Protein AF-A0A7T7H9P2-F1 (afdb_monomer)

Foldseek 3Di:
DEEQEAEDAPDDPVPPDDDSVVSVVLSVVLCVVVVHDYDYFYFYNDALADAQVVGVSSVVVLVCLVVVVAQEYETQDVRSNHLHLVNLVVVLVSCVVSVHFYAHSVRSGQDSVDPVSVVVSSVVSVVSNVVVVVVVVVVVVVVVVCVQVQFDDDQDAFQWDADPVGHIDGDPVRLVLLVVLLVCLLVLAALQRSQVVCVVVVPQDPLLVVVDDWDWDQDPPPRDIDIGRSNPDGGGSVSSVCSLPACVQCQWDDDPNDTHGGDHSDHPVSSVSSVVSNVVSNLNHDDPDPDDQLCRPPDAQLQPRAHWDADADPVRPRAWTDGPLVVDPPRDSVGDTGGRCVVVVCVCCVQPPPCVVVVLPDDPVNVSVLVVQQQEWEWEWDDDDPWIKIKTFGDPSSLLFQKHKYFYAYSDDPDGTDWIFIDGSVQQVPHRMDMDICPDPRVVNGTDDPVCSVVSSLVRSVRSCVSDPVSCVVVVSSVVVD

Solvent-accessible surface area (backbone atoms only — not comparable to full-atom values): 27117 Å² total; per-residue (Å²): 64,34,34,30,48,31,49,39,48,70,74,76,53,89,94,72,72,68,53,58,65,59,40,48,48,57,38,50,53,50,26,60,76,70,73,43,60,70,50,80,29,63,33,81,54,46,62,35,65,57,58,57,90,82,30,67,24,60,39,51,53,49,52,34,37,75,72,59,58,31,43,29,38,30,31,56,42,70,64,51,77,29,31,31,54,70,55,47,55,53,50,50,52,52,34,52,79,65,64,37,44,36,24,35,73,94,36,84,65,57,58,78,86,38,68,63,50,52,51,53,52,52,51,48,29,46,49,48,32,46,52,55,50,51,52,52,50,51,53,52,48,53,52,52,50,36,47,76,73,37,27,50,68,81,82,59,58,89,33,40,37,67,50,98,90,36,39,51,39,77,28,78,73,43,37,54,56,52,52,50,52,51,53,45,40,61,75,45,45,6,44,40,33,53,19,47,53,40,48,74,70,64,58,77,42,75,49,30,74,66,58,64,63,69,48,74,48,65,38,90,87,79,65,49,73,45,80,40,56,24,55,76,52,72,65,42,29,68,59,48,46,54,56,67,73,36,51,44,43,44,17,35,40,76,56,98,90,42,76,37,75,48,75,54,82,42,56,56,69,58,46,54,54,37,55,69,44,50,72,72,13,64,82,45,54,46,80,89,63,86,76,77,56,95,56,65,84,68,42,58,24,93,84,72,68,45,51,30,41,76,43,73,44,99,82,51,83,48,44,25,35,27,44,52,42,66,78,43,92,92,51,54,81,76,67,78,65,43,48,42,70,59,58,52,44,48,50,45,56,74,74,57,67,56,69,61,57,58,76,70,71,49,47,75,66,56,49,52,59,51,58,78,63,54,47,67,33,62,19,45,57,46,80,54,103,90,50,51,32,39,41,34,50,61,51,82,76,48,58,78,38,69,58,35,41,35,43,32,32,43,91,84,53,102,56,63,66,79,51,42,28,53,41,49,42,73,76,39,74,91,37,65,48,45,76,48,35,83,84,36,71,65,42,68,74,22,50,48,54,83,89,47,47,63,64,53,52,51,54,47,51,52,54,54,31,71,71,35,76,70,40,44,68,74,45,51,73,58,64,79,74,111

Secondary structure (DSSP, 8-state):
-EEEEEEEESS--TTT---HHHHHHHHHHHHHHHT--EEEEEEEE--TTS-GGG-HHHHHHHHHHHTTS--EEEESSHHHH-S-HHHHHHHHHHHHHTT-EEE-SS-S-B-SS-HHHHHHHHHHHHHHHHHHHHHHHHHHHHHHHHHHTTB--SSPPTTEEE-TTSBEEE-HHHHHHHHHHHHHHHTT--HHHHHHHHHHTTPPPHHHHH-S-EEEEE-TTT--EEEEEGGG----HHHHHHHHT-GGGGTEEEETTEEEE---SS-HHHHHHHHHHHTGGGGG-S---S---TTTTT-B-TTT-PBEEEEE-TTSSSEEEEEGGGGSTT----PPPEEHHHHHHHHHHHHS-STHHHHTT--HHHHHHHHTTS-EEEEEEEEETTEEEEEEE--TTGGGSSEEEEEEE-TTSS-SEEEEEEEEGGGGSS-SEEEEETTSHHHHHHEEPGGGHHHHHHHHHHHHHHT-HHHHHHTGGGGGG-

Mean predicted aligned error: 18.67 Å

Structure (mmCIF, N/CA/C/O backbone):
data_AF-A0A7T7H9P2-F1
#
_entry.id   AF-A0A7T7H9P2-F1
#
loop_
_atom_site.group_PDB
_atom_site.id
_atom_site.type_symbol
_atom_site.label_atom_id
_atom_site.label_alt_id
_atom_site.label_comp_id
_atom_site.label_asym_id
_atom_site.label_entity_id
_atom_site.label_seq_id
_atom_site.pdbx_PDB_ins_code
_atom_site.Cartn_x
_atom_site.Cartn_y
_atom_site.Cartn_z
_atom_site.occupancy
_atom_site.B_iso_or_equiv
_atom_site.auth_seq_id
_atom_site.auth_comp_id
_atom_site.auth_asym_id
_atom_site.auth_atom_id
_atom_site.pdbx_PDB_model_num
ATOM 1 N N . MET A 1 1 ? -20.133 -8.273 40.374 1.00 92.69 1 MET A N 1
ATOM 2 C CA . MET A 1 1 ? -18.936 -7.402 40.250 1.00 92.69 1 MET A CA 1
ATOM 3 C C . MET A 1 1 ? -19.235 -6.262 39.280 1.00 92.69 1 MET A C 1
ATOM 5 O O . MET A 1 1 ? -20.210 -6.376 38.540 1.00 92.69 1 MET A O 1
ATOM 9 N N . LEU A 1 2 ? -18.433 -5.191 39.300 1.00 95.44 2 LEU A N 1
ATOM 10 C CA . LEU A 1 2 ? -18.497 -4.075 38.347 1.00 95.44 2 LEU A CA 1
ATOM 11 C C . LEU A 1 2 ? -17.519 -4.290 37.181 1.00 95.44 2 LEU A C 1
ATOM 13 O O . LEU A 1 2 ? -16.324 -4.442 37.407 1.00 95.44 2 LEU A O 1
ATOM 17 N N . GLY A 1 3 ? -17.998 -4.259 35.943 1.00 96.31 3 GLY A N 1
ATOM 18 C CA . GLY A 1 3 ? -17.149 -4.239 34.755 1.00 96.31 3 GLY A CA 1
ATOM 19 C C . GLY A 1 3 ? -16.918 -2.808 34.285 1.00 96.31 3 GLY A C 1
ATOM 20 O O . GLY A 1 3 ? -17.873 -2.108 33.971 1.00 96.31 3 GLY A O 1
ATOM 21 N N . ILE A 1 4 ? -15.667 -2.357 34.240 1.00 96.75 4 ILE A N 1
ATOM 22 C CA . ILE A 1 4 ? -15.274 -1.012 33.805 1.00 96.75 4 ILE A CA 1
ATOM 23 C C . ILE A 1 4 ? -14.779 -1.103 32.365 1.00 96.75 4 ILE A C 1
ATOM 25 O O . ILE A 1 4 ? -13.720 -1.674 32.111 1.00 96.75 4 ILE A O 1
ATOM 29 N N . TYR A 1 5 ? -15.518 -0.516 31.430 1.00 96.12 5 TYR A N 1
ATOM 30 C CA . TYR A 1 5 ? -15.150 -0.478 30.023 1.00 96.12 5 TYR A CA 1
ATOM 31 C C . TYR A 1 5 ? -14.522 0.864 29.638 1.00 96.12 5 TYR A C 1
ATOM 33 O O . TYR A 1 5 ? -15.133 1.922 29.811 1.00 96.12 5 TYR A O 1
ATOM 41 N N . ALA A 1 6 ? -13.318 0.822 29.067 1.00 93.31 6 ALA A N 1
ATOM 42 C CA . ALA A 1 6 ? -12.612 1.999 28.574 1.00 93.31 6 ALA A CA 1
ATOM 43 C C . ALA A 1 6 ? -12.138 1.802 27.129 1.00 93.31 6 ALA A C 1
ATOM 45 O O . ALA A 1 6 ? -11.587 0.764 26.762 1.00 93.31 6 ALA A O 1
ATOM 46 N N . ARG A 1 7 ? -12.317 2.837 26.300 1.00 90.75 7 ARG A N 1
ATOM 47 C CA . ARG A 1 7 ? -11.924 2.811 24.884 1.00 90.75 7 ARG A CA 1
ATOM 48 C C . ARG A 1 7 ? -11.323 4.136 24.445 1.00 90.75 7 ARG A C 1
ATOM 50 O O . ARG A 1 7 ? -11.833 5.207 24.788 1.00 90.75 7 ARG A O 1
ATOM 57 N N . ILE A 1 8 ? -10.301 4.060 23.595 1.00 86.81 8 ILE A N 1
ATOM 58 C CA . ILE A 1 8 ? -9.768 5.211 22.857 1.00 86.81 8 ILE A CA 1
ATOM 59 C C . ILE A 1 8 ? -9.539 4.847 21.386 1.00 86.81 8 ILE A C 1
ATOM 61 O O . ILE A 1 8 ? -9.046 3.764 21.080 1.00 86.81 8 ILE A O 1
ATOM 65 N N . SER A 1 9 ? -9.909 5.730 20.456 1.00 73.81 9 SER A N 1
ATOM 66 C CA . SER A 1 9 ? -9.611 5.552 19.028 1.00 73.81 9 SER A CA 1
ATOM 67 C C . SER A 1 9 ? -8.175 5.970 18.702 1.00 73.81 9 SER A C 1
ATOM 69 O O . SER A 1 9 ? -7.604 6.839 19.353 1.00 73.81 9 SER A O 1
ATOM 71 N N . ARG A 1 10 ? -7.580 5.371 17.657 1.00 64.31 10 ARG A N 1
ATOM 72 C CA . ARG A 1 10 ? -6.252 5.773 17.138 1.00 64.31 10 ARG A CA 1
ATOM 73 C C . ARG A 1 10 ? -6.225 7.206 16.608 1.00 64.31 10 ARG A C 1
ATOM 75 O O . ARG A 1 10 ? -5.189 7.863 16.669 1.00 64.31 10 ARG A O 1
ATOM 82 N N . GLU A 1 11 ? -7.341 7.666 16.056 1.00 57.19 11 GLU A N 1
ATOM 83 C CA . GLU A 1 11 ? -7.513 9.053 15.642 1.00 57.19 11 GLU A CA 1
ATOM 84 C C . GLU A 1 11 ? -7.886 9.857 16.887 1.00 57.19 11 GLU A C 1
ATOM 86 O O . GLU A 1 11 ? -8.999 9.729 17.393 1.00 57.19 11 GLU A O 1
ATOM 91 N N . LYS A 1 12 ? -6.918 10.619 17.413 1.00 51.72 12 LYS A N 1
ATOM 92 C CA . LYS A 1 12 ? -7.151 11.582 18.491 1.00 51.72 12 LYS A CA 1
ATOM 93 C C . LYS A 1 12 ? -8.099 12.654 17.958 1.00 51.72 12 LYS A C 1
ATOM 95 O O . LYS A 1 12 ? -7.698 13.435 17.095 1.00 51.72 12 LYS A O 1
ATOM 100 N N . GLU A 1 13 ? -9.325 12.720 18.464 1.00 49.97 13 GLU A N 1
ATOM 101 C CA . GLU A 1 13 ? -10.112 13.945 18.333 1.00 49.97 13 GLU A CA 1
ATOM 102 C C . GLU A 1 13 ? -9.522 14.961 19.329 1.00 49.97 13 GLU A C 1
ATOM 104 O O . GLU A 1 13 ? -9.700 14.822 20.543 1.00 49.97 13 GLU A O 1
ATOM 109 N N . GLU A 1 14 ? -8.758 15.948 18.833 1.00 36.81 14 GLU A N 1
ATOM 110 C CA . GLU A 1 14 ? -8.193 17.027 19.661 1.00 36.81 14 GLU A CA 1
ATOM 111 C C . GLU A 1 14 ? -9.288 17.633 20.555 1.00 36.81 14 GLU A C 1
ATOM 113 O O . GLU A 1 14 ? -10.283 18.175 20.074 1.00 36.81 14 GLU A O 1
ATOM 118 N N . GLY A 1 15 ? -9.115 17.495 21.874 1.00 46.03 15 GLY A N 1
ATOM 119 C CA . GLY A 1 15 ? -9.991 18.076 22.895 1.00 46.03 15 GLY A CA 1
ATOM 120 C C . GLY A 1 15 ? -11.161 17.213 23.391 1.00 46.03 15 GLY A C 1
ATOM 121 O O . GLY A 1 15 ? -11.793 17.615 24.365 1.00 46.03 15 GLY A O 1
ATOM 122 N N . LYS A 1 16 ? -11.458 16.040 22.800 1.00 51.34 16 LYS A N 1
ATOM 123 C CA . LYS A 1 16 ? -12.590 15.178 23.234 1.00 51.34 16 LYS A CA 1
ATOM 124 C C . LYS A 1 16 ? -12.206 13.818 23.814 1.00 51.34 16 LYS A C 1
ATOM 126 O O . LYS A 1 16 ? -12.995 13.223 24.555 1.00 51.34 16 LYS A O 1
ATOM 131 N N . ASP A 1 17 ? -11.021 13.307 23.502 1.00 57.34 17 ASP A N 1
ATOM 132 C CA . ASP A 1 17 ? -10.596 12.001 24.002 1.00 57.34 17 ASP A CA 1
ATOM 133 C C . ASP A 1 17 ? -9.927 12.116 25.372 1.00 57.34 17 ASP A C 1
ATOM 135 O O . ASP A 1 17 ? -8.788 12.565 25.499 1.00 57.34 17 ASP A O 1
ATOM 139 N N . ARG A 1 18 ? -10.652 11.689 26.414 1.00 67.00 18 ARG A N 1
ATOM 140 C CA . ARG A 1 18 ? -10.077 11.478 27.746 1.00 67.00 18 ARG A CA 1
ATOM 141 C C . ARG A 1 18 ? -9.218 10.225 27.753 1.00 67.00 18 ARG A C 1
ATOM 143 O O . ARG A 1 18 ? -9.555 9.233 27.098 1.00 67.00 18 ARG A O 1
ATOM 150 N N . SER A 1 19 ? -8.131 10.268 28.517 1.00 81.62 19 SER A N 1
ATOM 151 C CA . SER A 1 19 ? -7.218 9.135 28.613 1.00 81.62 19 SER A CA 1
ATOM 152 C C . SER A 1 19 ? -7.951 7.896 29.142 1.00 81.62 19 SER A C 1
ATOM 154 O O . SER A 1 19 ? -8.918 8.007 29.900 1.00 81.62 19 SER A O 1
ATOM 156 N N . ILE A 1 20 ? -7.498 6.702 28.747 1.00 86.31 20 ILE A N 1
ATOM 157 C CA . ILE A 1 20 ? -8.007 5.439 29.311 1.00 86.31 20 ILE A CA 1
ATOM 158 C C . ILE A 1 20 ? -7.898 5.474 30.842 1.00 86.31 20 ILE A C 1
ATOM 160 O O . ILE A 1 20 ? -8.820 5.049 31.531 1.00 86.31 20 ILE A O 1
ATOM 164 N N . ASN A 1 21 ? -6.815 6.052 31.367 1.00 87.31 21 ASN A N 1
ATOM 165 C CA . ASN A 1 21 ? -6.588 6.188 32.802 1.00 87.31 21 ASN A CA 1
ATOM 166 C C . ASN A 1 21 ? -7.698 6.991 33.489 1.00 87.31 21 ASN A C 1
ATOM 168 O O . ASN A 1 21 ? -8.205 6.536 34.509 1.00 87.31 21 ASN A O 1
ATOM 172 N N . ASP A 1 22 ? -8.126 8.120 32.917 1.00 88.00 22 ASP A N 1
ATOM 173 C CA . ASP A 1 22 ? -9.209 8.933 33.491 1.00 88.00 22 ASP A CA 1
ATOM 174 C C . ASP A 1 22 ? -10.550 8.188 33.467 1.00 88.00 22 ASP A C 1
ATOM 176 O O . ASP A 1 22 ? -11.317 8.249 34.426 1.00 88.00 22 ASP A O 1
ATOM 180 N N . GLN A 1 23 ? -10.831 7.461 32.378 1.00 91.88 23 GLN A N 1
ATOM 181 C CA . GLN A 1 23 ? -12.049 6.652 32.252 1.00 91.88 23 GLN A CA 1
ATOM 182 C C . GLN A 1 23 ? -12.086 5.547 33.316 1.00 91.88 23 GLN A C 1
ATOM 184 O O . GLN A 1 23 ? -13.096 5.360 33.994 1.00 91.88 23 GLN A O 1
ATOM 189 N N . VAL A 1 24 ? -10.966 4.844 33.493 1.00 92.69 24 VAL A N 1
ATOM 190 C CA . VAL A 1 24 ? -10.825 3.781 34.491 1.00 92.69 24 VAL A CA 1
ATOM 191 C C . VAL A 1 24 ? -10.877 4.344 35.911 1.00 92.69 24 VAL A C 1
ATOM 193 O O . VAL A 1 24 ? -11.485 3.719 36.777 1.00 92.69 24 VAL A O 1
ATOM 196 N N . LEU A 1 25 ? -10.281 5.515 36.163 1.00 93.00 25 LEU A N 1
ATOM 197 C CA . LEU A 1 25 ? -10.309 6.170 37.472 1.00 93.00 25 LEU A CA 1
ATOM 198 C C . LEU A 1 25 ? -11.750 6.461 37.911 1.00 93.00 25 LEU A C 1
ATOM 200 O O . LEU A 1 25 ? -12.139 6.039 38.996 1.00 93.00 25 LEU A O 1
ATOM 204 N N . SER A 1 26 ? -12.568 7.061 37.038 1.00 92.44 26 SER A N 1
ATOM 205 C CA . SER A 1 26 ? -13.988 7.308 37.334 1.00 92.44 26 SER A CA 1
ATOM 206 C C . SER A 1 26 ? -14.770 6.015 37.602 1.00 92.44 26 SER A C 1
ATOM 208 O O . SER A 1 26 ? -15.613 5.972 38.496 1.00 92.44 26 SER A O 1
ATOM 210 N N . GLY A 1 27 ? -14.460 4.929 36.886 1.00 92.12 27 GLY A N 1
ATOM 211 C CA . GLY A 1 27 ? -15.069 3.623 37.154 1.00 92.12 27 GLY A CA 1
ATOM 212 C C . GLY A 1 27 ? -14.664 3.037 38.512 1.00 92.12 27 GLY A C 1
ATOM 213 O O . GLY A 1 27 ? -15.492 2.451 39.207 1.00 92.12 27 GLY A O 1
ATOM 214 N N . LYS A 1 28 ? -13.402 3.219 38.923 1.00 93.88 28 LYS A N 1
ATOM 215 C CA . LYS A 1 28 ? -12.899 2.776 40.234 1.00 93.88 28 LYS A CA 1
ATOM 216 C C . LYS A 1 28 ? -13.520 3.564 41.385 1.00 93.88 28 LYS A C 1
ATOM 218 O O . LYS A 1 28 ? -13.852 2.969 42.407 1.00 93.88 28 LYS A O 1
ATOM 223 N N . GLU A 1 29 ? -13.704 4.871 41.215 1.00 93.44 29 GLU A N 1
ATOM 224 C CA . GLU A 1 29 ? -14.409 5.724 42.180 1.00 93.44 29 GLU A CA 1
ATOM 225 C C . GLU A 1 29 ? -15.852 5.245 42.387 1.00 93.44 29 GLU A C 1
ATOM 227 O O . GLU A 1 29 ? -16.303 5.102 43.525 1.00 93.44 29 GLU A O 1
ATOM 232 N N . LEU A 1 30 ? -16.554 4.906 41.299 1.00 92.19 30 LEU A N 1
ATOM 233 C CA . LEU A 1 30 ? -17.896 4.331 41.375 1.00 92.19 30 LEU A CA 1
ATOM 234 C C . LEU A 1 30 ? -17.895 2.959 42.070 1.00 92.19 30 LEU A C 1
ATOM 236 O O . LEU A 1 30 ? -18.744 2.709 42.924 1.00 92.19 30 LEU A O 1
ATOM 240 N N . ALA A 1 31 ? -16.930 2.089 41.755 1.00 93.06 31 ALA A N 1
ATOM 241 C CA . ALA A 1 31 ? -16.785 0.785 42.405 1.00 93.06 31 ALA A CA 1
ATOM 242 C C . ALA A 1 31 ? -16.622 0.919 43.926 1.00 93.06 31 ALA A C 1
ATOM 244 O O . ALA A 1 31 ? -17.282 0.206 44.682 1.00 93.06 31 ALA A O 1
ATOM 245 N N . ALA A 1 32 ? -15.777 1.859 44.364 1.00 92.62 32 ALA A N 1
ATOM 246 C CA . ALA A 1 32 ? -15.551 2.152 45.775 1.00 92.62 32 ALA A CA 1
ATOM 247 C C . ALA A 1 32 ? -16.820 2.686 46.452 1.00 92.62 32 ALA A C 1
ATOM 249 O O . ALA A 1 32 ? -17.178 2.214 47.529 1.00 92.62 32 ALA A O 1
ATOM 250 N N . LYS A 1 33 ? -17.542 3.604 45.795 1.00 91.50 33 LYS A N 1
ATOM 251 C CA . LYS A 1 33 ? -18.812 4.153 46.294 1.00 91.50 33 LYS A CA 1
ATOM 252 C C . LYS A 1 33 ? -19.892 3.078 46.468 1.00 91.50 33 LYS A C 1
ATOM 254 O O . LYS A 1 33 ? -20.671 3.150 47.411 1.00 91.50 33 LYS A O 1
ATOM 259 N N . LEU A 1 34 ? -19.934 2.093 45.571 1.00 90.00 34 LEU A N 1
ATOM 260 C CA . LEU A 1 34 ? -20.892 0.982 45.608 1.00 90.00 34 LEU A CA 1
ATOM 261 C C . LEU A 1 34 ? -20.415 -0.215 46.451 1.00 90.00 34 LEU A C 1
ATOM 263 O O . LEU A 1 34 ? -21.171 -1.167 46.630 1.00 90.00 34 LEU A O 1
ATOM 267 N N . GLY A 1 35 ? -19.170 -0.210 46.940 1.00 92.06 35 GLY A N 1
ATOM 268 C CA . GLY A 1 35 ? -18.586 -1.338 47.673 1.00 92.06 35 GLY A CA 1
ATOM 269 C C . GLY A 1 35 ? -18.394 -2.607 46.827 1.00 92.06 35 GLY A C 1
ATOM 270 O O . GLY A 1 35 ? -18.391 -3.716 47.362 1.00 92.06 35 GLY A O 1
ATOM 271 N N . LEU A 1 36 ? -18.252 -2.476 45.504 1.00 93.25 36 LEU A N 1
ATOM 272 C CA . LEU A 1 36 ? -18.160 -3.603 44.571 1.00 93.25 36 LEU A CA 1
ATOM 273 C C . LEU A 1 36 ? -16.712 -3.881 44.149 1.00 93.25 36 LEU A C 1
ATOM 275 O O . LEU A 1 36 ? -15.942 -2.974 43.841 1.00 93.25 36 LEU A O 1
ATOM 279 N N . LYS A 1 37 ? -16.357 -5.167 44.027 1.00 95.12 37 LYS A N 1
ATOM 280 C CA . LYS A 1 37 ? -15.148 -5.583 43.294 1.00 95.12 37 LYS A CA 1
ATOM 281 C C . LYS A 1 37 ? -15.316 -5.276 41.806 1.00 95.12 37 LYS A C 1
ATOM 283 O O . LYS A 1 37 ? -16.412 -5.482 41.272 1.00 95.12 37 LYS A O 1
ATOM 288 N N . TYR A 1 38 ? -14.241 -4.846 41.149 1.00 95.81 38 TYR A N 1
ATOM 289 C CA . TYR A 1 38 ? -14.260 -4.434 39.747 1.00 95.81 38 TYR A CA 1
ATOM 290 C C . TYR A 1 38 ? -13.276 -5.213 38.867 1.00 95.81 38 TYR A C 1
ATOM 292 O O . TYR A 1 38 ? -12.281 -5.748 39.353 1.00 95.81 38 TYR A O 1
ATOM 300 N N . GLU A 1 39 ? -13.542 -5.215 37.565 1.00 96.38 39 GLU A N 1
ATOM 301 C CA . GLU A 1 39 ? -12.667 -5.722 36.506 1.00 96.38 39 GLU A CA 1
ATOM 302 C C . GLU A 1 39 ? -12.623 -4.707 35.361 1.00 96.38 39 GLU A C 1
ATOM 304 O O . GLU A 1 39 ? -13.594 -3.983 35.145 1.00 96.38 39 GLU A O 1
ATOM 309 N N . VAL A 1 40 ? -11.484 -4.584 34.677 1.00 96.12 40 VAL A N 1
ATOM 310 C CA . VAL A 1 40 ? -11.248 -3.518 33.692 1.00 96.12 40 VAL A CA 1
ATOM 311 C C . VAL A 1 40 ? -11.053 -4.121 32.307 1.00 96.12 40 VAL A C 1
ATOM 313 O O . VAL A 1 40 ? -10.182 -4.965 32.116 1.00 96.12 40 VAL A O 1
ATOM 316 N N . TYR A 1 41 ? -11.817 -3.623 31.341 1.00 96.25 41 TYR A N 1
ATOM 317 C CA . TYR A 1 41 ? -11.813 -4.053 29.948 1.00 96.25 41 TYR A CA 1
ATOM 318 C C . TYR A 1 41 ? -11.397 -2.873 29.066 1.00 96.25 41 TYR A C 1
ATOM 320 O O . TYR A 1 41 ? -12.025 -1.811 29.103 1.00 96.25 41 TYR A O 1
ATOM 328 N N . ILE A 1 42 ? -10.313 -3.035 28.303 1.00 93.06 42 ILE A N 1
ATOM 329 C CA . ILE A 1 42 ? -9.676 -1.939 27.561 1.00 93.06 42 ILE A CA 1
ATOM 330 C C . ILE A 1 42 ? -9.598 -2.279 26.080 1.00 93.06 42 ILE A C 1
ATOM 332 O O . ILE A 1 42 ? -9.000 -3.282 25.701 1.00 93.06 42 ILE A O 1
ATOM 336 N N . ASP A 1 43 ? -10.110 -1.374 25.251 1.00 91.00 43 ASP A N 1
ATOM 337 C CA . ASP A 1 43 ? -9.919 -1.395 23.803 1.00 91.00 43 ASP A CA 1
ATOM 338 C C . ASP A 1 43 ? -9.116 -0.162 23.360 1.00 91.00 43 ASP A C 1
ATOM 340 O O . ASP A 1 43 ? -9.650 0.937 23.159 1.00 91.00 43 ASP A O 1
ATOM 344 N N . GLU A 1 44 ? -7.801 -0.339 23.212 1.00 88.06 44 GLU A N 1
ATOM 345 C CA . GLU A 1 44 ? -6.898 0.727 22.781 1.00 88.06 44 GLU A CA 1
ATOM 346 C C . GLU A 1 44 ? -6.735 0.761 21.258 1.00 88.06 44 GLU A C 1
ATOM 348 O O . GLU A 1 44 ? -6.335 -0.202 20.604 1.00 88.06 44 GLU A O 1
ATOM 353 N N . GLY A 1 45 ? -7.011 1.924 20.675 1.00 81.81 45 GLY A N 1
ATOM 354 C CA . GLY A 1 45 ? -6.848 2.168 19.252 1.00 81.81 45 GLY A CA 1
ATOM 355 C C . GLY A 1 45 ? -7.991 1.655 18.376 1.00 81.81 45 GLY A C 1
ATOM 356 O O . GLY A 1 45 ? -7.859 1.693 17.150 1.00 81.81 45 GLY A O 1
ATOM 357 N N . LEU A 1 46 ? -9.099 1.219 18.980 1.00 84.81 46 LEU A N 1
ATOM 358 C CA . LEU A 1 46 ? -10.270 0.681 18.289 1.00 84.81 46 LEU A CA 1
ATOM 359 C C . LEU A 1 46 ? -11.397 1.722 18.182 1.00 84.81 46 LEU A C 1
ATOM 361 O O . LEU A 1 46 ? -11.651 2.522 19.092 1.00 84.81 46 LEU A O 1
ATOM 365 N N . SER A 1 47 ? -12.078 1.735 17.032 1.00 84.25 47 SER A N 1
ATOM 366 C CA . SER A 1 47 ? -13.193 2.652 16.767 1.00 84.25 47 SER A CA 1
ATOM 367 C C . SER A 1 47 ? -14.483 2.151 17.416 1.00 84.25 47 SER A C 1
ATOM 369 O O . SER A 1 47 ? -14.782 0.963 17.375 1.00 84.25 47 SER A O 1
ATOM 371 N N . GLY A 1 48 ? -15.299 3.072 17.937 1.00 80.44 48 GLY A N 1
ATOM 372 C CA . GLY A 1 48 ? -16.643 2.758 18.440 1.00 80.44 48 GLY A CA 1
ATOM 373 C C . GLY A 1 48 ? -17.644 2.383 17.338 1.00 80.44 48 GLY A C 1
ATOM 374 O O . GLY A 1 48 ? -18.759 1.984 17.646 1.00 80.44 48 GLY A O 1
ATOM 375 N N . THR A 1 49 ? -17.269 2.519 16.061 1.00 84.56 49 THR A N 1
ATOM 376 C CA . THR A 1 49 ? -18.092 2.096 14.914 1.00 84.56 49 THR A CA 1
ATOM 377 C C . THR A 1 49 ? -17.966 0.609 14.578 1.00 84.56 49 THR A C 1
ATOM 379 O O . THR A 1 49 ? -18.743 0.138 13.752 1.00 84.56 49 THR A O 1
ATOM 382 N N . LEU A 1 50 ? -16.963 -0.086 15.131 1.00 87.94 50 LEU A N 1
ATOM 383 C CA . LEU A 1 50 ? -16.739 -1.519 14.907 1.00 87.94 50 LEU A CA 1
ATOM 384 C C . LEU A 1 50 ? -17.819 -2.354 15.605 1.00 87.94 50 LEU A C 1
ATOM 386 O O . LEU A 1 50 ? -18.416 -1.882 16.580 1.00 87.94 50 LEU A O 1
ATOM 390 N N . ASP A 1 51 ? -18.050 -3.572 15.111 1.00 90.06 51 ASP A N 1
ATOM 391 C CA . ASP A 1 51 ? -18.939 -4.524 15.789 1.00 90.06 51 ASP A CA 1
ATOM 392 C C . ASP A 1 51 ? -18.271 -5.073 17.066 1.00 90.06 51 ASP A C 1
ATOM 394 O O . ASP A 1 51 ? -17.107 -4.781 17.371 1.00 90.06 51 ASP A O 1
ATOM 398 N N . ILE A 1 52 ? -19.031 -5.826 17.854 1.00 89.38 52 ILE A N 1
ATOM 399 C CA . ILE A 1 52 ? -18.611 -6.352 19.158 1.00 89.38 52 ILE A CA 1
ATOM 400 C C . ILE A 1 52 ? -17.424 -7.315 19.014 1.00 89.38 52 ILE A C 1
ATOM 402 O O . ILE A 1 52 ? -16.479 -7.255 19.796 1.00 89.38 52 ILE A O 1
ATOM 406 N N . GLU A 1 53 ? -17.439 -8.167 17.992 1.00 90.12 53 GLU A N 1
ATOM 407 C CA . GLU A 1 53 ? -16.461 -9.237 17.766 1.00 90.12 53 GLU A CA 1
ATOM 408 C C . GLU A 1 53 ? -15.072 -8.694 17.397 1.00 90.12 53 GLU A C 1
ATOM 410 O O . GLU A 1 53 ? -14.050 -9.348 17.598 1.00 90.12 53 GLU A O 1
ATOM 415 N N . GLU A 1 54 ? -15.017 -7.470 16.873 1.00 89.12 54 GLU A N 1
ATOM 416 C CA . GLU A 1 54 ? -13.773 -6.779 16.526 1.00 89.12 54 GLU A CA 1
ATOM 417 C C . GLU A 1 54 ? -13.166 -6.023 17.723 1.00 89.12 54 GLU A C 1
ATOM 419 O O . GLU A 1 54 ? -12.129 -5.366 17.584 1.00 89.12 54 GLU A O 1
ATOM 424 N N . ARG A 1 55 ? -13.817 -6.083 18.893 1.00 91.06 55 ARG A N 1
ATOM 425 C CA . ARG A 1 55 ? -13.481 -5.330 20.107 1.00 91.06 55 ARG A CA 1
ATOM 426 C C . ARG A 1 55 ? -13.258 -6.290 21.279 1.00 91.06 55 ARG A C 1
ATOM 428 O O . ARG A 1 55 ? -14.197 -6.555 22.028 1.00 91.06 55 ARG A O 1
ATOM 435 N N . PRO A 1 56 ? -12.028 -6.814 21.455 1.00 93.38 56 PRO A N 1
ATOM 436 C CA . PRO A 1 56 ? -11.736 -7.862 22.432 1.00 93.38 56 PRO A CA 1
ATOM 437 C C . PRO A 1 56 ? -12.148 -7.511 23.865 1.00 93.38 56 PRO A C 1
ATOM 439 O O . PRO A 1 56 ? -12.704 -8.357 24.557 1.00 93.38 56 PRO A O 1
ATOM 442 N N . GLY A 1 57 ? -11.932 -6.266 24.305 1.00 93.88 57 GLY A N 1
ATOM 443 C CA . GLY A 1 57 ? -12.332 -5.825 25.640 1.00 93.88 57 GLY A CA 1
ATOM 444 C C . GLY A 1 57 ? -13.852 -5.796 25.810 1.00 93.88 57 GLY A C 1
ATOM 445 O O . GLY A 1 57 ? -14.369 -6.241 26.833 1.00 93.88 57 GLY A O 1
ATOM 446 N N . LEU A 1 58 ? -14.586 -5.310 24.803 1.00 94.44 58 LEU A N 1
ATOM 447 C CA . LEU A 1 58 ? -16.051 -5.296 24.841 1.00 94.44 58 LEU A CA 1
ATOM 448 C C . LEU A 1 58 ? -16.631 -6.715 24.778 1.00 94.44 58 LEU A C 1
ATOM 450 O O . LEU A 1 58 ? -17.565 -7.023 25.514 1.00 94.44 58 LEU A O 1
ATOM 454 N N . MET A 1 59 ? -16.066 -7.574 23.930 1.00 95.25 59 MET A N 1
ATOM 455 C CA . MET A 1 59 ? -16.457 -8.978 23.814 1.00 95.25 59 MET A CA 1
ATOM 456 C C . MET A 1 59 ? -16.279 -9.707 25.150 1.00 95.25 59 MET A C 1
ATOM 458 O O . MET A 1 59 ? -17.222 -10.330 25.631 1.00 95.25 59 MET A O 1
ATOM 462 N N . GLN A 1 60 ? -15.125 -9.541 25.802 1.00 95.94 60 GLN A N 1
ATOM 463 C CA . GLN A 1 60 ? -14.854 -10.155 27.101 1.00 95.94 60 GLN A CA 1
ATOM 464 C C . GLN A 1 60 ? -15.796 -9.637 28.203 1.00 95.94 60 GLN A C 1
ATOM 466 O O . GLN A 1 60 ? -16.270 -10.418 29.026 1.00 95.94 60 GLN A O 1
ATOM 471 N N . LEU A 1 61 ? -16.129 -8.340 28.205 1.00 96.06 61 LEU A N 1
ATOM 472 C CA . LEU A 1 61 ? -17.134 -7.792 29.123 1.00 96.06 61 LEU A CA 1
ATOM 473 C C . LEU A 1 61 ? -18.498 -8.467 28.925 1.00 96.06 61 LEU A C 1
ATOM 475 O O . LEU A 1 61 ? -19.168 -8.803 29.899 1.00 96.06 61 LEU A O 1
ATOM 479 N N . ILE A 1 62 ? -18.919 -8.659 27.675 1.00 94.94 62 ILE A N 1
ATOM 480 C CA . ILE A 1 62 ? -20.199 -9.299 27.360 1.00 94.94 62 ILE A CA 1
ATOM 481 C C . ILE A 1 62 ? -20.186 -10.768 27.783 1.00 94.94 62 ILE A C 1
ATOM 483 O O . ILE A 1 62 ? -21.153 -11.221 28.388 1.00 94.94 62 ILE A O 1
ATOM 487 N N . GLU A 1 63 ? -19.106 -11.508 27.538 1.00 95.56 63 GLU A N 1
ATOM 488 C CA . GLU A 1 63 ? -18.954 -12.894 28.008 1.00 95.56 63 GLU A CA 1
ATOM 489 C C . GLU A 1 63 ? -19.055 -12.995 29.539 1.00 95.56 63 GLU A C 1
ATOM 491 O O . GLU A 1 63 ? -19.771 -13.848 30.080 1.00 95.56 63 GLU A O 1
ATOM 496 N N . ASP A 1 64 ? -18.411 -12.072 30.254 1.00 96.12 64 ASP A N 1
ATOM 497 C CA . ASP A 1 64 ? -18.464 -12.006 31.713 1.00 96.12 64 ASP A CA 1
ATOM 498 C C . ASP A 1 64 ? -19.850 -11.576 32.244 1.00 96.12 64 ASP A C 1
ATOM 500 O O . ASP A 1 64 ? -20.253 -11.960 33.347 1.00 96.12 64 ASP A O 1
ATOM 504 N N . ILE A 1 65 ? -20.627 -10.830 31.457 1.00 95.44 65 ILE A N 1
ATOM 505 C CA . ILE A 1 65 ? -22.037 -10.524 31.744 1.00 95.44 65 ILE A CA 1
ATOM 506 C C . ILE A 1 65 ? -22.925 -11.748 31.499 1.00 95.44 65 ILE A C 1
ATOM 508 O O . ILE A 1 65 ? -23.764 -12.092 32.334 1.00 95.44 65 ILE A O 1
ATOM 512 N N . LEU A 1 66 ? -22.735 -12.447 30.377 1.00 93.50 66 LEU A N 1
ATOM 513 C CA . LEU A 1 66 ? -23.512 -13.637 30.025 1.00 93.50 66 LEU A CA 1
ATOM 514 C C . LEU A 1 66 ? -23.305 -14.770 31.039 1.00 93.50 66 LEU A C 1
ATOM 516 O O . LEU A 1 66 ? -24.267 -15.464 31.379 1.00 93.50 66 LEU A O 1
ATOM 520 N N . SER A 1 67 ? -22.086 -14.907 31.570 1.00 94.38 67 SER A N 1
ATOM 521 C CA . SER A 1 67 ? -21.736 -15.842 32.648 1.00 94.38 67 SER A CA 1
ATOM 522 C C . SER A 1 67 ? -22.146 -15.373 34.054 1.00 94.38 67 SER A C 1
ATOM 524 O O . SER A 1 67 ? -21.926 -16.095 35.025 1.00 94.38 67 SER A O 1
ATOM 526 N N . LYS A 1 68 ? -22.781 -14.195 34.183 1.00 91.75 68 LYS A N 1
ATOM 527 C CA . LYS A 1 68 ? -23.210 -13.554 35.445 1.00 91.75 68 LYS A CA 1
ATOM 528 C C . LYS A 1 68 ? -22.076 -13.187 36.413 1.00 91.75 68 LYS A C 1
ATOM 530 O O . LYS A 1 68 ? -22.339 -12.871 37.575 1.00 91.75 68 LYS A O 1
ATOM 535 N N . LYS A 1 69 ? -20.822 -13.181 35.961 1.00 94.19 69 LYS A N 1
ATOM 536 C CA . LYS A 1 69 ? -19.675 -12.690 36.742 1.00 94.19 69 LYS A CA 1
ATOM 537 C C . LYS A 1 69 ? -19.786 -11.176 36.964 1.00 94.19 69 LYS A C 1
ATOM 539 O O . LYS A 1 69 ? -19.604 -10.674 38.082 1.00 94.19 69 LYS A O 1
ATOM 544 N N . ILE A 1 70 ? -20.160 -10.450 35.913 1.00 95.00 70 ILE A N 1
ATOM 545 C CA . ILE A 1 70 ? -20.436 -9.014 35.945 1.00 95.00 70 ILE A CA 1
ATOM 546 C C . ILE A 1 70 ? -21.946 -8.778 36.028 1.00 95.00 70 ILE A C 1
ATOM 548 O O . ILE A 1 70 ? -22.722 -9.319 35.249 1.00 95.00 70 ILE A O 1
ATOM 552 N N . THR A 1 71 ? -22.353 -7.954 36.992 1.00 93.44 71 THR A N 1
ATOM 553 C CA . THR A 1 71 ? -23.760 -7.572 37.222 1.00 93.44 71 THR A CA 1
ATOM 554 C C . THR A 1 71 ? -23.970 -6.062 37.156 1.00 93.44 71 THR A C 1
ATOM 556 O O . THR A 1 71 ? -25.098 -5.598 37.035 1.00 93.44 71 THR A O 1
ATOM 559 N N . HIS A 1 72 ? -22.886 -5.292 37.244 1.00 94.38 72 HIS A N 1
ATOM 560 C CA . HIS A 1 72 ? -22.876 -3.847 37.059 1.00 94.38 72 HIS A CA 1
ATOM 561 C C . HIS A 1 72 ? -21.868 -3.534 35.959 1.00 94.38 72 HIS A C 1
ATOM 563 O O . HIS A 1 72 ? -20.782 -4.108 35.959 1.00 94.38 72 HIS A O 1
ATOM 569 N N . ALA A 1 73 ? -22.182 -2.623 35.052 1.00 95.75 73 ALA A N 1
ATOM 570 C CA . ALA A 1 73 ? -21.270 -2.173 34.011 1.00 95.75 73 ALA A CA 1
ATOM 571 C C . ALA A 1 73 ? -21.077 -0.662 34.122 1.00 95.75 73 ALA A C 1
ATOM 573 O O . ALA A 1 73 ? -22.014 0.068 34.422 1.00 95.75 73 ALA A O 1
ATOM 574 N N . PHE A 1 74 ? -19.868 -0.184 33.864 1.00 96.00 74 PHE A N 1
ATOM 575 C CA . PHE A 1 74 ? -19.559 1.234 33.800 1.00 96.00 74 PHE A CA 1
ATOM 576 C C . PHE A 1 74 ? -18.845 1.555 32.495 1.00 96.00 74 PHE A C 1
ATOM 578 O O . PHE A 1 74 ? -17.875 0.894 32.125 1.00 96.00 74 PHE A O 1
ATOM 585 N N . ALA A 1 75 ? -19.283 2.623 31.845 1.00 93.81 75 ALA A N 1
ATOM 586 C CA . ALA A 1 75 ? -18.535 3.291 30.793 1.00 93.81 75 ALA A CA 1
ATOM 587 C C . ALA A 1 75 ? -18.543 4.792 31.073 1.00 93.81 75 ALA A C 1
ATOM 589 O O . ALA A 1 75 ? -19.476 5.306 31.673 1.00 93.81 75 ALA A O 1
ATOM 590 N N . TYR A 1 76 ? -17.531 5.531 30.624 1.00 91.12 76 TYR A N 1
ATOM 591 C CA . TYR A 1 76 ? -17.500 6.976 30.882 1.00 91.12 76 TYR A CA 1
ATOM 592 C C . TYR A 1 76 ? -18.724 7.698 30.277 1.00 91.12 76 TYR A C 1
ATOM 594 O O . TYR A 1 76 ? -19.338 8.541 30.926 1.00 91.12 76 TYR A O 1
ATOM 602 N N . ASP A 1 77 ? -19.088 7.329 29.049 1.00 89.56 77 ASP A N 1
ATOM 603 C CA . ASP A 1 77 ? -20.259 7.801 28.309 1.00 89.56 77 ASP A CA 1
ATOM 604 C C . ASP A 1 77 ? -20.700 6.722 27.293 1.00 89.56 77 ASP A C 1
ATOM 606 O O . ASP A 1 77 ? -19.937 5.792 26.996 1.00 89.56 77 ASP A O 1
ATOM 610 N N . GLN A 1 78 ? -21.907 6.844 26.725 1.00 89.12 78 GLN A N 1
ATOM 611 C CA . GLN A 1 78 ? -22.423 5.893 25.726 1.00 89.12 78 GLN A CA 1
ATOM 612 C C . GLN A 1 78 ? -21.511 5.785 24.490 1.00 89.12 78 GLN A C 1
ATOM 614 O O . GLN A 1 78 ? -21.349 4.701 23.932 1.00 89.12 78 GLN A O 1
ATOM 619 N N . SER A 1 79 ? -20.837 6.872 24.097 1.00 86.31 79 SER A N 1
ATOM 620 C CA . SER A 1 79 ? -19.943 6.887 22.932 1.00 86.31 79 SER A CA 1
ATOM 621 C C . SER A 1 79 ? -18.677 6.035 23.119 1.00 86.31 79 SER A C 1
ATOM 623 O O . SER A 1 79 ? -18.010 5.668 22.138 1.00 86.31 79 SER A O 1
ATOM 625 N N . ARG A 1 80 ? -18.315 5.707 24.371 1.00 88.44 80 ARG A N 1
ATOM 626 C CA . ARG A 1 80 ? -17.267 4.722 24.670 1.00 88.44 80 ARG A CA 1
ATOM 627 C C . ARG A 1 80 ? -17.748 3.321 24.343 1.00 88.44 80 ARG A C 1
ATOM 629 O O . ARG A 1 80 ? -17.015 2.623 23.642 1.00 88.44 80 ARG A O 1
ATOM 636 N N . LEU A 1 81 ? -18.972 2.964 24.737 1.00 88.50 81 LEU A N 1
ATOM 637 C CA . LEU A 1 81 ? -19.585 1.679 24.398 1.00 88.50 81 LEU A CA 1
ATOM 638 C C . LEU A 1 81 ? -19.803 1.538 22.895 1.00 88.50 81 LEU A C 1
ATOM 640 O O . LEU A 1 81 ? -19.394 0.523 22.342 1.00 88.50 81 LEU A O 1
ATOM 644 N N . GLU A 1 82 ? -20.361 2.537 22.208 1.00 88.69 82 GLU A N 1
ATOM 645 C CA . GLU A 1 82 ? -20.672 2.418 20.778 1.00 88.69 82 GLU A CA 1
ATOM 646 C C . GLU A 1 82 ? -20.810 3.761 20.040 1.00 88.69 82 GLU A C 1
ATOM 648 O O . GLU A 1 82 ? -21.053 4.813 20.622 1.00 88.69 82 GLU A O 1
ATOM 653 N N . ARG A 1 83 ? -20.635 3.716 18.716 1.00 82.62 83 ARG A N 1
ATOM 654 C CA . ARG A 1 83 ? -21.080 4.739 17.750 1.00 82.62 83 ARG A CA 1
ATOM 655 C C . ARG A 1 83 ? -21.814 4.076 16.568 1.00 82.62 83 ARG A C 1
ATOM 657 O O . ARG A 1 83 ? -21.785 4.575 15.436 1.00 82.62 83 ARG A O 1
ATOM 664 N N . ASN A 1 84 ? -22.406 2.910 16.811 1.00 86.75 84 ASN A N 1
ATOM 665 C CA . ASN A 1 84 ? -23.147 2.078 15.878 1.00 86.75 84 ASN A CA 1
ATOM 666 C C . ASN A 1 84 ? -24.488 1.657 16.508 1.00 86.75 84 ASN A C 1
ATOM 668 O O . ASN A 1 84 ? -24.522 0.876 17.458 1.00 86.75 84 ASN A O 1
ATOM 672 N N . LYS A 1 85 ? -25.587 2.110 15.892 1.00 86.69 85 LYS A N 1
ATOM 673 C CA . LYS A 1 85 ? -26.965 1.830 16.322 1.00 86.69 85 LYS A CA 1
ATOM 674 C C . LYS A 1 85 ? -27.265 0.340 16.503 1.00 86.69 85 LYS A C 1
ATOM 676 O O . LYS A 1 85 ? -28.014 -0.024 17.402 1.00 86.69 85 LYS A O 1
ATOM 681 N N . ASP A 1 86 ? -26.672 -0.514 15.670 1.00 88.81 86 ASP A N 1
ATOM 682 C CA . ASP A 1 86 ? -26.934 -1.953 15.705 1.00 88.81 86 ASP A CA 1
ATOM 683 C C . ASP A 1 86 ? -26.219 -2.596 16.904 1.00 88.81 86 ASP A C 1
ATOM 685 O O . ASP A 1 86 ? -26.766 -3.480 17.557 1.00 88.81 86 ASP A O 1
ATOM 689 N N . VAL A 1 87 ? -25.034 -2.085 17.263 1.00 90.62 87 VAL A N 1
ATOM 690 C CA . VAL A 1 87 ? -24.307 -2.490 18.476 1.00 90.62 87 VAL A CA 1
ATOM 691 C C . VAL A 1 87 ? -25.056 -2.036 19.726 1.00 90.62 87 VAL A C 1
ATOM 693 O O . VAL A 1 87 ? -25.187 -2.825 20.656 1.00 90.62 87 VAL A O 1
ATOM 696 N N . TRP A 1 88 ? -25.591 -0.807 19.748 1.00 93.62 88 TRP A N 1
ATOM 697 C CA . TRP A 1 88 ? -26.398 -0.343 20.884 1.00 93.62 88 TRP A CA 1
ATOM 698 C C . TRP A 1 88 ? -27.618 -1.227 21.113 1.00 93.62 88 TRP A C 1
ATOM 700 O O . TRP A 1 88 ? -27.841 -1.659 22.235 1.00 93.62 88 TRP A O 1
ATOM 710 N N . SER A 1 89 ? -28.360 -1.558 20.053 1.00 91.62 89 SER A N 1
ATOM 711 C CA . SER A 1 89 ? -29.544 -2.417 20.156 1.00 91.62 89 SER A CA 1
ATOM 712 C C . SER A 1 89 ? -29.212 -3.807 20.726 1.00 91.62 89 SER A C 1
ATOM 714 O O . SER A 1 89 ? -29.903 -4.286 21.629 1.00 91.62 89 SER A O 1
ATOM 716 N N . LYS A 1 90 ? -28.102 -4.424 20.284 1.00 93.31 90 LYS A N 1
ATOM 717 C CA . LYS A 1 90 ? -27.596 -5.686 20.858 1.00 93.31 90 LYS A CA 1
ATOM 718 C C . LYS A 1 90 ? -27.244 -5.529 22.345 1.00 93.31 90 LYS A C 1
ATOM 720 O O . LYS A 1 90 ? -27.687 -6.328 23.165 1.00 93.31 90 LYS A O 1
ATOM 725 N N . LEU A 1 91 ? -26.459 -4.504 22.694 1.00 92.94 91 LEU A N 1
ATOM 726 C CA . LEU A 1 91 ? -26.029 -4.244 24.075 1.00 92.94 91 LEU A CA 1
ATOM 727 C C . LEU A 1 91 ? -27.215 -3.976 25.003 1.00 92.94 91 LEU A C 1
ATOM 729 O O . LEU A 1 91 ? -27.251 -4.518 26.101 1.00 92.94 91 LEU A O 1
ATOM 733 N N . TYR A 1 92 ? -28.184 -3.184 24.546 1.00 93.69 92 TYR A N 1
ATOM 734 C CA . TYR A 1 92 ? -29.395 -2.862 25.291 1.00 93.69 92 TYR A CA 1
ATOM 735 C C . TYR A 1 92 ? -30.160 -4.136 25.652 1.00 93.69 92 TYR A C 1
ATOM 737 O O . TYR A 1 92 ? -30.431 -4.372 26.824 1.00 93.69 92 TYR A O 1
ATOM 745 N N . THR A 1 93 ? -30.410 -4.997 24.659 1.00 92.75 93 THR A N 1
ATOM 746 C CA . THR A 1 93 ? -31.097 -6.285 24.855 1.00 92.75 93 THR A CA 1
ATOM 747 C C . THR A 1 93 ? -30.346 -7.165 25.859 1.00 92.75 93 THR A C 1
ATOM 749 O O . THR A 1 93 ? -30.936 -7.678 26.802 1.00 92.75 93 THR A O 1
ATOM 752 N N . ILE A 1 94 ? -29.019 -7.288 25.721 1.00 93.44 94 ILE A N 1
ATOM 753 C CA . ILE A 1 94 ? -28.193 -8.096 26.634 1.00 93.44 94 ILE A CA 1
ATOM 754 C C . ILE A 1 94 ? -28.248 -7.550 28.066 1.00 93.44 94 ILE A C 1
ATOM 756 O O . ILE A 1 94 ? -28.381 -8.325 29.015 1.00 93.44 94 ILE A O 1
ATOM 760 N N . PHE A 1 95 ? -28.116 -6.234 28.241 1.00 93.50 95 PHE A N 1
ATOM 761 C CA . PHE A 1 95 ? -28.129 -5.612 29.563 1.00 93.50 95 PHE A CA 1
ATOM 762 C C . PHE A 1 95 ? -29.503 -5.709 30.224 1.00 93.50 95 PHE A C 1
ATOM 764 O O . PHE A 1 95 ? -29.558 -6.011 31.416 1.00 93.50 95 PHE A O 1
ATOM 771 N N . GLN A 1 96 ? -30.583 -5.562 29.457 1.00 92.94 96 GLN A N 1
ATOM 772 C CA . GLN A 1 96 ? -31.949 -5.751 29.937 1.00 92.94 96 GLN A CA 1
ATOM 773 C C . GLN A 1 96 ? -32.205 -7.211 30.346 1.00 92.94 96 GLN A C 1
ATOM 775 O O . GLN A 1 96 ? -32.512 -7.482 31.508 1.00 92.94 96 GLN A O 1
ATOM 780 N N . ASP A 1 97 ? -31.964 -8.174 29.450 1.00 92.62 97 ASP A N 1
ATOM 781 C CA . ASP A 1 97 ? -32.205 -9.605 29.693 1.00 92.62 97 ASP A CA 1
ATOM 782 C C . ASP A 1 97 ? -31.410 -10.144 30.889 1.00 92.62 97 ASP A C 1
ATOM 784 O O . ASP A 1 97 ? -31.870 -11.009 31.644 1.00 92.62 97 ASP A O 1
ATOM 788 N N . LYS A 1 98 ? -30.178 -9.653 31.066 1.00 93.06 98 LYS A N 1
ATOM 789 C CA . LYS A 1 98 ? -29.296 -10.047 32.172 1.00 93.06 98 LYS A CA 1
ATOM 790 C C . LYS A 1 98 ? -29.445 -9.166 33.411 1.00 93.06 98 LYS A C 1
ATOM 792 O O . LYS A 1 98 ? -28.784 -9.456 34.409 1.00 93.06 98 LYS A O 1
ATOM 797 N N . LYS A 1 99 ? -30.322 -8.155 33.382 1.00 91.94 99 LYS A N 1
ATOM 798 C CA . LYS A 1 99 ? -30.569 -7.197 34.473 1.00 91.94 99 LYS A CA 1
ATOM 799 C C . LYS A 1 99 ? -29.280 -6.538 34.975 1.00 91.94 99 LYS A C 1
ATOM 801 O O . LYS A 1 99 ? -29.025 -6.462 36.178 1.00 91.94 99 LYS A O 1
ATOM 806 N N . VAL A 1 100 ? -28.433 -6.118 34.038 1.00 93.44 100 VAL A N 1
ATOM 807 C CA . VAL A 1 100 ? -27.169 -5.436 34.329 1.00 93.44 100 VAL A CA 1
ATOM 808 C C . VAL A 1 100 ? -27.447 -3.980 34.666 1.00 93.44 100 VAL A C 1
ATOM 810 O O . VAL A 1 100 ? -28.090 -3.268 33.901 1.00 93.44 100 VAL A O 1
ATOM 813 N N . LYS A 1 101 ? -26.889 -3.507 35.780 1.00 92.81 101 LYS A N 1
ATOM 814 C CA . LYS A 1 101 ? -26.932 -2.088 36.144 1.00 92.81 101 LYS A CA 1
ATOM 815 C C . LYS A 1 101 ? -25.847 -1.336 35.387 1.00 92.81 101 LYS A C 1
ATOM 817 O O . LYS A 1 101 ? -24.669 -1.462 35.723 1.00 92.81 101 LYS A O 1
ATOM 822 N N . LEU A 1 102 ? -26.227 -0.606 34.342 1.00 93.38 102 LEU A N 1
ATOM 823 C CA . LEU A 1 102 ? -25.300 0.214 33.566 1.00 93.38 102 LEU A CA 1
ATOM 824 C C . LEU A 1 102 ? -25.192 1.611 34.180 1.00 93.38 102 LEU A C 1
ATOM 826 O O . LEU A 1 102 ? -26.199 2.266 34.417 1.00 93.38 102 LEU A O 1
ATOM 830 N N . SER A 1 103 ? -23.972 2.085 34.383 1.00 93.12 103 SER A N 1
ATOM 831 C CA . SER A 1 103 ? -23.681 3.422 34.889 1.00 93.12 103 SER 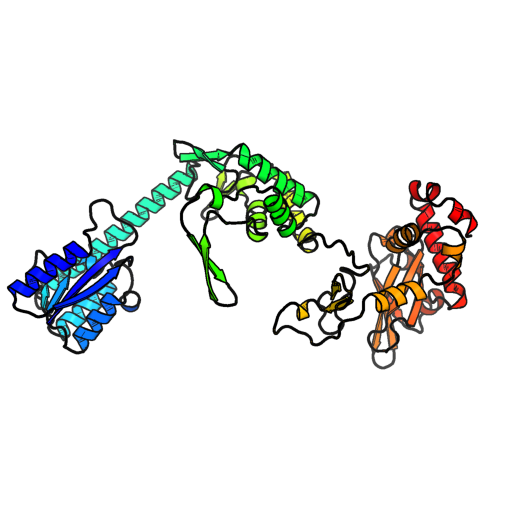A CA 1
ATOM 832 C C . SER A 1 103 ? -22.814 4.186 33.892 1.00 93.12 103 SER A C 1
ATOM 834 O O . SER A 1 103 ? -21.871 3.639 33.311 1.00 93.12 103 SER A O 1
ATOM 836 N N . PHE A 1 104 ? -23.102 5.473 33.742 1.00 92.50 104 PHE A N 1
ATOM 837 C CA . PHE A 1 104 ? -22.228 6.436 33.084 1.00 92.50 104 PHE A CA 1
ATOM 838 C C . PHE A 1 104 ? -21.642 7.404 34.108 1.00 92.50 104 PHE A C 1
ATOM 840 O O . PHE A 1 104 ? -22.027 7.392 35.275 1.00 92.50 104 PHE A O 1
ATOM 847 N N . LYS A 1 105 ? -20.707 8.268 33.702 1.00 87.88 105 LYS A N 1
ATOM 848 C CA . LYS A 1 105 ? -20.126 9.242 34.635 1.00 87.88 105 LYS A CA 1
ATOM 849 C C . LYS A 1 105 ? -21.181 10.124 35.313 1.00 87.88 105 LYS A C 1
ATOM 851 O O . LYS A 1 105 ? -21.125 10.310 36.524 1.00 87.88 105 LYS A O 1
ATOM 856 N N . ASP A 1 106 ? -22.115 10.648 34.526 1.00 85.12 106 ASP A N 1
ATOM 857 C CA . ASP A 1 106 ? -23.135 11.590 35.000 1.00 85.12 106 ASP A CA 1
ATOM 858 C C . ASP A 1 106 ? -24.476 10.896 35.314 1.00 85.12 106 ASP A C 1
ATOM 860 O O . ASP A 1 106 ? -25.417 11.536 35.773 1.00 85.12 106 ASP A O 1
ATOM 864 N N . VAL A 1 107 ? -24.566 9.578 35.090 1.00 85.50 107 VAL A N 1
ATOM 865 C CA . VAL A 1 107 ? -25.782 8.775 35.292 1.00 85.50 107 VAL A CA 1
ATOM 866 C C . VAL A 1 107 ? -25.437 7.562 36.146 1.00 85.50 107 VAL A C 1
ATOM 868 O O . VAL A 1 107 ? -24.805 6.620 35.672 1.00 85.50 107 VAL A O 1
ATOM 871 N N . LEU A 1 108 ? -25.852 7.581 37.413 1.00 80.00 108 LEU A N 1
ATOM 872 C CA . LEU A 1 108 ? -25.503 6.533 38.379 1.00 80.00 108 LEU A CA 1
ATOM 873 C C . LEU A 1 108 ? -26.098 5.168 38.028 1.00 80.00 108 LEU A C 1
ATOM 875 O O . LEU A 1 108 ? -25.436 4.158 38.244 1.00 80.00 108 LEU A O 1
ATOM 879 N N . GLU A 1 109 ? -27.312 5.124 37.489 1.00 85.25 109 GLU A N 1
ATOM 880 C CA . GLU A 1 109 ? -27.959 3.887 37.060 1.00 85.25 109 GLU A CA 1
ATOM 881 C C . GLU A 1 109 ? -28.876 4.198 35.876 1.00 85.25 109 GLU A C 1
ATOM 883 O O . GLU A 1 109 ? -29.741 5.068 35.959 1.00 85.25 109 GLU A O 1
ATOM 888 N N . PHE A 1 110 ? -28.628 3.536 34.752 1.00 87.69 110 PHE A N 1
ATOM 889 C CA . PHE A 1 110 ? -29.451 3.608 33.558 1.00 87.69 110 PHE A CA 1
ATOM 890 C C . PHE A 1 110 ? -30.600 2.614 33.705 1.00 87.69 110 PHE A C 1
ATOM 892 O O . PHE A 1 110 ? -30.372 1.408 33.823 1.00 87.69 110 PHE A O 1
ATOM 899 N N . ASP A 1 111 ? -31.824 3.128 33.702 1.00 87.50 111 ASP A N 1
ATOM 900 C CA . ASP A 1 111 ? -33.023 2.306 33.801 1.00 87.50 111 ASP A CA 1
ATOM 901 C C . ASP A 1 111 ? -33.425 1.785 32.414 1.00 87.50 111 ASP A C 1
ATOM 903 O O . ASP A 1 111 ? -33.817 2.567 31.544 1.00 87.50 111 ASP A O 1
ATOM 907 N N . PHE A 1 112 ? -33.295 0.469 32.220 1.00 88.75 112 PHE A N 1
ATOM 908 C CA . PHE A 1 112 ? -33.661 -0.243 30.990 1.00 88.75 112 PHE A CA 1
ATOM 909 C C . PHE A 1 112 ? -35.164 -0.539 30.880 1.00 88.75 112 PHE A C 1
ATOM 911 O O . PHE A 1 112 ? -35.607 -0.971 29.824 1.00 88.75 112 PHE A O 1
ATOM 918 N N . GLU A 1 113 ? -35.950 -0.310 31.933 1.00 87.44 113 GLU A N 1
ATOM 919 C CA . GLU A 1 113 ? -37.406 -0.502 31.906 1.00 87.44 113 GLU A CA 1
ATOM 920 C C . GLU A 1 113 ? -38.157 0.800 31.570 1.00 87.44 113 GLU A C 1
ATOM 922 O O . GLU A 1 113 ? -39.355 0.777 31.303 1.00 87.44 113 GLU A O 1
ATOM 927 N N . SER A 1 114 ? -37.462 1.944 31.547 1.00 90.56 114 SER A N 1
ATOM 928 C CA . SER A 1 114 ? -38.033 3.231 31.134 1.00 90.56 114 SER A CA 1
ATOM 929 C C . SER A 1 114 ? -38.101 3.345 29.606 1.00 90.56 114 SER A C 1
ATOM 931 O O . SER A 1 114 ? -37.073 3.375 28.917 1.00 90.56 114 SER A O 1
ATOM 933 N N . ASP A 1 115 ? -39.319 3.512 29.082 1.00 88.56 115 ASP A N 1
ATOM 934 C CA . ASP A 1 115 ? -39.584 3.798 27.664 1.00 88.56 115 ASP A CA 1
ATOM 935 C C . ASP A 1 115 ? -38.870 5.076 27.187 1.00 88.56 115 ASP A C 1
ATOM 937 O O . ASP A 1 115 ? -38.393 5.159 26.050 1.00 88.56 115 ASP A O 1
ATOM 941 N N . GLU A 1 116 ? -38.743 6.080 28.062 1.00 89.94 116 GLU A N 1
ATOM 942 C CA . GLU A 1 116 ? -38.031 7.320 27.753 1.00 89.94 116 GLU A CA 1
ATOM 943 C C . GLU A 1 116 ? -36.535 7.050 27.579 1.00 89.94 116 GLU A C 1
ATOM 945 O O . GLU A 1 116 ? -35.945 7.471 26.583 1.00 89.94 116 GLU A O 1
ATOM 950 N N . ASN A 1 117 ? -35.914 6.300 28.495 1.00 89.00 117 ASN A N 1
ATOM 951 C CA . ASN A 1 117 ? -34.505 5.920 28.385 1.00 89.00 117 ASN A CA 1
ATOM 952 C C . ASN A 1 117 ? -34.251 5.026 27.169 1.00 89.00 117 ASN A C 1
ATOM 954 O O . ASN A 1 117 ? -33.238 5.203 26.480 1.00 89.00 117 ASN A O 1
ATOM 958 N N . TYR A 1 118 ? -35.166 4.100 26.863 1.00 90.00 118 TYR A N 1
ATOM 959 C CA . TYR A 1 118 ? -35.129 3.325 25.625 1.00 90.00 118 TYR A CA 1
ATOM 960 C C . TYR A 1 118 ? -35.060 4.262 24.413 1.00 90.00 118 TYR A C 1
ATOM 962 O O . TYR A 1 118 ? -34.103 4.199 23.634 1.00 90.00 118 TYR A O 1
ATOM 970 N N . LEU A 1 119 ? -36.012 5.191 24.287 1.00 90.06 119 LEU A N 1
ATOM 971 C CA . LEU A 1 119 ? -36.086 6.119 23.162 1.00 90.06 119 LEU A CA 1
ATOM 972 C C . LEU A 1 119 ? -34.861 7.046 23.087 1.00 90.06 119 LEU A C 1
ATOM 974 O O . LEU A 1 119 ? -34.199 7.121 22.047 1.00 90.06 119 LEU A O 1
ATOM 978 N N . PHE A 1 120 ? -34.524 7.739 24.178 1.00 90.50 120 PHE A N 1
ATOM 979 C CA . PHE A 1 120 ? -33.441 8.724 24.207 1.00 90.50 120 PHE A CA 1
ATOM 980 C C . PHE A 1 120 ? -32.066 8.096 23.981 1.00 90.50 120 PHE A C 1
ATOM 982 O O . PHE A 1 120 ? -31.238 8.690 23.286 1.00 90.50 120 PHE A O 1
ATOM 989 N N . SER A 1 121 ? -31.810 6.893 24.500 1.00 89.44 121 SER A N 1
ATOM 990 C CA . SER A 1 121 ? -30.532 6.205 24.273 1.00 89.44 121 SER A CA 1
ATOM 991 C C . SER A 1 121 ? -30.360 5.753 22.820 1.00 89.44 121 SER A C 1
ATOM 993 O O . SER A 1 121 ? -29.276 5.909 22.248 1.00 89.44 121 SER A O 1
ATOM 995 N N . HIS A 1 122 ? -31.431 5.282 22.172 1.00 91.38 122 HIS A N 1
ATOM 996 C CA . HIS A 1 122 ? -31.414 4.943 20.748 1.00 91.38 122 HIS A CA 1
ATOM 997 C C . HIS A 1 122 ? -31.255 6.191 19.869 1.00 91.38 122 HIS A C 1
ATOM 999 O O . HIS A 1 122 ? -30.451 6.183 18.933 1.00 91.38 122 HIS A O 1
ATOM 1005 N N . ILE A 1 123 ? -31.942 7.293 20.190 1.00 91.00 123 ILE A N 1
ATOM 1006 C CA . ILE A 1 123 ? -31.742 8.585 19.512 1.00 91.00 123 ILE A CA 1
ATOM 1007 C C . ILE A 1 123 ? -30.298 9.064 19.692 1.00 91.00 123 ILE A C 1
ATOM 1009 O O . ILE A 1 123 ? -29.667 9.486 18.723 1.00 91.00 123 ILE A O 1
ATOM 1013 N N . THR A 1 124 ? -29.739 8.952 20.897 1.00 87.56 124 THR A N 1
ATOM 1014 C CA . THR A 1 124 ? -28.346 9.326 21.184 1.00 87.56 124 THR A CA 1
ATOM 1015 C C . THR A 1 124 ? -27.365 8.502 20.349 1.00 87.56 124 THR A C 1
ATOM 1017 O O . THR A 1 124 ? -26.451 9.065 19.741 1.00 87.56 124 THR A O 1
ATOM 1020 N N . SER A 1 125 ? -27.590 7.191 20.225 1.00 89.44 125 SER A N 1
ATOM 1021 C CA . SER A 1 125 ? -26.801 6.314 19.352 1.00 89.44 125 SER A CA 1
ATOM 1022 C C . SER A 1 125 ? -26.867 6.751 17.882 1.00 89.44 125 SER A C 1
ATOM 1024 O O . SER A 1 125 ? -25.839 6.906 17.209 1.00 89.44 125 SER A O 1
ATOM 1026 N N . LEU A 1 126 ? -28.075 7.044 17.382 1.00 88.56 126 LEU A N 1
ATOM 1027 C CA . LEU A 1 126 ? -28.287 7.551 16.024 1.00 88.56 126 LEU A CA 1
ATOM 1028 C C . LEU A 1 126 ? -27.578 8.892 15.795 1.00 88.56 126 LEU A C 1
ATOM 1030 O O . LEU A 1 126 ? -26.929 9.069 14.761 1.00 88.56 126 LEU A O 1
ATOM 1034 N N . MET A 1 127 ? -27.640 9.808 16.763 1.00 87.56 127 MET A N 1
ATOM 1035 C CA . MET A 1 127 ? -26.954 11.102 16.721 1.00 87.56 127 MET A CA 1
ATOM 1036 C C . MET A 1 127 ? -25.431 10.930 16.700 1.00 87.56 127 MET A C 1
ATOM 1038 O O . MET A 1 127 ? -24.758 11.512 15.847 1.00 87.56 127 MET A O 1
ATOM 1042 N N . ASN A 1 128 ? -24.872 10.072 17.557 1.00 81.81 128 ASN A N 1
ATOM 1043 C CA . ASN A 1 128 ? -23.439 9.759 17.577 1.00 81.81 128 ASN A CA 1
ATOM 1044 C C . ASN A 1 128 ? -22.959 9.171 16.238 1.00 81.81 128 ASN A C 1
ATOM 1046 O O . ASN A 1 128 ? -21.915 9.569 15.697 1.00 81.81 128 ASN A O 1
ATOM 1050 N N . ASN A 1 129 ? -23.744 8.261 15.654 1.00 84.50 129 ASN A N 1
ATOM 1051 C CA . ASN A 1 129 ? -23.475 7.707 14.330 1.00 84.50 129 ASN A CA 1
ATOM 1052 C C . ASN A 1 129 ? -23.554 8.783 13.232 1.00 84.50 129 ASN A C 1
ATOM 1054 O O . ASN A 1 129 ? -22.689 8.844 12.349 1.00 84.50 129 ASN A O 1
ATOM 1058 N N . PHE A 1 130 ? -24.560 9.659 13.295 1.00 86.38 130 PHE A N 1
ATOM 1059 C CA . PHE A 1 130 ? -24.740 10.772 12.367 1.00 86.38 130 PHE A CA 1
ATOM 1060 C C . PHE A 1 130 ? -23.558 11.743 12.410 1.00 86.38 130 PHE A C 1
ATOM 1062 O O . PHE A 1 130 ? -22.981 12.027 11.358 1.00 86.38 130 PHE A O 1
ATOM 1069 N N . TYR A 1 131 ? -23.125 12.189 13.593 1.00 83.19 131 TYR A N 1
ATOM 1070 C CA . TYR A 1 131 ? -21.967 13.076 13.732 1.00 83.19 131 TYR A CA 1
ATOM 1071 C C . TYR A 1 131 ? -20.694 12.456 13.152 1.00 83.19 131 TYR A C 1
ATOM 1073 O O . TYR A 1 131 ? -19.964 13.129 12.422 1.00 83.19 131 TYR A O 1
ATOM 1081 N N . THR A 1 132 ? -20.472 11.158 13.378 1.00 80.69 132 THR A N 1
ATOM 1082 C CA . THR A 1 132 ? -19.339 10.426 12.788 1.00 80.69 132 THR A CA 1
ATOM 1083 C C . THR A 1 132 ? -19.403 10.442 11.252 1.00 80.69 132 THR A C 1
ATOM 1085 O O . THR A 1 132 ? -18.412 10.725 10.570 1.00 80.69 132 THR A O 1
ATOM 1088 N N . LYS A 1 133 ? -20.590 10.209 10.675 1.00 84.31 133 LYS A N 1
ATOM 1089 C CA . LYS A 1 133 ? -20.813 10.269 9.220 1.00 84.31 133 LYS A CA 1
ATOM 1090 C C . LYS A 1 133 ? -20.631 11.681 8.660 1.00 84.31 133 LYS A C 1
ATOM 1092 O O . LYS A 1 133 ? -20.015 11.832 7.604 1.00 84.31 133 LYS A O 1
ATOM 1097 N N . VAL A 1 134 ? -21.134 12.708 9.341 1.00 86.12 134 VAL A N 1
ATOM 1098 C CA . VAL A 1 134 ? -20.984 14.115 8.939 1.00 86.12 134 VAL A CA 1
ATOM 1099 C C . VAL A 1 134 ? -19.519 14.535 8.969 1.00 86.12 134 VAL A C 1
ATOM 1101 O O . VAL A 1 134 ? -19.037 15.097 7.985 1.00 86.12 134 VAL A O 1
ATOM 1104 N N . ALA A 1 135 ? -18.785 14.202 10.032 1.00 80.81 135 ALA A N 1
ATOM 1105 C CA . ALA A 1 135 ? -17.351 14.457 10.127 1.00 80.81 135 ALA A CA 1
ATOM 1106 C C . ALA A 1 135 ? -16.595 13.794 8.964 1.00 80.81 135 ALA A C 1
ATOM 1108 O O . ALA A 1 135 ? -15.847 14.463 8.248 1.00 80.81 135 ALA A O 1
ATOM 1109 N N . SER A 1 136 ? -16.876 12.514 8.687 1.00 82.88 136 SER A N 1
ATOM 1110 C CA . SER A 1 136 ? -16.288 11.795 7.550 1.00 82.88 136 SER A CA 1
ATOM 1111 C C . SER A 1 136 ? -16.599 12.468 6.208 1.00 82.88 136 SER A C 1
ATOM 1113 O O . SER A 1 136 ? -15.704 12.648 5.380 1.00 82.88 136 SER A O 1
ATOM 1115 N N . ARG A 1 137 ? -17.853 12.888 5.981 1.00 86.62 137 ARG A N 1
ATOM 1116 C CA . ARG A 1 137 ? -18.258 13.619 4.767 1.00 86.62 137 ARG A CA 1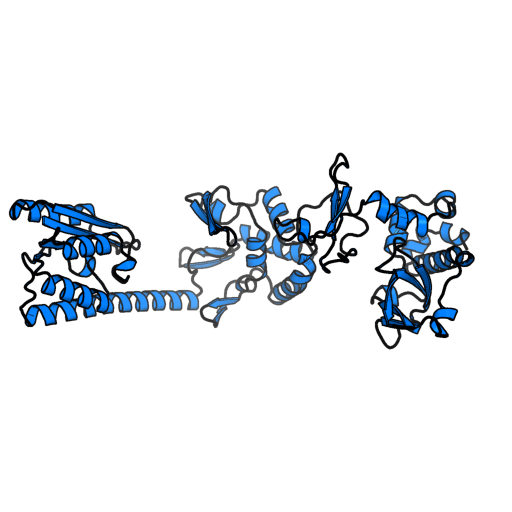
ATOM 1117 C C . ARG A 1 137 ? -17.510 14.944 4.635 1.00 86.62 137 ARG A C 1
ATOM 1119 O O . ARG A 1 137 ? -16.993 15.229 3.557 1.00 86.62 137 ARG A O 1
ATOM 1126 N N . LYS A 1 138 ? -17.392 15.717 5.718 1.00 87.19 138 LYS A N 1
ATOM 1127 C CA . LYS A 1 138 ? -16.675 16.999 5.737 1.00 87.19 138 LYS A CA 1
ATOM 1128 C C . LYS A 1 138 ? -15.192 16.812 5.414 1.00 87.19 138 LYS A C 1
ATOM 1130 O O . LYS A 1 138 ? -14.680 17.496 4.531 1.00 87.19 138 LYS A O 1
ATOM 1135 N N . ILE A 1 139 ? -14.528 15.837 6.040 1.00 84.44 139 ILE A N 1
ATOM 1136 C CA . ILE A 1 139 ? -13.124 15.497 5.754 1.00 84.44 139 ILE A CA 1
ATOM 1137 C C . ILE A 1 139 ? -12.960 15.098 4.283 1.00 84.44 139 ILE A C 1
ATOM 1139 O O . ILE A 1 139 ? -12.097 15.636 3.592 1.00 84.44 139 ILE A O 1
ATOM 1143 N N . LYS A 1 140 ? -13.821 14.209 3.768 1.00 85.19 140 LYS A N 1
ATOM 1144 C CA . LYS A 1 140 ? -13.799 13.790 2.355 1.00 85.19 140 LYS A CA 1
ATOM 1145 C C . LYS A 1 140 ? -14.018 14.964 1.399 1.00 85.19 140 LYS A C 1
ATOM 1147 O O . LYS A 1 140 ? -13.371 15.008 0.356 1.00 85.19 140 LYS A O 1
ATOM 1152 N N . SER A 1 141 ? -14.891 15.906 1.749 1.00 87.06 141 SER A N 1
ATOM 1153 C CA . SER A 1 141 ? -15.144 17.117 0.963 1.00 87.06 141 SER A CA 1
ATOM 1154 C C . SER A 1 141 ? -13.920 18.032 0.926 1.00 87.06 141 SER A C 1
ATOM 1156 O O . SER A 1 141 ? -13.512 18.460 -0.150 1.00 87.06 141 SER A O 1
ATOM 1158 N N . VAL A 1 142 ? -13.288 18.288 2.078 1.00 86.88 142 VAL A N 1
ATOM 1159 C CA . VAL A 1 142 ? -12.049 19.082 2.162 1.00 86.88 142 VAL A CA 1
ATOM 1160 C C . VAL A 1 142 ? -10.933 18.420 1.357 1.00 86.88 142 VAL A C 1
ATOM 1162 O O . VAL A 1 142 ? -10.221 19.088 0.614 1.00 86.88 142 VAL A O 1
ATOM 1165 N N . LEU A 1 143 ? -10.812 17.098 1.456 1.00 85.31 143 LEU A N 1
ATOM 1166 C CA . LEU A 1 143 ? -9.824 16.323 0.718 1.00 85.31 143 LEU A CA 1
ATOM 1167 C C . LEU A 1 143 ? -10.041 16.396 -0.798 1.00 85.31 143 LEU A C 1
ATOM 1169 O O . LEU A 1 143 ? -9.083 16.580 -1.543 1.00 85.31 143 LEU A O 1
ATOM 1173 N N . SER A 1 144 ? -11.298 16.287 -1.239 1.00 86.69 144 SER A N 1
ATOM 1174 C CA . SER A 1 144 ? -11.696 16.443 -2.641 1.00 86.69 144 SER A CA 1
ATOM 1175 C C . SER A 1 144 ? -11.327 17.824 -3.169 1.00 86.69 144 SER A C 1
ATOM 1177 O O . SER A 1 144 ? -10.686 17.930 -4.211 1.00 86.69 144 SER A O 1
ATOM 1179 N N . ARG A 1 145 ? -11.678 18.874 -2.417 1.00 86.56 145 ARG A N 1
ATOM 1180 C CA . ARG A 1 145 ? -11.358 20.260 -2.765 1.00 86.56 145 ARG A CA 1
ATOM 1181 C C . ARG A 1 145 ? -9.850 20.480 -2.855 1.00 86.56 145 ARG A C 1
ATOM 1183 O O . ARG A 1 145 ? -9.372 21.016 -3.842 1.00 86.56 145 ARG A O 1
ATOM 1190 N N . ASN A 1 146 ? -9.086 19.987 -1.882 1.00 86.50 146 ASN A N 1
ATOM 1191 C CA . ASN A 1 146 ? -7.627 20.089 -1.900 1.00 86.50 146 ASN A CA 1
ATOM 1192 C C . ASN A 1 146 ? -7.022 19.441 -3.155 1.00 86.50 146 ASN A C 1
ATOM 1194 O O . ASN A 1 146 ? -6.088 19.982 -3.733 1.00 86.50 146 ASN A O 1
ATOM 1198 N N . ILE A 1 147 ? -7.542 18.293 -3.597 1.00 85.50 147 ILE A N 1
ATOM 1199 C CA . ILE A 1 147 ? -7.058 17.632 -4.816 1.00 85.50 147 ILE A CA 1
ATOM 1200 C C . ILE A 1 147 ? -7.407 18.446 -6.065 1.00 85.50 147 ILE A C 1
ATOM 1202 O O . ILE A 1 147 ? -6.544 18.591 -6.928 1.00 85.50 147 ILE A O 1
ATOM 1206 N N . GLN A 1 148 ? -8.623 18.995 -6.137 1.00 83.44 148 GLN A N 1
ATOM 1207 C CA . GLN A 1 148 ? -9.056 19.882 -7.224 1.00 83.44 148 GLN A CA 1
ATOM 1208 C C . GLN A 1 148 ? -8.200 21.152 -7.306 1.00 83.44 148 GLN A C 1
ATOM 1210 O O . GLN A 1 148 ? -7.828 21.568 -8.395 1.00 83.44 148 GLN A O 1
ATOM 1215 N N . GLU A 1 149 ? -7.825 21.715 -6.158 1.00 84.50 149 GLU A N 1
ATOM 1216 C CA . GLU A 1 149 ? -6.923 22.867 -6.052 1.00 84.50 149 GLU A CA 1
ATOM 1217 C C . GLU A 1 149 ? -5.447 22.504 -6.325 1.00 84.50 149 GLU A C 1
ATOM 1219 O O . GLU A 1 149 ? -4.592 23.377 -6.320 1.00 84.50 149 GLU A O 1
ATOM 1224 N N . GLY A 1 150 ? -5.093 21.229 -6.539 1.00 81.44 150 GLY A N 1
ATOM 1225 C CA . GLY A 1 150 ? -3.702 20.812 -6.778 1.00 81.44 150 GLY A CA 1
ATOM 1226 C C . GLY A 1 150 ? -2.841 20.691 -5.511 1.00 81.44 150 GLY A C 1
ATOM 1227 O O . GLY A 1 150 ? -1.616 20.533 -5.582 1.00 81.44 150 GLY A O 1
ATOM 1228 N N . LYS A 1 151 ? -3.458 20.709 -4.326 1.00 86.12 151 LYS A N 1
ATOM 1229 C CA . LYS A 1 151 ? -2.772 20.458 -3.055 1.00 86.12 151 LYS A CA 1
ATOM 1230 C C . LYS A 1 151 ? -2.353 18.995 -2.925 1.00 86.12 151 LYS A C 1
ATOM 1232 O O . LYS A 1 151 ? -3.032 18.048 -3.348 1.00 86.12 151 LYS A O 1
ATOM 1237 N N . ALA A 1 152 ? -1.196 18.795 -2.306 1.00 81.75 152 ALA A N 1
ATOM 1238 C CA . ALA A 1 152 ? -0.694 17.474 -1.982 1.00 81.75 152 ALA A CA 1
ATOM 1239 C C . ALA A 1 152 ? -1.668 16.773 -1.026 1.00 81.75 152 ALA A C 1
ATOM 1241 O O . ALA A 1 152 ? -2.164 17.367 -0.069 1.00 81.75 152 ALA A O 1
ATOM 1242 N N . HIS A 1 153 ? -1.918 15.487 -1.270 1.00 77.06 153 HIS A N 1
ATOM 1243 C CA . HIS A 1 153 ? -2.625 14.651 -0.306 1.00 77.06 153 HIS A CA 1
ATOM 1244 C C . HIS A 1 153 ? -1.728 13.501 0.120 1.00 77.06 153 HIS A C 1
ATOM 1246 O O . HIS A 1 153 ? -1.118 12.847 -0.727 1.00 77.06 153 HIS A O 1
ATOM 1252 N N . ALA A 1 154 ? -1.727 13.223 1.425 1.00 77.94 154 ALA A N 1
ATOM 1253 C CA . ALA A 1 154 ? -0.809 12.295 2.071 1.00 77.94 154 ALA A CA 1
ATOM 1254 C C . ALA A 1 154 ? 0.663 12.629 1.755 1.00 77.94 154 ALA A C 1
ATOM 1256 O O . ALA A 1 154 ? 1.008 13.768 1.431 1.00 77.94 154 ALA A O 1
ATOM 1257 N N . ILE A 1 155 ? 1.540 11.639 1.898 1.00 82.19 155 ILE A N 1
ATOM 1258 C CA . ILE A 1 155 ? 2.961 11.774 1.586 1.00 82.19 155 ILE A CA 1
ATOM 1259 C C . ILE A 1 155 ? 3.100 11.984 0.068 1.00 82.19 155 ILE A C 1
ATOM 1261 O O . ILE A 1 155 ? 2.645 11.123 -0.690 1.00 82.19 155 ILE A O 1
ATOM 1265 N N . PRO A 1 156 ? 3.725 13.085 -0.397 1.00 88.19 156 PRO A N 1
ATOM 1266 C CA . PRO A 1 156 ? 3.911 13.319 -1.825 1.00 88.19 156 PRO A CA 1
ATOM 1267 C C . PRO A 1 156 ? 4.705 12.177 -2.490 1.00 88.19 156 PRO A C 1
ATOM 1269 O O . PRO A 1 156 ? 5.535 11.551 -1.820 1.00 88.19 156 PRO A O 1
ATOM 1272 N N . PRO A 1 157 ? 4.502 11.890 -3.785 1.00 90.31 157 PRO A N 1
ATOM 1273 C CA . PRO A 1 157 ? 5.342 10.939 -4.514 1.00 90.31 157 PRO A CA 1
ATOM 1274 C C . PRO A 1 157 ? 6.805 11.395 -4.608 1.00 90.31 157 PRO A C 1
ATOM 1276 O O . PRO A 1 157 ? 7.101 12.580 -4.478 1.00 90.31 157 PRO A O 1
ATOM 1279 N N . TYR A 1 158 ? 7.728 10.455 -4.837 1.00 92.25 158 TYR A N 1
ATOM 1280 C CA . TYR A 1 158 ? 9.152 10.764 -5.043 1.00 92.25 158 TYR A CA 1
ATOM 1281 C C . TYR A 1 158 ? 9.331 11.688 -6.257 1.00 92.25 158 TYR A C 1
ATOM 1283 O O . TYR A 1 158 ? 8.655 11.477 -7.257 1.00 92.25 158 TYR A O 1
ATOM 1291 N N . GLY A 1 159 ? 10.188 12.703 -6.188 1.00 91.44 159 GLY A N 1
ATOM 1292 C CA . GLY A 1 159 ? 10.270 13.780 -7.185 1.00 91.44 159 GLY A CA 1
ATOM 1293 C C . GLY A 1 159 ? 9.399 14.997 -6.861 1.00 91.44 159 GLY A C 1
ATOM 1294 O O . GLY A 1 159 ? 9.541 16.032 -7.505 1.00 91.44 159 GLY A O 1
ATOM 1295 N N . TYR A 1 160 ? 8.520 14.900 -5.858 1.00 92.12 160 TYR A N 1
ATOM 1296 C CA . TYR A 1 160 ? 7.619 15.980 -5.461 1.00 92.12 160 TYR A CA 1
ATOM 1297 C C . TYR A 1 160 ? 7.702 16.292 -3.968 1.00 92.12 160 TYR A C 1
ATOM 1299 O O . TYR A 1 160 ? 7.871 15.412 -3.118 1.00 92.12 160 TYR A O 1
ATOM 1307 N N . ARG A 1 161 ? 7.478 17.556 -3.624 1.00 90.75 161 ARG A N 1
ATOM 1308 C CA . ARG A 1 161 ? 7.365 18.036 -2.245 1.00 90.75 161 ARG A CA 1
ATOM 1309 C C . ARG A 1 161 ? 6.138 18.925 -2.083 1.00 90.75 161 ARG A C 1
ATOM 1311 O O . ARG A 1 161 ? 5.506 19.332 -3.054 1.00 90.75 161 ARG A O 1
ATOM 1318 N N . LYS A 1 162 ? 5.783 19.185 -0.831 1.00 90.44 162 LYS A N 1
ATOM 1319 C CA . LYS A 1 162 ? 4.718 20.118 -0.464 1.00 90.44 162 LYS A CA 1
ATOM 1320 C C . LYS A 1 162 ? 5.353 21.491 -0.224 1.00 90.44 162 LYS A C 1
ATOM 1322 O O . LYS A 1 162 ? 6.384 21.552 0.445 1.00 90.44 162 LYS A O 1
ATOM 1327 N N . ASN A 1 163 ? 4.783 22.561 -0.771 1.00 88.69 163 ASN A N 1
ATOM 1328 C CA . ASN A 1 163 ? 5.163 23.922 -0.377 1.00 88.69 163 ASN A CA 1
ATOM 1329 C C . ASN A 1 163 ? 4.508 24.302 0.972 1.00 88.69 163 ASN A C 1
ATOM 1331 O O . ASN A 1 163 ? 3.725 23.528 1.529 1.00 88.69 163 ASN A O 1
ATOM 1335 N N . ASN A 1 164 ? 4.804 25.495 1.492 1.00 87.06 164 ASN A N 1
ATOM 1336 C CA . ASN A 1 164 ? 4.256 25.963 2.774 1.00 87.06 164 ASN A CA 1
ATOM 1337 C C . ASN A 1 164 ? 2.717 26.064 2.769 1.00 87.06 164 ASN A C 1
ATOM 1339 O O . ASN A 1 164 ? 2.079 25.880 3.800 1.00 87.06 164 ASN A O 1
ATOM 1343 N N . GLU A 1 165 ? 2.116 26.286 1.603 1.00 83.44 165 GLU A N 1
ATOM 1344 C CA . GLU A 1 165 ? 0.676 26.508 1.432 1.00 83.44 165 GLU A CA 1
ATOM 1345 C C . GLU A 1 165 ? -0.130 25.226 1.189 1.00 83.44 165 GLU A C 1
ATOM 1347 O O . GLU A 1 165 ? -1.358 25.232 1.278 1.00 83.44 165 GLU A O 1
ATOM 1352 N N . GLY A 1 166 ? 0.521 24.108 0.861 1.00 84.75 166 GLY A N 1
ATOM 1353 C CA . GLY A 1 166 ? -0.197 22.874 0.555 1.00 84.75 166 GLY A CA 1
ATOM 1354 C C . GLY A 1 166 ? 0.059 22.246 -0.798 1.00 84.75 166 GLY A C 1
ATOM 1355 O O . GLY A 1 166 ? -0.237 21.063 -0.961 1.00 84.75 166 GLY A O 1
ATOM 1356 N N . TYR A 1 167 ? 0.568 23.010 -1.755 1.00 88.25 167 TYR A N 1
ATOM 1357 C CA . TYR A 1 167 ? 0.648 22.633 -3.159 1.00 88.25 167 TYR A CA 1
ATOM 1358 C C . TYR A 1 167 ? 1.753 21.625 -3.435 1.00 88.25 167 TYR A C 1
ATOM 1360 O O . TYR A 1 167 ? 2.818 21.634 -2.808 1.00 88.25 167 TYR A O 1
ATOM 1368 N N . LEU A 1 168 ? 1.466 20.732 -4.381 1.00 90.00 168 LEU A N 1
ATOM 1369 C CA . LEU A 1 168 ? 2.421 19.757 -4.877 1.00 90.00 168 LEU A CA 1
ATOM 1370 C C . LEU A 1 168 ? 3.359 20.437 -5.880 1.00 90.00 168 LEU A C 1
ATOM 1372 O O . LEU A 1 168 ? 2.936 20.819 -6.967 1.00 90.00 168 LEU A O 1
ATOM 1376 N N . ILE A 1 169 ? 4.633 20.557 -5.523 1.00 91.75 169 ILE A N 1
ATOM 1377 C CA . ILE A 1 169 ? 5.672 21.162 -6.361 1.00 91.75 169 ILE A CA 1
ATOM 1378 C C . ILE A 1 169 ? 6.796 20.161 -6.626 1.00 91.75 169 ILE A C 1
ATOM 1380 O O . ILE A 1 169 ? 6.958 19.185 -5.889 1.00 91.75 169 ILE A O 1
ATOM 1384 N N . ILE A 1 170 ? 7.570 20.395 -7.683 1.00 93.94 170 ILE A N 1
ATOM 1385 C CA . ILE A 1 170 ? 8.702 19.538 -8.045 1.00 93.94 170 ILE A CA 1
ATOM 1386 C C . ILE A 1 170 ? 9.835 19.737 -7.025 1.00 93.94 170 ILE A C 1
ATOM 1388 O O . ILE A 1 170 ? 10.130 20.851 -6.587 1.00 93.94 170 ILE A O 1
ATOM 1392 N N . ASP A 1 171 ? 10.438 18.633 -6.599 1.00 93.19 171 ASP A N 1
ATOM 1393 C CA . ASP A 1 171 ? 11.677 18.630 -5.825 1.00 93.19 171 ASP A CA 1
ATOM 1394 C C . ASP A 1 171 ? 12.846 18.573 -6.812 1.00 93.19 171 ASP A C 1
ATOM 1396 O O . ASP A 1 171 ? 13.015 17.564 -7.490 1.00 93.19 171 ASP A O 1
ATOM 1400 N N . GLU A 1 172 ? 13.625 19.652 -6.921 1.00 90.31 172 GLU A N 1
ATOM 1401 C CA . GLU A 1 172 ? 14.685 19.759 -7.935 1.00 90.31 172 GLU A CA 1
ATOM 1402 C C . GLU A 1 172 ? 15.768 18.679 -7.798 1.00 90.31 172 GLU A C 1
ATOM 1404 O O . GLU A 1 172 ? 16.301 18.238 -8.808 1.00 90.31 172 GLU A O 1
ATOM 1409 N N . ILE A 1 173 ? 16.035 18.173 -6.589 1.00 88.12 173 ILE A N 1
ATOM 1410 C CA . ILE A 1 173 ? 17.037 17.118 -6.379 1.00 88.12 173 ILE A CA 1
ATOM 1411 C C . ILE A 1 173 ? 16.458 15.757 -6.782 1.00 88.12 173 ILE A C 1
ATOM 1413 O O . ILE A 1 173 ? 17.085 14.976 -7.496 1.00 88.12 173 ILE A O 1
ATOM 1417 N N . GLU A 1 174 ? 15.244 15.440 -6.324 1.00 92.19 174 GLU A N 1
ATOM 1418 C CA . GLU A 1 174 ? 14.625 14.143 -6.628 1.00 92.19 174 GLU A CA 1
ATOM 1419 C C . GLU A 1 174 ? 14.164 14.034 -8.090 1.00 92.19 174 GLU A C 1
ATOM 1421 O O . GLU A 1 174 ? 14.096 12.931 -8.635 1.00 92.19 174 GLU A O 1
ATOM 1426 N N . LYS A 1 175 ? 13.863 15.162 -8.741 1.00 93.94 175 LYS A N 1
ATOM 1427 C CA . LYS A 1 175 ? 13.492 15.249 -10.160 1.00 93.94 175 LYS A CA 1
ATOM 1428 C C . LYS A 1 175 ? 14.556 14.643 -11.068 1.00 93.94 175 LYS A C 1
ATOM 1430 O O . LYS A 1 175 ? 14.205 13.905 -11.988 1.00 93.94 175 LYS A O 1
ATOM 1435 N N . ASP A 1 176 ? 15.832 14.902 -10.801 1.00 93.88 176 ASP A N 1
ATOM 1436 C CA . ASP A 1 176 ? 16.924 14.369 -11.619 1.00 93.88 176 ASP A CA 1
ATOM 1437 C C . ASP A 1 176 ? 17.081 12.856 -11.445 1.00 93.88 176 ASP A C 1
ATOM 1439 O O . ASP A 1 176 ? 17.271 12.135 -12.424 1.00 93.88 176 ASP A O 1
ATOM 1443 N N . VAL A 1 177 ? 16.856 12.341 -10.234 1.00 94.19 177 VAL A N 1
ATOM 1444 C CA . VAL A 1 177 ? 16.797 10.891 -9.985 1.00 94.19 177 VAL A CA 1
ATOM 1445 C C . VAL A 1 177 ? 15.628 10.252 -10.743 1.00 94.19 177 VAL A C 1
ATOM 1447 O O . VAL A 1 177 ? 15.773 9.176 -11.322 1.00 94.19 177 VAL A O 1
ATOM 1450 N N . VAL A 1 178 ? 14.462 10.907 -10.782 1.00 94.88 178 VAL A N 1
ATOM 1451 C CA . VAL A 1 178 ? 13.318 10.432 -11.577 1.00 94.88 178 VAL A CA 1
ATOM 1452 C C . VAL A 1 178 ? 13.675 10.401 -13.063 1.00 94.88 178 VAL A C 1
ATOM 1454 O O . VAL A 1 178 ? 13.424 9.391 -13.719 1.00 94.88 178 VAL A O 1
ATOM 1457 N N . LYS A 1 179 ? 14.305 11.449 -13.601 1.00 94.88 179 LYS A N 1
ATOM 1458 C CA . LYS A 1 179 ? 14.769 11.459 -14.997 1.00 94.88 179 LYS A CA 1
ATOM 1459 C C . LYS A 1 179 ? 15.756 10.324 -15.280 1.00 94.88 179 LYS A C 1
ATOM 1461 O O . LYS A 1 179 ? 15.574 9.618 -16.272 1.00 94.88 179 LYS A O 1
ATOM 1466 N N . GLU A 1 180 ? 16.715 10.083 -14.383 1.00 94.69 180 GLU A N 1
ATOM 1467 C CA . GLU A 1 180 ? 17.673 8.973 -14.493 1.00 94.69 180 GLU A CA 1
ATOM 1468 C C . GLU A 1 180 ? 16.957 7.611 -14.549 1.00 94.69 180 GLU A C 1
ATOM 1470 O O . GLU A 1 180 ? 17.295 6.753 -15.370 1.00 94.69 180 GLU A O 1
ATOM 1475 N N . ILE A 1 181 ? 15.925 7.409 -13.719 1.00 94.69 181 ILE A N 1
ATOM 1476 C CA . ILE A 1 181 ? 15.117 6.180 -13.722 1.00 94.69 181 ILE A CA 1
ATOM 1477 C C . ILE A 1 181 ? 14.464 5.956 -15.091 1.00 94.69 181 ILE A C 1
ATOM 1479 O O . ILE A 1 181 ? 14.545 4.849 -15.636 1.00 94.69 181 ILE A O 1
ATOM 1483 N N . TYR A 1 182 ? 13.822 6.984 -15.654 1.00 94.25 182 TYR A N 1
ATOM 1484 C CA . TYR A 1 182 ? 13.148 6.865 -16.948 1.00 94.25 182 TYR A CA 1
ATOM 1485 C C . TYR A 1 182 ? 14.148 6.649 -18.091 1.00 94.25 182 TYR A C 1
ATOM 1487 O O . TYR A 1 182 ? 13.922 5.791 -18.943 1.00 94.25 182 TYR A O 1
ATOM 1495 N N . GLU A 1 183 ? 15.275 7.365 -18.096 1.00 94.50 183 GLU A N 1
ATOM 1496 C CA . GLU A 1 183 ? 16.339 7.186 -19.090 1.00 94.50 183 GLU A CA 1
ATOM 1497 C C . GLU A 1 183 ? 16.937 5.772 -19.039 1.00 94.50 183 GLU A C 1
ATOM 1499 O O . GLU A 1 183 ? 17.087 5.108 -20.067 1.00 94.50 183 GLU A O 1
ATOM 1504 N N . SER A 1 184 ? 17.230 5.264 -17.840 1.00 91.06 184 SER A N 1
ATOM 1505 C CA . SER A 1 184 ? 17.775 3.918 -17.658 1.00 91.06 184 SER A CA 1
ATOM 1506 C C . SER A 1 184 ? 16.791 2.833 -18.107 1.00 91.06 184 SER A C 1
ATOM 1508 O O . SER A 1 184 ? 17.192 1.848 -18.732 1.00 91.06 184 SER A O 1
ATOM 1510 N N . SER A 1 185 ? 15.492 3.036 -17.862 1.00 90.75 185 SER A N 1
ATOM 1511 C CA . SER A 1 185 ? 14.445 2.152 -18.378 1.00 90.75 185 SER A CA 1
ATOM 1512 C C . SER A 1 185 ? 14.366 2.199 -19.907 1.00 90.75 185 SER A C 1
ATOM 1514 O O . SER A 1 185 ? 14.287 1.158 -20.561 1.00 90.75 185 SER A O 1
ATOM 1516 N N . LEU A 1 186 ? 14.473 3.383 -20.516 1.00 89.38 186 LEU A N 1
ATOM 1517 C CA . LEU A 1 186 ? 14.472 3.514 -21.973 1.00 89.38 186 LEU A CA 1
ATOM 1518 C C . LEU A 1 186 ? 15.664 2.792 -22.626 1.00 89.38 186 LEU A C 1
ATOM 1520 O O . LEU A 1 186 ? 15.496 2.169 -23.670 1.00 89.38 186 LEU A O 1
ATOM 1524 N N . LYS A 1 187 ? 16.834 2.792 -21.973 1.00 87.44 187 LYS A N 1
ATOM 1525 C CA . LYS A 1 187 ? 18.039 2.046 -22.397 1.00 87.44 187 LYS A CA 1
ATOM 1526 C C . LYS A 1 187 ? 17.906 0.519 -22.296 1.00 87.44 187 LYS A C 1
ATOM 1528 O O . LYS A 1 187 ? 18.827 -0.197 -22.680 1.00 87.44 187 LYS A O 1
ATOM 1533 N N . GLY A 1 188 ? 16.789 0.006 -21.781 1.00 82.06 188 GLY A N 1
ATOM 1534 C CA . GLY A 1 188 ? 16.511 -1.428 -21.715 1.00 82.06 188 GLY A CA 1
ATOM 1535 C C . GLY A 1 188 ? 16.852 -2.098 -20.382 1.00 82.06 188 GLY A C 1
ATOM 1536 O O . GLY A 1 188 ? 16.792 -3.328 -20.284 1.00 82.06 188 GLY A O 1
ATOM 1537 N N . ASN A 1 189 ? 17.226 -1.324 -19.354 1.00 82.06 189 ASN A N 1
ATOM 1538 C CA . ASN A 1 189 ? 17.549 -1.872 -18.038 1.00 82.06 189 ASN A CA 1
ATOM 1539 C C . ASN A 1 189 ? 16.270 -2.268 -17.284 1.00 82.06 189 ASN A C 1
ATOM 1541 O O . ASN A 1 189 ? 15.304 -1.504 -17.211 1.00 82.06 189 ASN A O 1
ATOM 1545 N N . GLY A 1 190 ? 16.275 -3.457 -16.677 1.00 83.56 190 GLY A N 1
ATOM 1546 C CA . GLY A 1 190 ? 15.176 -3.920 -15.835 1.00 83.56 190 GLY A CA 1
ATOM 1547 C C . GLY A 1 190 ? 15.065 -3.137 -14.522 1.00 83.56 190 GLY A C 1
ATOM 1548 O O . GLY A 1 190 ? 16.052 -2.622 -13.993 1.00 83.56 190 GLY A O 1
ATOM 1549 N N . VAL A 1 191 ? 13.859 -3.098 -13.946 1.00 88.69 191 VAL A N 1
ATOM 1550 C CA . VAL A 1 191 ? 13.547 -2.318 -12.730 1.00 88.69 191 VAL A CA 1
ATOM 1551 C C . VAL A 1 191 ? 14.419 -2.675 -11.519 1.00 88.69 191 VAL A C 1
ATOM 1553 O O . VAL A 1 191 ? 14.768 -1.793 -10.736 1.00 88.69 191 VAL A O 1
ATOM 1556 N N . ASP A 1 192 ? 14.822 -3.941 -11.374 1.00 84.75 192 ASP A N 1
ATOM 1557 C CA . ASP A 1 192 ? 15.727 -4.373 -10.299 1.00 84.75 192 ASP A CA 1
ATOM 1558 C C . ASP A 1 192 ? 17.167 -3.907 -10.521 1.00 84.75 192 ASP A C 1
ATOM 1560 O O . ASP A 1 192 ? 17.864 -3.577 -9.564 1.00 84.75 192 ASP A O 1
ATOM 1564 N N . SER A 1 193 ? 17.615 -3.846 -11.777 1.00 83.38 193 SER A N 1
ATOM 1565 C CA . SER A 1 193 ? 18.947 -3.344 -12.124 1.00 83.38 193 SER A CA 1
ATOM 1566 C C . SER A 1 193 ? 19.040 -1.839 -11.874 1.00 83.38 193 SER A C 1
ATOM 1568 O O . SER A 1 193 ? 20.039 -1.374 -11.334 1.00 83.38 193 SER A O 1
ATOM 1570 N N . ILE A 1 194 ? 17.969 -1.094 -12.175 1.00 90.00 194 ILE A N 1
ATOM 1571 C CA . ILE A 1 194 ? 17.847 0.332 -11.837 1.00 90.00 194 ILE A CA 1
ATOM 1572 C C . ILE A 1 194 ? 17.878 0.520 -10.316 1.00 90.00 194 ILE A C 1
ATOM 1574 O O . ILE A 1 194 ? 18.665 1.314 -9.810 1.00 90.00 194 ILE A O 1
ATOM 1578 N N . ALA A 1 195 ? 17.082 -0.251 -9.568 1.00 90.38 195 ALA A N 1
ATOM 1579 C CA . ALA A 1 195 ? 17.081 -0.188 -8.107 1.00 90.38 195 ALA A CA 1
ATOM 1580 C C . ALA A 1 195 ? 18.468 -0.482 -7.509 1.00 90.38 195 ALA A C 1
ATOM 1582 O O . ALA A 1 195 ? 18.895 0.190 -6.573 1.00 90.38 195 ALA A O 1
ATOM 1583 N N . TYR A 1 196 ? 19.184 -1.472 -8.048 1.00 86.44 196 TYR A N 1
ATOM 1584 C CA . TYR A 1 196 ? 20.541 -1.802 -7.621 1.00 86.44 196 TYR A CA 1
ATOM 1585 C C . TYR A 1 196 ? 21.522 -0.652 -7.885 1.00 86.44 196 TYR A C 1
ATOM 1587 O O . TYR A 1 196 ? 22.236 -0.265 -6.967 1.00 86.44 196 TYR A O 1
ATOM 1595 N N . ALA A 1 197 ? 21.493 -0.056 -9.082 1.00 87.75 197 ALA A N 1
ATOM 1596 C CA . ALA A 1 197 ? 22.350 1.078 -9.427 1.00 87.75 197 ALA A CA 1
ATOM 1597 C C . ALA A 1 197 ? 22.118 2.290 -8.504 1.00 87.75 197 ALA A C 1
ATOM 1599 O O . ALA A 1 197 ? 23.074 2.894 -8.024 1.00 87.75 197 ALA A O 1
ATOM 1600 N N . LEU A 1 198 ? 20.858 2.609 -8.186 1.00 91.12 198 LEU A N 1
ATOM 1601 C CA . LEU A 1 198 ? 20.530 3.688 -7.246 1.00 91.12 198 LEU A CA 1
ATOM 1602 C C . LEU A 1 198 ? 21.015 3.386 -5.820 1.00 91.12 198 LEU A C 1
ATOM 1604 O O . LEU A 1 198 ? 21.481 4.284 -5.121 1.00 91.12 198 LEU A O 1
ATOM 1608 N N . ASN A 1 199 ? 20.929 2.122 -5.391 1.00 89.75 199 ASN A N 1
ATOM 1609 C CA . ASN A 1 199 ? 21.448 1.692 -4.094 1.00 89.75 199 ASN A CA 1
ATOM 1610 C C . ASN A 1 199 ? 22.986 1.736 -4.035 1.00 89.75 199 ASN A C 1
ATOM 1612 O O . ASN A 1 199 ? 23.518 2.096 -2.991 1.00 89.75 199 ASN A O 1
ATOM 1616 N N . GLU A 1 200 ? 23.699 1.388 -5.114 1.00 88.81 200 GLU A N 1
ATOM 1617 C CA . GLU A 1 200 ? 25.167 1.509 -5.184 1.00 88.81 200 GLU A CA 1
ATOM 1618 C C . GLU A 1 200 ? 25.617 2.969 -5.108 1.00 88.81 200 GLU A C 1
ATOM 1620 O O . GLU A 1 200 ? 26.544 3.290 -4.370 1.00 88.81 200 GLU A O 1
ATOM 1625 N N . LYS A 1 201 ? 24.893 3.873 -5.777 1.00 89.00 201 LYS A N 1
ATOM 1626 C CA . LYS A 1 201 ? 25.086 5.326 -5.658 1.00 89.00 201 LYS A CA 1
ATOM 1627 C C . LYS A 1 201 ? 24.673 5.896 -4.293 1.00 89.00 201 LYS A C 1
ATOM 1629 O O . LYS A 1 201 ? 24.788 7.098 -4.082 1.00 89.00 201 LYS A O 1
ATOM 1634 N N . SER A 1 202 ? 24.167 5.065 -3.377 1.00 88.00 202 SER A N 1
ATOM 1635 C CA . SER A 1 202 ? 23.672 5.474 -2.056 1.00 88.00 202 SER A CA 1
ATOM 1636 C C . SER A 1 202 ? 22.593 6.567 -2.111 1.00 88.00 202 SER A C 1
ATOM 1638 O O . SER A 1 202 ? 22.463 7.376 -1.194 1.00 88.00 202 SER A O 1
ATOM 1640 N N . ILE A 1 203 ? 21.782 6.579 -3.177 1.00 88.31 203 ILE A N 1
ATOM 1641 C CA . ILE A 1 203 ? 20.698 7.553 -3.343 1.00 88.31 203 ILE A CA 1
ATOM 1642 C C . ILE A 1 203 ? 19.572 7.218 -2.352 1.00 88.31 203 ILE A C 1
ATOM 1644 O O . ILE A 1 203 ? 19.009 6.118 -2.416 1.00 88.31 203 ILE A O 1
ATOM 1648 N N . PRO A 1 204 ? 19.187 8.144 -1.454 1.00 87.19 204 PRO A N 1
ATOM 1649 C CA . PRO A 1 204 ? 18.185 7.871 -0.435 1.00 87.19 204 PRO A CA 1
ATOM 1650 C C . PRO A 1 204 ? 16.785 7.718 -1.042 1.00 87.19 204 PRO A C 1
ATOM 1652 O O . PRO A 1 204 ? 16.350 8.498 -1.895 1.00 87.19 204 PRO A O 1
ATOM 1655 N N . THR A 1 205 ? 16.036 6.732 -0.549 1.00 87.44 205 THR A N 1
ATOM 1656 C CA . THR A 1 205 ? 14.595 6.630 -0.805 1.00 87.44 205 THR A CA 1
ATOM 1657 C C . THR A 1 205 ? 13.834 7.656 0.041 1.00 87.44 205 THR A C 1
ATOM 1659 O O . THR A 1 205 ? 14.345 8.180 1.036 1.00 87.44 205 THR A O 1
ATOM 1662 N N . ARG A 1 206 ? 12.555 7.887 -0.278 1.00 83.69 206 ARG A N 1
ATOM 1663 C CA . ARG A 1 206 ? 11.680 8.752 0.535 1.00 83.69 206 ARG A CA 1
ATOM 1664 C C . ARG A 1 206 ? 11.613 8.334 2.006 1.00 83.69 206 ARG A C 1
ATOM 1666 O O . ARG A 1 206 ? 11.560 9.189 2.883 1.00 83.69 206 ARG A O 1
ATOM 1673 N N . TYR A 1 207 ? 11.632 7.031 2.287 1.00 80.50 207 TYR A N 1
ATOM 1674 C CA . TYR A 1 207 ? 11.594 6.537 3.663 1.00 80.50 207 TYR A CA 1
ATOM 1675 C C . TYR A 1 207 ? 12.871 6.863 4.439 1.00 80.50 207 TYR A C 1
ATOM 1677 O O . TYR A 1 207 ? 12.777 7.136 5.634 1.00 80.50 207 TYR A O 1
ATOM 1685 N N . ASN A 1 208 ? 14.033 6.919 3.777 1.00 80.94 208 ASN A N 1
ATOM 1686 C CA . ASN A 1 208 ? 15.275 7.328 4.434 1.00 80.94 208 ASN A CA 1
ATOM 1687 C C . ASN A 1 208 ? 15.193 8.792 4.896 1.00 80.94 208 ASN A C 1
ATOM 1689 O O . ASN A 1 208 ? 15.617 9.089 6.005 1.00 80.94 208 ASN A O 1
ATOM 1693 N N . LYS A 1 209 ? 14.570 9.684 4.106 1.00 74.94 209 LYS A N 1
ATOM 1694 C CA . LYS A 1 209 ? 14.392 11.106 4.468 1.00 74.94 209 LYS A CA 1
ATOM 1695 C C . LYS A 1 209 ? 13.471 11.328 5.674 1.00 74.94 209 LYS A C 1
ATOM 1697 O O . LYS A 1 209 ? 13.685 12.263 6.432 1.00 74.94 209 LYS A O 1
ATOM 1702 N N . ILE A 1 210 ? 12.461 10.476 5.872 1.00 75.19 210 ILE A N 1
ATOM 1703 C CA . ILE A 1 210 ? 11.575 10.550 7.053 1.00 75.19 210 ILE A CA 1
ATOM 1704 C C . ILE A 1 210 ? 12.352 10.196 8.339 1.00 75.19 210 ILE A C 1
ATOM 1706 O O . ILE A 1 210 ? 11.988 10.660 9.417 1.00 75.19 210 ILE A O 1
ATOM 1710 N N . ASN A 1 211 ? 13.415 9.387 8.211 1.00 66.81 211 ASN A N 1
ATOM 1711 C CA . ASN A 1 211 ? 14.441 9.018 9.203 1.00 66.81 211 ASN A CA 1
ATOM 1712 C C . ASN A 1 211 ? 13.958 8.458 10.561 1.00 66.81 211 ASN A C 1
ATOM 1714 O O . ASN A 1 211 ? 14.757 8.015 11.377 1.00 66.81 211 ASN A O 1
ATOM 1718 N N . THR A 1 212 ? 12.650 8.412 10.803 1.00 65.81 212 THR A N 1
ATOM 1719 C CA . THR A 1 212 ? 12.050 8.012 12.077 1.00 65.81 212 THR A CA 1
ATOM 1720 C C . THR A 1 212 ? 10.909 7.022 11.863 1.00 65.81 212 THR A C 1
ATOM 1722 O O . THR A 1 212 ? 10.063 7.166 10.973 1.00 65.81 212 THR A O 1
ATOM 1725 N N . GLY A 1 213 ? 10.889 5.983 12.698 1.00 76.00 213 GLY A N 1
ATOM 1726 C CA . GLY A 1 213 ? 9.840 4.969 12.731 1.00 76.00 213 GLY A CA 1
ATOM 1727 C C . GLY A 1 213 ? 10.100 3.728 11.873 1.00 76.00 213 GLY A C 1
ATOM 1728 O O . GLY A 1 213 ? 11.119 3.566 11.199 1.00 76.00 213 GLY A O 1
ATOM 1729 N N . THR A 1 214 ? 9.128 2.823 11.915 1.00 80.56 214 THR A N 1
ATOM 1730 C CA . THR A 1 214 ? 9.170 1.513 11.255 1.00 80.56 214 THR A CA 1
ATOM 1731 C C . THR A 1 214 ? 7.962 1.336 10.341 1.00 80.56 214 THR A C 1
ATOM 1733 O O . THR A 1 214 ? 6.979 2.072 10.445 1.00 80.56 214 THR A O 1
ATOM 1736 N N . TYR A 1 215 ? 8.047 0.397 9.406 1.00 78.25 215 TYR A N 1
ATOM 1737 C CA . TYR A 1 215 ? 6.914 -0.059 8.604 1.00 78.25 215 TYR A CA 1
ATOM 1738 C C . TYR A 1 215 ? 6.927 -1.581 8.521 1.00 78.25 215 TYR A C 1
ATOM 1740 O O . TYR A 1 215 ? 7.990 -2.204 8.556 1.00 78.25 215 TYR A O 1
ATOM 1748 N N . THR A 1 216 ? 5.744 -2.174 8.422 1.00 80.19 216 THR A N 1
ATOM 1749 C CA . THR A 1 216 ? 5.587 -3.623 8.330 1.00 80.19 216 THR A CA 1
ATOM 1750 C C . THR A 1 216 ? 5.409 -4.019 6.875 1.00 80.19 216 THR A C 1
ATOM 1752 O O . THR A 1 216 ? 4.589 -3.449 6.156 1.00 80.19 216 THR A O 1
ATOM 1755 N N . VAL A 1 217 ? 6.192 -4.995 6.428 1.00 79.44 217 VAL A N 1
ATOM 1756 C CA . VAL A 1 217 ? 6.013 -5.638 5.128 1.00 79.44 217 VAL A CA 1
ATOM 1757 C C . VAL A 1 217 ? 5.465 -7.028 5.379 1.00 79.44 217 VAL A C 1
ATOM 1759 O O . VAL A 1 217 ? 6.126 -7.838 6.025 1.00 79.44 217 VAL A O 1
ATOM 1762 N N . ARG A 1 218 ? 4.276 -7.298 4.845 1.00 79.62 218 ARG A N 1
ATOM 1763 C CA . ARG A 1 218 ? 3.676 -8.628 4.862 1.00 79.62 218 ARG A CA 1
ATOM 1764 C C . ARG A 1 218 ? 4.065 -9.386 3.602 1.00 79.62 218 ARG A C 1
ATOM 1766 O O . ARG A 1 218 ? 3.896 -8.887 2.487 1.00 79.62 218 ARG A O 1
ATOM 1773 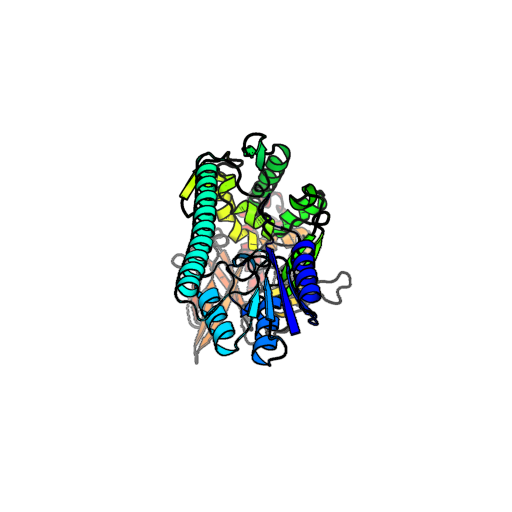N N . ASN A 1 219 ? 4.600 -10.586 3.766 1.00 75.12 219 ASN A N 1
ATOM 1774 C CA . ASN A 1 219 ? 4.856 -11.478 2.650 1.00 75.12 219 ASN A CA 1
ATOM 1775 C C . ASN A 1 219 ? 3.521 -12.045 2.150 1.00 75.12 219 ASN A C 1
ATOM 1777 O O . ASN A 1 219 ? 2.799 -12.698 2.897 1.00 75.12 219 ASN A O 1
ATOM 1781 N N . LYS A 1 220 ? 3.194 -11.810 0.876 1.00 71.81 220 LYS A N 1
ATOM 1782 C CA . LYS A 1 220 ? 1.939 -12.279 0.270 1.00 71.81 220 LYS A CA 1
ATOM 1783 C C . LYS A 1 220 ? 1.799 -13.810 0.287 1.00 71.81 220 LYS A C 1
ATOM 1785 O O . LYS A 1 220 ? 0.679 -14.298 0.291 1.00 71.81 220 LYS A O 1
ATOM 1790 N N . TYR A 1 221 ? 2.910 -14.549 0.282 1.00 68.50 221 TYR A N 1
ATOM 1791 C CA . TYR A 1 221 ? 2.908 -16.010 0.160 1.00 68.50 221 TYR A CA 1
ATOM 1792 C C . TYR A 1 221 ? 2.990 -16.730 1.506 1.00 68.50 221 TYR A C 1
ATOM 1794 O O . TYR A 1 221 ? 2.337 -17.749 1.682 1.00 68.50 221 TYR A O 1
ATOM 1802 N N . THR A 1 222 ? 3.784 -16.214 2.450 1.00 76.19 222 THR A N 1
ATOM 1803 C CA . THR A 1 222 ? 3.944 -16.827 3.783 1.00 76.19 222 THR A CA 1
ATOM 1804 C C . THR A 1 222 ? 3.054 -16.181 4.840 1.00 76.19 222 THR A C 1
ATOM 1806 O O . THR A 1 222 ? 2.922 -16.709 5.935 1.00 76.19 222 THR A O 1
ATOM 1809 N N . GLY A 1 223 ? 2.461 -15.019 4.547 1.00 77.94 223 GLY A N 1
ATOM 1810 C CA . GLY A 1 223 ? 1.702 -14.229 5.515 1.00 77.94 223 GLY A CA 1
ATOM 1811 C C . GLY A 1 223 ? 2.567 -13.547 6.577 1.00 77.94 223 GLY A C 1
ATOM 1812 O O . GLY A 1 223 ? 2.039 -12.718 7.311 1.00 77.94 223 GLY A O 1
ATOM 1813 N N . GLU A 1 224 ? 3.868 -13.848 6.625 1.00 78.69 224 GLU A N 1
ATOM 1814 C CA . GLU A 1 224 ? 4.808 -13.338 7.620 1.00 78.69 224 GLU A CA 1
ATOM 1815 C C . GLU A 1 224 ? 4.938 -11.822 7.542 1.00 78.69 224 GLU A C 1
ATOM 1817 O O . GLU A 1 224 ? 5.123 -11.236 6.469 1.00 78.69 224 GLU A O 1
ATOM 1822 N N . GLU A 1 225 ? 4.902 -11.193 8.709 1.00 85.69 225 GLU A N 1
ATOM 1823 C CA . GLU A 1 225 ? 5.070 -9.761 8.862 1.00 85.69 225 GLU A CA 1
ATOM 1824 C C . GLU A 1 225 ? 6.476 -9.441 9.354 1.00 85.69 225 GLU A C 1
ATOM 1826 O O . GLU A 1 225 ? 6.925 -9.917 10.395 1.00 85.69 225 GLU A O 1
ATOM 1831 N N . LYS A 1 226 ? 7.189 -8.603 8.600 1.00 82.62 226 LYS A N 1
ATOM 1832 C CA . LYS A 1 226 ? 8.516 -8.125 8.979 1.00 82.62 226 LYS A CA 1
ATOM 1833 C C . LYS A 1 226 ? 8.493 -6.625 9.201 1.00 82.62 226 LYS A C 1
ATOM 1835 O O . LYS A 1 226 ? 8.217 -5.857 8.278 1.00 82.62 226 LYS A O 1
ATOM 1840 N N . LYS A 1 227 ? 8.855 -6.211 10.414 1.00 83.06 227 LYS A N 1
ATOM 1841 C CA . LYS A 1 227 ? 9.042 -4.807 10.780 1.00 83.06 227 LYS A CA 1
ATOM 1842 C C . LYS A 1 227 ? 10.416 -4.335 10.300 1.00 83.06 227 LYS A C 1
ATOM 1844 O O . LYS A 1 227 ? 11.433 -4.957 10.597 1.00 83.06 227 LYS A O 1
ATOM 1849 N N . LEU A 1 228 ? 10.442 -3.266 9.511 1.00 80.31 228 LEU A N 1
ATOM 1850 C CA . LEU A 1 228 ? 11.652 -2.684 8.930 1.00 80.31 228 LEU A CA 1
ATOM 1851 C C . LEU A 1 228 ? 11.805 -1.231 9.373 1.00 80.31 228 LEU A C 1
ATOM 1853 O O . LEU A 1 228 ? 10.827 -0.487 9.462 1.00 80.31 228 LEU A O 1
ATOM 1857 N N . GLU A 1 229 ? 13.043 -0.819 9.623 1.00 82.06 229 GLU A N 1
ATOM 1858 C CA . GLU A 1 229 ? 13.385 0.575 9.901 1.00 82.06 229 GLU A CA 1
ATOM 1859 C C . GLU A 1 229 ? 13.323 1.410 8.618 1.00 82.06 229 GLU A C 1
ATOM 1861 O O . GLU A 1 229 ? 13.877 1.031 7.581 1.00 82.06 229 GLU A O 1
ATOM 1866 N N . L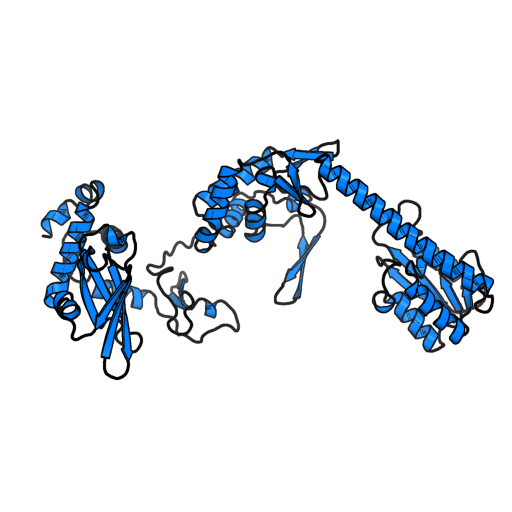YS A 1 230 ? 12.681 2.580 8.690 1.00 80.19 230 LYS A N 1
ATOM 1867 C CA . LYS A 1 230 ? 12.572 3.491 7.541 1.00 80.19 230 LYS A CA 1
ATOM 1868 C C . LYS A 1 230 ? 13.942 4.009 7.085 1.00 80.19 230 LYS A C 1
ATOM 1870 O O . LYS A 1 230 ? 14.189 4.049 5.880 1.00 80.19 230 LYS A O 1
ATOM 1875 N N . SER A 1 231 ? 14.845 4.285 8.028 1.00 78.44 231 SER A N 1
ATOM 1876 C CA . SER A 1 231 ? 16.221 4.763 7.803 1.00 78.44 231 SER A CA 1
ATOM 1877 C C . SER A 1 231 ? 17.097 3.797 6.993 1.00 78.44 231 SER A C 1
ATOM 1879 O O . SER A 1 231 ? 17.980 4.244 6.268 1.00 78.44 231 SER A O 1
ATOM 1881 N N . LYS A 1 232 ? 16.828 2.485 7.049 1.00 81.75 232 LYS A N 1
ATOM 1882 C CA . LYS A 1 232 ? 17.586 1.428 6.346 1.00 81.75 232 LYS A CA 1
ATOM 1883 C C . LYS A 1 232 ? 16.903 0.942 5.061 1.00 81.75 232 LYS A C 1
ATOM 1885 O O . LYS A 1 232 ? 17.252 -0.111 4.520 1.00 81.75 232 LYS A O 1
ATOM 1890 N N . THR A 1 233 ? 15.904 1.674 4.568 1.00 83.69 233 THR A N 1
ATOM 1891 C CA . THR A 1 233 ? 15.164 1.279 3.363 1.00 83.69 233 THR A CA 1
ATOM 1892 C C . THR A 1 233 ? 16.049 1.387 2.125 1.00 83.69 233 THR A C 1
ATOM 1894 O O . THR A 1 233 ? 16.764 2.368 1.951 1.00 83.69 233 THR A O 1
ATOM 1897 N N . LYS A 1 234 ? 15.986 0.369 1.262 1.00 87.56 234 LYS A N 1
ATOM 1898 C CA . LYS A 1 234 ? 16.679 0.319 -0.031 1.00 87.56 234 LYS A CA 1
ATOM 1899 C C . LYS A 1 234 ? 15.675 0.392 -1.174 1.00 87.56 234 LYS A C 1
ATOM 1901 O O . LYS A 1 234 ? 14.535 -0.060 -1.028 1.00 87.56 234 LYS A O 1
ATOM 1906 N N . TRP A 1 235 ? 16.116 0.889 -2.326 1.00 89.19 235 TRP A N 1
ATOM 1907 C CA . TRP A 1 235 ? 15.354 0.806 -3.566 1.00 89.19 235 TRP A CA 1
ATOM 1908 C C . TRP A 1 235 ? 15.057 -0.652 -3.912 1.00 89.19 235 TRP A C 1
ATOM 1910 O O . TRP A 1 235 ? 15.925 -1.521 -3.807 1.00 89.19 235 TRP A O 1
ATOM 1920 N N . ARG A 1 236 ? 13.822 -0.914 -4.342 1.00 87.62 236 ARG A N 1
ATOM 1921 C CA . ARG A 1 236 ? 13.360 -2.217 -4.838 1.00 87.62 236 ARG A CA 1
ATOM 1922 C C . ARG A 1 236 ? 12.749 -2.036 -6.222 1.00 87.62 236 ARG A C 1
ATOM 1924 O O . ARG A 1 236 ? 12.144 -0.994 -6.478 1.00 87.62 236 ARG A O 1
ATOM 1931 N N . GLY A 1 237 ? 12.826 -3.059 -7.077 1.00 85.25 237 GLY A N 1
ATOM 1932 C CA . GLY A 1 237 ? 12.259 -3.002 -8.428 1.00 85.25 237 GLY A CA 1
ATOM 1933 C C . GLY A 1 237 ? 10.768 -2.655 -8.449 1.00 85.25 237 GLY A C 1
ATOM 1934 O O . GLY A 1 237 ? 10.330 -1.894 -9.305 1.00 85.25 237 GLY A O 1
ATOM 1935 N N . GLY A 1 238 ? 9.996 -3.104 -7.451 1.00 88.62 238 GLY A N 1
ATOM 1936 C CA . GLY A 1 238 ? 8.586 -2.720 -7.300 1.00 88.62 238 GLY A CA 1
ATOM 1937 C C . GLY A 1 238 ? 8.376 -1.211 -7.110 1.00 88.62 238 GLY A C 1
ATOM 1938 O O . GLY A 1 238 ? 7.487 -0.636 -7.730 1.00 88.62 238 GLY A O 1
ATOM 1939 N N . THR A 1 239 ? 9.226 -0.549 -6.319 1.00 90.62 239 THR A N 1
ATOM 1940 C CA . THR A 1 239 ? 9.181 0.911 -6.130 1.00 90.62 239 THR A CA 1
ATOM 1941 C C . THR A 1 239 ? 9.508 1.639 -7.429 1.00 90.62 239 THR A C 1
ATOM 1943 O O . THR A 1 239 ? 8.798 2.566 -7.802 1.00 90.62 239 THR A O 1
ATOM 1946 N N . ILE A 1 240 ? 10.538 1.185 -8.150 1.00 92.56 240 ILE A N 1
ATOM 1947 C CA . ILE A 1 240 ? 10.928 1.754 -9.448 1.00 92.56 240 ILE A CA 1
ATOM 1948 C C . ILE A 1 240 ? 9.810 1.589 -10.475 1.00 92.56 240 ILE A C 1
ATOM 1950 O O . ILE A 1 240 ? 9.435 2.549 -11.139 1.00 92.56 240 ILE A O 1
ATOM 1954 N N . ARG A 1 241 ? 9.214 0.396 -10.558 1.00 92.50 241 ARG A N 1
ATOM 1955 C CA . ARG A 1 241 ? 8.062 0.144 -11.424 1.00 92.50 241 ARG A CA 1
ATOM 1956 C C . ARG A 1 241 ? 6.917 1.104 -11.112 1.00 92.50 241 ARG A C 1
ATOM 1958 O O . ARG A 1 241 ? 6.369 1.692 -12.033 1.00 92.50 241 ARG A O 1
ATOM 1965 N N . ASN A 1 242 ? 6.588 1.286 -9.833 1.00 92.62 242 ASN A N 1
ATOM 1966 C CA . ASN A 1 242 ? 5.525 2.197 -9.410 1.00 92.62 242 ASN A CA 1
ATOM 1967 C C . ASN A 1 242 ? 5.826 3.662 -9.753 1.00 92.62 242 ASN A C 1
ATOM 1969 O O . ASN A 1 242 ? 4.890 4.413 -9.985 1.00 92.62 242 ASN A O 1
ATOM 1973 N N . ILE A 1 243 ? 7.097 4.069 -9.814 1.00 94.38 243 ILE A N 1
ATOM 1974 C CA . ILE A 1 243 ? 7.489 5.400 -10.300 1.00 94.38 243 ILE A CA 1
ATOM 1975 C C . ILE A 1 243 ? 7.260 5.510 -11.814 1.00 94.38 243 ILE A C 1
ATOM 1977 O O . ILE A 1 243 ? 6.671 6.481 -12.275 1.00 94.38 243 ILE A O 1
ATOM 1981 N N . ILE A 1 244 ? 7.675 4.507 -12.590 1.00 93.56 244 ILE A N 1
ATOM 1982 C CA . ILE A 1 244 ? 7.575 4.537 -14.060 1.00 93.56 244 ILE A CA 1
ATOM 1983 C C . ILE A 1 244 ? 6.112 4.547 -14.539 1.00 93.56 244 ILE A C 1
ATOM 1985 O O . ILE A 1 244 ? 5.758 5.294 -15.446 1.00 93.56 244 ILE A O 1
ATOM 1989 N N . ILE A 1 245 ? 5.245 3.743 -13.918 1.00 93.75 245 ILE A N 1
ATOM 1990 C CA . ILE A 1 245 ? 3.842 3.596 -14.351 1.00 93.75 245 ILE A CA 1
ATOM 1991 C C . ILE A 1 245 ? 2.904 4.663 -13.779 1.00 93.75 245 ILE A C 1
ATOM 1993 O O . ILE A 1 245 ? 1.708 4.639 -14.065 1.00 93.75 245 ILE A O 1
ATOM 1997 N N . ASN A 1 246 ? 3.383 5.553 -12.909 1.00 93.62 246 ASN A N 1
ATOM 1998 C CA . ASN A 1 246 ? 2.511 6.530 -12.271 1.00 93.62 246 ASN A CA 1
ATOM 1999 C C . ASN A 1 246 ? 2.318 7.744 -13.199 1.00 93.62 246 ASN A C 1
ATOM 2001 O O . ASN A 1 246 ? 3.301 8.415 -13.525 1.00 93.62 246 ASN A O 1
ATOM 2005 N N . PRO A 1 247 ? 1.077 8.068 -13.607 1.00 92.62 247 PRO A N 1
ATOM 2006 C CA . PRO A 1 247 ? 0.807 9.178 -14.519 1.00 92.62 247 PRO A CA 1
ATOM 2007 C C . PRO A 1 247 ? 1.119 10.551 -13.910 1.00 92.62 247 PRO A C 1
ATOM 2009 O O . PRO A 1 247 ? 1.227 11.532 -14.647 1.00 92.62 247 PRO A O 1
ATOM 2012 N N . ILE A 1 248 ? 1.337 10.635 -12.589 1.00 93.50 248 ILE A N 1
ATOM 2013 C CA . ILE A 1 248 ? 1.678 11.899 -11.930 1.00 93.50 248 ILE A CA 1
ATOM 2014 C C . ILE A 1 248 ? 2.930 12.535 -12.542 1.00 93.50 248 ILE A C 1
ATOM 2016 O O . ILE A 1 248 ? 2.984 13.749 -12.702 1.00 93.50 248 ILE A O 1
ATOM 2020 N N . TYR A 1 249 ? 3.892 11.711 -12.972 1.00 95.06 249 TYR A N 1
ATOM 2021 C CA . TYR A 1 249 ? 5.151 12.164 -13.559 1.00 95.06 249 TYR A CA 1
ATOM 2022 C C . TYR A 1 249 ? 4.987 12.813 -14.935 1.00 95.06 249 TYR A C 1
ATOM 2024 O O . TYR A 1 249 ? 5.818 13.648 -15.291 1.00 95.06 249 TYR A O 1
ATOM 2032 N N . LYS A 1 250 ? 3.906 12.485 -15.662 1.00 93.38 250 LYS A N 1
ATOM 2033 C CA . LYS A 1 250 ? 3.498 13.170 -16.898 1.00 93.38 250 LYS A CA 1
ATOM 2034 C C . LYS A 1 250 ? 2.521 14.327 -16.675 1.00 93.38 250 LYS A C 1
ATOM 2036 O O . LYS A 1 250 ? 1.919 14.815 -17.623 1.00 93.38 250 LYS A O 1
ATOM 2041 N N . GLY A 1 251 ? 2.340 14.748 -15.423 1.00 91.50 251 GLY A N 1
ATOM 2042 C CA . GLY A 1 251 ? 1.476 15.869 -15.064 1.00 91.50 251 GLY A CA 1
ATOM 2043 C C . GLY A 1 251 ? 0.006 15.504 -14.844 1.00 91.50 251 GLY A C 1
ATOM 2044 O O . GLY A 1 251 ? -0.819 16.403 -14.710 1.00 91.50 251 GLY A O 1
ATOM 2045 N N . SER A 1 252 ? -0.341 14.212 -14.774 1.00 91.19 252 SER A N 1
ATOM 2046 C CA . SER A 1 252 ? -1.722 13.750 -14.573 1.00 91.19 252 SER A CA 1
ATOM 2047 C C . SER A 1 252 ? -1.860 12.960 -13.275 1.00 91.19 252 SER A C 1
ATOM 2049 O O . SER A 1 252 ? -1.382 11.836 -13.126 1.00 91.19 252 SER A O 1
ATOM 2051 N N . ARG A 1 253 ? -2.549 13.544 -12.299 1.00 89.69 253 ARG A N 1
ATOM 2052 C CA . ARG A 1 253 ? -2.889 12.882 -11.042 1.00 89.69 253 ARG A CA 1
ATOM 2053 C C . ARG A 1 253 ? -4.280 12.266 -11.140 1.00 89.69 253 ARG A C 1
ATOM 2055 O O . ARG A 1 253 ? -5.261 12.991 -11.247 1.00 89.69 253 ARG A O 1
ATOM 2062 N N . ILE A 1 254 ? -4.375 10.944 -11.006 1.00 88.38 254 ILE A N 1
ATOM 2063 C CA . ILE A 1 254 ? -5.664 10.240 -10.993 1.00 88.38 254 ILE A CA 1
ATOM 2064 C C . ILE A 1 254 ? -6.217 10.169 -9.565 1.00 88.38 254 ILE A C 1
ATOM 2066 O O . ILE A 1 254 ? -5.553 9.666 -8.656 1.00 88.38 254 ILE A O 1
ATOM 2070 N N . TRP A 1 255 ? -7.452 10.625 -9.365 1.00 85.06 255 TRP A N 1
ATOM 2071 C CA . TRP A 1 255 ? -8.196 10.442 -8.119 1.00 85.06 255 TRP A CA 1
ATOM 2072 C C . TRP A 1 255 ? -9.682 10.215 -8.404 1.00 85.06 255 TRP A C 1
ATOM 2074 O O . TRP A 1 255 ? -10.291 10.955 -9.168 1.00 85.06 255 TRP A O 1
ATOM 2084 N N . LYS A 1 256 ? -10.261 9.154 -7.820 1.00 83.94 256 LYS A N 1
ATOM 2085 C CA . LYS A 1 256 ? -11.641 8.695 -8.096 1.00 83.94 256 LYS A CA 1
ATOM 2086 C C . LYS A 1 256 ? -11.978 8.588 -9.597 1.00 83.94 256 LYS A C 1
ATOM 2088 O O . LYS A 1 256 ? -13.080 8.919 -10.015 1.00 83.94 256 LYS A O 1
ATOM 2093 N N . GLY A 1 257 ? -11.015 8.145 -10.408 1.00 83.38 257 GLY A N 1
ATOM 2094 C CA . GLY A 1 257 ? -11.181 8.000 -11.859 1.00 83.38 257 GLY A CA 1
ATOM 2095 C C . GLY A 1 257 ? -11.090 9.304 -12.661 1.00 83.38 257 GLY A C 1
ATOM 2096 O O . GLY A 1 257 ? -11.100 9.243 -13.884 1.00 83.38 257 GLY A O 1
ATOM 2097 N N . GLN A 1 258 ? -10.948 10.463 -12.011 1.00 84.81 258 GLN A N 1
ATOM 2098 C CA . GLN A 1 258 ? -10.739 11.752 -12.675 1.00 84.81 258 GLN A CA 1
ATOM 2099 C C . GLN A 1 258 ? -9.252 12.124 -12.702 1.00 84.81 258 GLN A C 1
ATOM 2101 O O . GLN A 1 258 ? -8.508 11.801 -11.773 1.00 84.81 258 GLN A O 1
ATOM 2106 N N . SER A 1 259 ? -8.827 12.805 -13.769 1.00 87.62 259 SER A N 1
ATOM 2107 C CA . SER A 1 259 ? -7.466 13.326 -13.931 1.00 87.62 259 SER A CA 1
ATOM 2108 C C . SER A 1 259 ? -7.403 14.793 -13.513 1.00 87.62 259 SER A C 1
ATOM 2110 O O . SER A 1 259 ? -8.206 15.599 -13.972 1.00 87.62 259 SER A O 1
ATOM 2112 N N . TYR A 1 260 ? -6.410 15.138 -12.697 1.00 87.94 260 TYR A N 1
ATOM 2113 C CA . TYR A 1 260 ? -6.106 16.501 -12.271 1.00 87.94 260 TYR A CA 1
ATOM 2114 C C . TYR A 1 260 ? -4.698 16.885 -12.714 1.00 87.94 260 TYR A C 1
ATOM 2116 O O . TYR A 1 260 ? -3.772 16.074 -12.618 1.00 87.94 260 TYR A O 1
ATOM 2124 N N . ASN A 1 261 ? -4.534 18.125 -13.169 1.00 88.25 261 ASN A N 1
ATOM 2125 C CA . ASN A 1 261 ? -3.246 18.625 -13.633 1.00 88.25 261 ASN A CA 1
ATOM 2126 C C . ASN A 1 261 ? -2.304 18.875 -12.455 1.00 88.25 261 ASN A C 1
ATOM 2128 O O . ASN A 1 261 ? -2.684 19.456 -11.439 1.00 88.25 261 ASN A O 1
ATOM 2132 N N . VAL A 1 262 ? -1.059 18.439 -12.607 1.00 89.31 262 VAL A N 1
ATOM 2133 C CA . VAL A 1 262 ? 0.033 18.678 -11.660 1.00 89.31 262 VAL A CA 1
ATOM 2134 C C . VAL A 1 262 ? 1.317 18.988 -12.430 1.00 89.31 262 VAL A C 1
ATOM 2136 O O . VAL A 1 262 ? 1.408 18.656 -13.613 1.00 89.31 262 VAL A O 1
ATOM 2139 N N . PRO A 1 263 ? 2.333 19.593 -11.792 1.00 90.50 263 PRO A N 1
ATOM 2140 C CA . PRO A 1 263 ? 3.609 19.843 -12.453 1.00 90.50 263 PRO A CA 1
ATOM 2141 C C . PRO A 1 263 ? 4.216 18.554 -13.028 1.00 90.50 263 PRO A C 1
ATOM 2143 O O . PRO A 1 263 ? 4.414 17.575 -12.305 1.00 90.50 263 PRO A O 1
ATOM 2146 N N . ALA A 1 264 ? 4.506 18.533 -14.327 1.00 93.44 264 ALA A N 1
ATOM 2147 C CA . ALA A 1 264 ? 5.105 17.378 -14.989 1.00 93.44 264 ALA A CA 1
ATOM 2148 C C . ALA A 1 264 ? 6.631 17.370 -14.802 1.00 93.44 264 ALA A C 1
ATOM 2150 O O . ALA A 1 264 ? 7.289 18.396 -14.965 1.00 93.44 264 ALA A O 1
ATOM 2151 N N . ILE A 1 265 ? 7.203 16.204 -14.487 1.00 93.94 265 ILE A N 1
ATOM 2152 C CA . ILE A 1 265 ? 8.666 15.999 -14.472 1.00 93.94 265 ILE A CA 1
ATOM 2153 C C . ILE A 1 265 ? 9.148 15.493 -15.837 1.00 93.94 265 ILE A C 1
ATOM 2155 O O . ILE A 1 265 ? 10.265 15.794 -16.259 1.00 93.94 265 ILE A O 1
ATOM 2159 N N . ILE A 1 266 ? 8.296 14.725 -16.515 1.00 93.75 266 ILE A N 1
ATOM 2160 C CA . ILE A 1 266 ? 8.550 14.043 -17.779 1.00 93.75 266 ILE A CA 1
ATOM 2161 C C . ILE A 1 266 ? 7.448 14.429 -18.775 1.00 93.75 266 ILE A C 1
ATOM 2163 O O . ILE A 1 266 ? 6.293 14.581 -18.378 1.00 93.75 266 ILE A O 1
ATOM 2167 N N . SER A 1 267 ? 7.770 14.569 -20.065 1.00 94.12 267 SER A N 1
ATOM 2168 C CA . SER A 1 267 ? 6.742 14.830 -21.081 1.00 94.12 267 SER A CA 1
ATOM 2169 C C . SER A 1 267 ? 5.807 13.619 -21.259 1.00 94.12 267 SER A C 1
ATOM 2171 O O . SER A 1 267 ? 6.264 12.474 -21.148 1.00 94.12 267 SER A O 1
ATOM 2173 N N . PRO A 1 268 ? 4.510 13.825 -21.561 1.00 92.19 268 PRO A N 1
ATOM 2174 C CA . PRO A 1 268 ? 3.565 12.727 -21.791 1.00 92.19 268 PRO A CA 1
ATOM 2175 C C . PRO A 1 268 ? 4.046 11.709 -22.832 1.00 92.19 268 PRO A C 1
ATOM 2177 O O . PRO A 1 268 ? 4.030 10.510 -22.571 1.00 92.19 268 PRO A O 1
ATOM 2180 N N . GLU A 1 269 ? 4.588 12.190 -23.950 1.00 92.44 269 GLU A N 1
ATOM 2181 C CA . GLU A 1 269 ? 5.128 11.363 -25.036 1.00 92.44 269 GLU A CA 1
ATOM 2182 C C . GLU A 1 269 ? 6.291 10.473 -24.573 1.00 92.44 269 GLU A C 1
ATOM 2184 O O . GLU A 1 269 ? 6.352 9.279 -24.882 1.00 92.44 269 GLU A O 1
ATOM 2189 N N . TYR A 1 270 ? 7.220 11.037 -23.793 1.00 92.00 270 TYR A N 1
ATOM 2190 C CA . TYR A 1 270 ? 8.359 10.287 -23.269 1.00 92.00 270 TYR A CA 1
ATOM 2191 C C . TYR A 1 270 ? 7.910 9.248 -22.239 1.00 92.00 270 TYR A C 1
ATOM 2193 O O . TYR A 1 270 ? 8.413 8.123 -22.225 1.00 92.00 270 TYR A O 1
ATOM 2201 N N . TRP A 1 271 ? 6.921 9.592 -21.413 1.00 95.00 271 TRP A N 1
ATOM 2202 C CA . TRP A 1 271 ? 6.320 8.671 -20.454 1.00 95.00 271 TRP A CA 1
ATOM 2203 C C . TRP A 1 271 ? 5.653 7.477 -21.153 1.00 95.00 271 TRP A C 1
ATOM 2205 O O . TRP A 1 271 ? 5.877 6.331 -20.749 1.00 95.00 271 TRP A O 1
ATOM 2215 N N . ASP A 1 272 ? 4.887 7.714 -22.223 1.00 90.75 272 ASP A N 1
ATOM 2216 C CA . ASP A 1 272 ? 4.203 6.651 -22.973 1.00 90.75 272 ASP A CA 1
ATOM 2217 C C . ASP A 1 272 ? 5.224 5.733 -23.683 1.00 90.75 272 ASP A C 1
ATOM 2219 O O . ASP A 1 272 ? 5.096 4.501 -23.663 1.00 90.75 272 ASP A O 1
ATOM 2223 N N . LYS A 1 273 ? 6.310 6.310 -24.221 1.00 90.19 273 LYS A N 1
ATOM 2224 C CA . LYS A 1 273 ? 7.421 5.564 -24.837 1.00 90.19 273 LYS A CA 1
ATOM 2225 C C . LYS A 1 273 ? 8.125 4.635 -23.844 1.00 90.19 273 LYS A C 1
ATOM 2227 O O . LYS A 1 273 ? 8.374 3.469 -24.160 1.00 90.19 273 LYS A O 1
ATOM 2232 N N . VAL A 1 274 ? 8.436 5.124 -22.642 1.00 89.88 274 VAL A N 1
ATOM 2233 C CA . VAL A 1 274 ? 9.094 4.321 -21.597 1.00 89.88 274 VAL A CA 1
ATOM 2234 C C . VAL A 1 274 ? 8.183 3.191 -21.115 1.00 89.88 274 VAL A C 1
ATOM 2236 O O . VAL A 1 274 ? 8.633 2.048 -21.011 1.00 89.88 274 VAL A O 1
ATOM 2239 N N . ASN A 1 275 ? 6.896 3.467 -20.884 1.00 88.00 275 ASN A N 1
ATOM 2240 C CA . ASN A 1 275 ? 5.945 2.444 -20.441 1.00 88.00 275 ASN A CA 1
ATOM 2241 C C . ASN A 1 275 ? 5.734 1.341 -21.486 1.00 88.00 275 ASN A C 1
ATOM 2243 O O . ASN A 1 275 ? 5.674 0.164 -21.127 1.00 88.00 275 ASN A O 1
ATOM 2247 N N . SER A 1 276 ? 5.734 1.692 -22.774 1.00 86.50 276 SER A N 1
ATOM 2248 C CA . SER A 1 276 ? 5.671 0.718 -23.873 1.00 86.50 276 SER A CA 1
ATOM 2249 C C . SER A 1 276 ? 6.901 -0.203 -23.931 1.00 86.50 276 SER A C 1
ATOM 2251 O O . SER A 1 276 ? 6.802 -1.352 -24.363 1.00 86.50 276 SER A O 1
ATOM 2253 N N . ASN A 1 277 ? 8.066 0.269 -23.471 1.00 83.12 277 ASN A N 1
ATOM 2254 C CA . ASN A 1 277 ? 9.298 -0.524 -23.409 1.00 83.12 277 ASN A CA 1
ATOM 2255 C C . ASN A 1 277 ? 9.392 -1.410 -22.150 1.00 83.12 277 ASN A C 1
ATOM 2257 O O . ASN A 1 277 ? 10.151 -2.378 -22.111 1.00 83.12 277 ASN A O 1
ATOM 2261 N N . LEU A 1 278 ? 8.608 -1.112 -21.111 1.00 82.19 278 LEU A N 1
ATOM 2262 C CA . LEU A 1 278 ? 8.737 -1.745 -19.799 1.00 82.19 278 LEU A CA 1
ATOM 2263 C C . LEU A 1 278 ? 8.515 -3.270 -19.835 1.00 82.19 278 LEU A C 1
ATOM 2265 O O . LEU A 1 278 ? 9.176 -3.999 -19.095 1.00 82.19 278 LEU A O 1
ATOM 2269 N N . SER A 1 279 ? 7.630 -3.762 -20.710 1.00 75.62 279 SER A N 1
ATOM 2270 C CA . SER A 1 279 ? 7.386 -5.201 -20.906 1.00 75.62 279 SER A CA 1
ATOM 2271 C C . SER A 1 279 ? 8.592 -5.919 -21.519 1.00 75.62 279 SER A C 1
ATOM 2273 O O . SER A 1 279 ? 8.947 -7.013 -21.081 1.00 75.62 279 SER A O 1
ATOM 2275 N N . LYS A 1 280 ? 9.278 -5.279 -22.471 1.00 74.00 280 LYS A N 1
ATOM 2276 C CA . LYS A 1 280 ? 10.489 -5.805 -23.122 1.00 74.00 280 LYS A CA 1
ATOM 2277 C C . LYS A 1 280 ? 11.660 -5.890 -22.139 1.00 74.00 280 LYS A C 1
ATOM 2279 O O . LYS A 1 280 ? 12.454 -6.828 -22.186 1.00 74.00 280 LYS A O 1
ATOM 2284 N N . ASN A 1 281 ? 11.706 -4.969 -21.179 1.00 70.50 281 ASN A N 1
ATOM 2285 C CA . ASN A 1 281 ? 12.754 -4.894 -20.160 1.00 70.50 281 ASN A CA 1
ATOM 2286 C C . ASN A 1 281 ? 12.637 -5.960 -19.060 1.00 70.50 281 ASN A C 1
ATOM 2288 O O . ASN A 1 281 ? 13.577 -6.136 -18.281 1.00 70.50 281 ASN A O 1
ATOM 2292 N N . ALA A 1 282 ? 11.518 -6.691 -18.984 1.00 63.81 282 ALA A N 1
ATOM 2293 C CA . ALA A 1 282 ? 11.298 -7.725 -17.970 1.00 63.81 282 ALA A CA 1
ATOM 2294 C C . ALA A 1 282 ? 12.358 -8.843 -18.014 1.00 63.81 282 ALA A C 1
ATOM 2296 O O . ALA A 1 282 ? 12.691 -9.419 -16.982 1.00 63.81 282 ALA A O 1
ATOM 2297 N N . ASN A 1 283 ? 12.944 -9.108 -19.186 1.00 59.56 283 ASN A N 1
ATOM 2298 C CA . ASN A 1 283 ? 13.987 -10.125 -19.359 1.00 59.56 283 ASN A CA 1
ATOM 2299 C C . ASN A 1 283 ? 15.393 -9.654 -18.930 1.00 59.56 283 ASN A C 1
ATOM 2301 O O . ASN A 1 283 ? 16.306 -10.473 -18.790 1.00 59.56 283 ASN A O 1
ATOM 2305 N N . ASN A 1 284 ? 15.563 -8.354 -18.665 1.00 62.69 284 ASN A N 1
ATOM 2306 C CA . ASN A 1 284 ? 16.831 -7.716 -18.302 1.00 62.69 284 ASN A CA 1
ATOM 2307 C C . ASN A 1 284 ? 16.899 -7.333 -16.811 1.00 62.69 284 ASN A C 1
ATOM 2309 O O . ASN A 1 284 ? 17.529 -6.343 -16.445 1.00 62.69 284 ASN A O 1
ATOM 2313 N N . THR A 1 285 ? 16.240 -8.094 -15.934 1.00 57.44 285 THR A N 1
ATOM 2314 C CA . THR A 1 285 ? 16.238 -7.862 -14.479 1.00 57.44 285 THR A CA 1
ATOM 2315 C C . THR A 1 285 ? 17.384 -8.581 -13.760 1.00 57.44 285 THR A C 1
ATOM 2317 O O . THR A 1 285 ? 17.687 -9.737 -14.066 1.00 57.44 285 THR A O 1
ATOM 2320 N N . GLY A 1 286 ? 17.953 -7.942 -12.732 1.00 54.56 286 GLY A N 1
ATOM 2321 C CA . GLY A 1 286 ? 18.887 -8.554 -11.776 1.00 54.56 286 GLY A CA 1
ATOM 2322 C C . GLY A 1 286 ? 20.315 -8.001 -11.836 1.00 54.56 286 GLY A C 1
ATOM 2323 O O . GLY A 1 286 ? 20.608 -7.050 -12.564 1.00 54.56 286 GLY A O 1
ATOM 2324 N N . LYS A 1 287 ? 21.217 -8.590 -11.037 1.00 47.22 287 LYS A N 1
ATOM 2325 C CA . LYS A 1 287 ? 22.649 -8.243 -11.027 1.00 47.22 287 LYS A CA 1
ATOM 2326 C C . LYS A 1 287 ? 23.264 -8.630 -12.377 1.00 47.22 287 LYS A C 1
ATOM 2328 O O . LYS A 1 287 ? 23.015 -9.739 -12.851 1.00 47.22 287 LYS A O 1
ATOM 2333 N N . LYS A 1 288 ? 24.074 -7.754 -12.989 1.00 46.75 288 LYS A N 1
ATOM 2334 C CA . LYS A 1 288 ? 24.899 -8.129 -14.152 1.00 46.75 288 LYS A CA 1
ATOM 2335 C C . LYS A 1 288 ? 25.833 -9.260 -13.716 1.00 46.75 288 LYS A C 1
ATOM 2337 O O . LYS A 1 288 ? 26.786 -9.036 -12.977 1.00 46.75 288 LYS A O 1
ATOM 2342 N N . VAL A 1 289 ? 25.514 -10.487 -14.114 1.00 48.78 289 VAL A N 1
ATOM 2343 C CA . VAL A 1 289 ? 26.390 -11.642 -13.910 1.00 48.78 289 VAL A CA 1
ATOM 2344 C C . VAL A 1 289 ? 27.460 -11.583 -14.999 1.00 48.78 289 VAL A C 1
ATOM 2346 O O . VAL A 1 289 ? 27.118 -11.488 -16.175 1.00 48.78 289 VAL A O 1
ATOM 2349 N N . LEU A 1 290 ? 28.738 -11.603 -14.603 1.00 43.59 290 LEU A N 1
ATOM 2350 C CA . LEU A 1 290 ? 29.890 -11.592 -15.520 1.00 43.59 290 LEU A CA 1
ATOM 2351 C C . LEU A 1 290 ? 29.879 -12.792 -16.480 1.00 43.59 290 LEU A C 1
ATOM 2353 O O . LEU A 1 290 ? 30.260 -12.654 -17.636 1.00 43.59 290 LEU A O 1
ATOM 2357 N N . HIS A 1 291 ? 29.366 -13.943 -16.033 1.00 49.97 291 HIS A N 1
ATOM 2358 C CA . HIS A 1 291 ? 29.124 -15.088 -16.905 1.00 49.97 291 HIS A CA 1
ATOM 2359 C C . HIS A 1 291 ? 27.894 -14.849 -17.787 1.00 49.97 291 HIS A C 1
ATOM 2361 O O . HIS A 1 291 ? 26.747 -14.974 -17.343 1.00 49.97 291 HIS A O 1
ATOM 2367 N N . ARG A 1 292 ? 28.154 -14.508 -19.050 1.00 53.81 292 ARG A N 1
ATOM 2368 C CA . ARG A 1 292 ? 27.172 -14.567 -20.132 1.00 53.81 292 ARG A CA 1
ATOM 2369 C C . ARG A 1 292 ? 27.031 -16.035 -20.539 1.00 53.81 292 ARG A C 1
ATOM 2371 O O . ARG A 1 292 ? 28.012 -16.663 -20.901 1.00 53.81 292 ARG A O 1
ATOM 2378 N N . TYR A 1 293 ? 25.831 -16.584 -20.393 1.00 65.38 293 TYR A N 1
ATOM 2379 C CA . TYR A 1 293 ? 25.510 -17.944 -20.827 1.00 65.38 293 TYR A CA 1
ATOM 2380 C C . TYR A 1 293 ? 25.075 -17.885 -22.296 1.00 65.38 293 TYR A C 1
ATOM 2382 O O . TYR A 1 293 ? 24.136 -17.136 -22.584 1.00 65.38 293 TYR A O 1
ATOM 2390 N N . LEU A 1 294 ? 25.725 -18.648 -23.185 1.00 62.81 294 LEU A N 1
ATOM 2391 C CA . LEU A 1 294 ? 25.524 -18.609 -24.645 1.00 62.81 294 LEU A CA 1
ATOM 2392 C C . LEU A 1 294 ? 24.045 -18.746 -25.034 1.00 62.81 294 LEU A C 1
ATOM 2394 O O . LEU A 1 294 ? 23.538 -18.050 -25.905 1.00 62.81 294 LEU A O 1
ATOM 2398 N N . LEU A 1 295 ? 23.318 -19.608 -24.325 1.00 66.25 295 LEU A N 1
ATOM 2399 C CA . LEU A 1 295 ? 21.945 -19.992 -24.649 1.00 66.25 295 LEU A CA 1
ATOM 2400 C C . LEU A 1 295 ? 20.900 -19.324 -23.737 1.00 66.25 295 LEU A C 1
ATOM 2402 O O . LEU A 1 295 ? 19.766 -19.803 -23.591 1.00 66.25 295 LEU A O 1
ATOM 2406 N N . LYS A 1 296 ? 21.266 -18.216 -23.075 1.00 62.78 296 LYS A N 1
ATOM 2407 C CA . LYS A 1 296 ? 20.363 -17.465 -22.191 1.00 62.78 296 LYS A CA 1
ATOM 2408 C C . LYS A 1 296 ? 19.167 -16.921 -22.978 1.00 62.78 296 LYS A C 1
ATOM 2410 O O . LYS A 1 296 ? 19.324 -16.097 -23.866 1.00 62.78 296 LYS A O 1
ATOM 2415 N N . GLY A 1 297 ? 17.958 -17.319 -22.579 1.00 58.28 297 GLY A N 1
ATOM 2416 C CA . GLY A 1 297 ? 16.715 -16.875 -23.225 1.00 58.28 297 GLY A CA 1
ATOM 2417 C C . GLY A 1 297 ? 16.338 -17.669 -24.479 1.00 58.28 297 GLY A C 1
ATOM 2418 O O . GLY A 1 297 ? 15.238 -17.478 -24.982 1.00 58.28 297 GLY A O 1
ATOM 2419 N N . VAL A 1 298 ? 17.203 -18.586 -24.924 1.00 62.94 298 VAL A N 1
ATOM 2420 C CA . VAL A 1 298 ? 16.959 -19.487 -26.061 1.00 62.94 298 VAL A CA 1
ATOM 2421 C C . VAL A 1 298 ? 16.453 -20.845 -25.573 1.00 62.94 298 VAL A C 1
ATOM 2423 O O . VAL A 1 298 ? 15.493 -21.386 -26.112 1.00 62.94 298 VAL A O 1
ATOM 2426 N N . LEU A 1 299 ? 17.058 -21.394 -24.512 1.00 63.25 299 LEU A N 1
ATOM 2427 C CA . LEU A 1 299 ? 16.665 -22.703 -23.986 1.00 63.25 299 LEU A CA 1
ATOM 2428 C C . LEU A 1 299 ? 15.313 -22.663 -23.264 1.00 63.25 299 LEU A C 1
ATOM 2430 O O . LEU A 1 299 ? 15.118 -21.921 -22.293 1.00 63.25 299 LEU A O 1
ATOM 2434 N N . SER A 1 300 ? 14.416 -23.561 -23.666 1.00 71.25 300 SER A N 1
ATOM 2435 C CA . SER A 1 300 ? 13.152 -23.855 -22.994 1.00 71.25 300 SER A CA 1
ATOM 2436 C C . SER A 1 300 ? 13.157 -25.274 -22.412 1.00 71.25 300 SER A C 1
ATOM 2438 O O . SER A 1 300 ? 13.847 -26.183 -22.872 1.00 71.25 300 SER A O 1
ATOM 2440 N N . CYS A 1 301 ? 12.427 -25.467 -21.318 1.00 74.94 301 CYS A N 1
ATOM 2441 C CA . CYS A 1 301 ? 12.333 -26.744 -20.630 1.00 74.94 301 CYS A CA 1
ATOM 2442 C C . CYS A 1 301 ? 11.413 -27.684 -21.413 1.00 74.94 301 CYS A C 1
ATOM 2444 O O . CYS A 1 301 ? 10.199 -27.489 -21.402 1.00 74.94 301 CYS A O 1
ATOM 2446 N N . GLY A 1 302 ? 11.962 -28.763 -21.973 1.00 62.22 302 GLY A N 1
ATOM 2447 C CA . GLY A 1 302 ? 11.175 -29.763 -22.710 1.00 62.22 302 GLY A CA 1
ATOM 2448 C C . GLY A 1 302 ? 10.072 -30.464 -21.903 1.00 62.22 302 GLY A C 1
ATOM 2449 O O . GLY A 1 302 ? 9.187 -31.066 -22.492 1.00 62.22 302 GLY A O 1
ATOM 2450 N N . LYS A 1 303 ? 10.078 -30.371 -20.564 1.00 71.62 303 LYS A N 1
ATOM 2451 C CA . LYS A 1 303 ? 9.037 -30.975 -19.712 1.00 71.62 303 LYS A CA 1
ATOM 2452 C C . LYS A 1 303 ? 7.884 -30.032 -19.360 1.00 71.62 303 LYS A C 1
ATOM 2454 O O . LYS A 1 303 ? 6.774 -30.493 -19.142 1.00 71.62 303 LYS A O 1
ATOM 2459 N N . CYS A 1 304 ? 8.139 -28.731 -19.218 1.00 71.56 304 CYS A N 1
ATOM 2460 C CA . CYS A 1 304 ? 7.127 -27.794 -18.707 1.00 71.56 304 CYS A CA 1
ATOM 2461 C C . CYS A 1 304 ? 7.056 -26.464 -19.466 1.00 71.56 304 CYS A C 1
ATOM 2463 O O . CYS A 1 304 ? 6.441 -25.523 -18.973 1.00 71.56 304 CYS A O 1
ATOM 2465 N N . GLY A 1 305 ? 7.762 -26.328 -20.591 1.00 71.31 305 GLY A N 1
ATOM 2466 C CA . GLY A 1 305 ? 7.763 -25.140 -21.455 1.00 71.31 305 GLY A CA 1
ATOM 2467 C C . GLY A 1 305 ? 8.428 -23.885 -20.874 1.00 71.31 305 GLY A C 1
ATOM 2468 O O . GLY A 1 305 ? 8.774 -22.972 -21.615 1.00 71.31 305 GLY A O 1
ATOM 2469 N N . ARG A 1 306 ? 8.655 -23.823 -19.555 1.00 74.69 306 ARG A N 1
ATOM 2470 C CA . ARG A 1 306 ? 9.313 -22.684 -18.892 1.00 74.69 306 ARG A CA 1
ATOM 2471 C C . ARG A 1 306 ? 10.750 -22.499 -19.388 1.00 74.69 306 ARG A C 1
ATOM 2473 O O . ARG A 1 306 ? 11.426 -23.462 -19.733 1.00 74.69 306 ARG A O 1
ATOM 2480 N N . ASN A 1 307 ? 11.254 -21.270 -19.345 1.00 77.62 307 ASN A N 1
ATOM 2481 C CA . ASN A 1 307 ? 12.635 -20.955 -19.711 1.00 77.62 307 ASN A CA 1
ATOM 2482 C C . ASN A 1 307 ? 13.674 -21.711 -18.858 1.00 77.62 307 ASN A C 1
ATOM 2484 O O . ASN A 1 307 ? 13.484 -21.933 -17.658 1.00 77.62 307 ASN A O 1
ATOM 2488 N N . MET A 1 308 ? 14.809 -22.065 -19.463 1.00 77.44 308 MET A N 1
ATOM 2489 C CA . MET A 1 308 ? 15.980 -22.550 -18.735 1.00 77.44 308 MET A CA 1
ATOM 2490 C C . MET A 1 308 ? 16.911 -21.388 -18.380 1.00 77.44 308 MET A C 1
ATOM 2492 O O . MET A 1 308 ? 17.053 -20.413 -19.116 1.00 77.44 308 MET A O 1
ATOM 2496 N N . VAL A 1 309 ? 17.543 -21.484 -17.214 1.00 79.81 309 VAL A N 1
ATOM 2497 C CA . VAL A 1 309 ? 18.435 -20.470 -16.654 1.00 79.81 309 VAL A CA 1
ATOM 2498 C C . VAL A 1 309 ? 19.793 -21.086 -16.351 1.00 79.81 309 VAL A C 1
ATOM 2500 O O . VAL A 1 309 ? 19.874 -22.174 -15.778 1.00 79.81 309 VAL A O 1
ATOM 2503 N N . GLY A 1 310 ? 20.858 -20.388 -16.738 1.00 80.50 310 GLY A N 1
ATOM 2504 C CA . GLY A 1 310 ? 22.226 -20.783 -16.423 1.00 80.50 310 GLY A CA 1
ATOM 2505 C C . GLY A 1 310 ? 22.543 -20.567 -14.944 1.00 80.50 310 GLY A C 1
ATOM 2506 O O . GLY A 1 310 ? 22.183 -19.541 -14.358 1.00 80.50 310 GLY A O 1
ATOM 2507 N N . ARG A 1 311 ? 23.217 -21.543 -14.337 1.00 80.12 311 ARG A N 1
ATOM 2508 C CA . ARG A 1 311 ? 23.762 -21.471 -12.984 1.00 80.12 311 ARG A CA 1
ATOM 2509 C C . ARG A 1 311 ? 25.214 -21.932 -13.014 1.00 80.12 311 ARG A C 1
ATOM 2511 O O . ARG A 1 311 ? 25.489 -23.094 -13.291 1.00 80.12 311 ARG A O 1
ATOM 2518 N N . SER A 1 312 ? 26.107 -21.008 -12.688 1.00 77.19 312 SER A N 1
ATOM 2519 C CA . SER A 1 312 ? 27.545 -21.214 -12.581 1.00 77.19 312 SER A CA 1
ATOM 2520 C C . SER A 1 312 ? 28.039 -20.669 -11.242 1.00 77.19 312 SER A C 1
ATOM 2522 O O . SER A 1 312 ? 27.708 -19.536 -10.881 1.00 77.19 312 SER A O 1
ATOM 2524 N N . ARG A 1 313 ? 28.814 -21.456 -10.496 1.00 70.38 313 ARG A N 1
ATOM 2525 C CA . ARG A 1 313 ? 29.623 -20.976 -9.363 1.00 70.38 313 ARG A CA 1
ATOM 2526 C C . ARG A 1 313 ? 31.057 -20.724 -9.813 1.00 70.38 313 ARG A C 1
ATOM 2528 O O . ARG A 1 313 ? 31.535 -21.374 -10.734 1.00 70.38 313 ARG A O 1
ATOM 2535 N N . THR A 1 314 ? 31.776 -19.867 -9.087 1.00 69.75 314 THR A N 1
ATOM 2536 C CA . THR A 1 314 ? 33.199 -19.568 -9.332 1.00 69.75 314 THR A CA 1
ATOM 2537 C C . THR A 1 314 ? 34.078 -20.825 -9.325 1.00 69.75 314 THR A C 1
ATOM 2539 O O . THR A 1 314 ? 35.037 -20.911 -10.075 1.00 69.75 314 THR A O 1
ATOM 2542 N N . ASN A 1 315 ? 33.713 -21.837 -8.529 1.00 70.69 315 ASN A N 1
ATOM 2543 C CA . ASN A 1 315 ? 34.398 -23.133 -8.453 1.00 70.69 315 ASN A CA 1
ATOM 2544 C C . ASN A 1 315 ? 33.849 -24.198 -9.426 1.00 70.69 315 ASN A C 1
ATOM 2546 O O . ASN A 1 315 ? 34.148 -25.376 -9.253 1.00 70.69 315 ASN A O 1
ATOM 2550 N N . LYS A 1 316 ? 32.971 -23.816 -10.366 1.00 67.88 316 LYS A N 1
ATOM 2551 C CA . LYS A 1 316 ? 32.283 -24.678 -11.348 1.00 67.88 316 LYS A CA 1
ATOM 2552 C C . LYS A 1 316 ? 31.540 -25.912 -10.792 1.00 67.88 316 LYS A C 1
ATOM 2554 O O . LYS A 1 316 ? 31.030 -26.704 -11.575 1.00 67.88 316 LYS A O 1
ATOM 2559 N N . LYS A 1 317 ? 31.382 -26.065 -9.466 1.00 68.75 317 LYS A N 1
ATOM 2560 C CA . LYS A 1 317 ? 30.637 -27.196 -8.864 1.00 68.75 317 LYS A CA 1
ATOM 2561 C C . LYS A 1 317 ? 29.174 -27.235 -9.311 1.00 68.75 317 LYS A C 1
ATOM 2563 O O . LYS A 1 317 ? 28.637 -28.298 -9.594 1.00 68.75 317 LYS A O 1
ATOM 2568 N N . ASP A 1 318 ? 28.543 -26.066 -9.387 1.00 71.12 318 ASP A N 1
ATOM 2569 C CA . ASP A 1 318 ? 27.284 -25.888 -10.107 1.00 71.12 318 ASP A CA 1
ATOM 2570 C C . ASP A 1 318 ? 27.632 -25.205 -11.430 1.00 71.12 318 ASP A C 1
ATOM 2572 O O . ASP A 1 318 ? 28.013 -24.039 -11.389 1.00 71.12 318 ASP A O 1
ATOM 2576 N N . HIS A 1 319 ? 27.551 -25.910 -12.561 1.00 82.00 319 HIS A N 1
ATOM 2577 C CA . HIS A 1 319 ? 27.803 -25.363 -13.902 1.00 82.00 319 HIS A CA 1
ATOM 2578 C C . HIS A 1 319 ? 26.837 -25.985 -14.925 1.00 82.00 319 HIS A C 1
ATOM 2580 O O . HIS A 1 319 ? 27.170 -26.910 -15.667 1.00 82.00 319 HIS A O 1
ATOM 2586 N N . TYR A 1 320 ? 25.579 -25.543 -14.895 1.00 81.44 320 TYR A N 1
ATOM 2587 C CA . TYR A 1 320 ? 24.498 -26.128 -15.691 1.00 81.44 320 TYR A CA 1
ATOM 2588 C C . TYR A 1 320 ? 23.391 -25.129 -16.045 1.00 81.44 320 TYR A C 1
ATOM 2590 O O . TYR A 1 320 ? 23.108 -24.186 -15.306 1.00 81.44 320 TYR A O 1
ATOM 2598 N N . TYR A 1 321 ? 22.690 -25.393 -17.144 1.00 82.00 321 TYR A N 1
ATOM 2599 C CA . TYR A 1 321 ? 21.360 -24.865 -17.413 1.00 82.00 321 TYR A CA 1
ATOM 2600 C C . TYR A 1 321 ? 20.316 -25.691 -16.662 1.00 82.00 321 TYR A C 1
ATOM 2602 O O . TYR A 1 321 ? 20.291 -26.919 -16.735 1.00 82.00 321 TYR A O 1
ATOM 2610 N N . GLN A 1 322 ? 19.421 -25.025 -15.941 1.00 85.31 322 GLN A N 1
ATOM 2611 C CA . GLN A 1 322 ? 18.315 -25.666 -15.231 1.00 85.31 322 GLN A CA 1
ATOM 2612 C C . GLN A 1 322 ? 16.984 -25.012 -15.582 1.00 85.31 322 GLN A C 1
ATOM 2614 O O . GLN A 1 322 ? 16.930 -23.815 -15.844 1.00 85.31 322 GLN A O 1
ATOM 2619 N N . CYS A 1 323 ? 15.889 -25.770 -15.537 1.00 82.56 323 CYS A N 1
ATOM 2620 C CA . CYS A 1 323 ? 14.556 -25.186 -15.660 1.00 82.56 323 CYS A CA 1
ATOM 2621 C C . CYS A 1 323 ? 14.336 -24.119 -14.575 1.00 82.56 323 CYS A C 1
ATOM 2623 O O . CYS A 1 323 ? 14.650 -24.345 -13.402 1.00 82.56 323 CYS A O 1
ATOM 2625 N N . SER A 1 324 ? 13.760 -22.973 -14.946 1.00 83.25 324 SER A N 1
ATOM 2626 C CA . SER A 1 324 ? 13.476 -21.875 -14.018 1.00 83.25 324 SER A CA 1
ATOM 2627 C C . SER A 1 324 ? 12.577 -22.278 -12.849 1.00 83.25 324 SER A C 1
ATOM 2629 O O . SER A 1 324 ? 12.667 -21.663 -11.788 1.00 83.25 324 SER A O 1
ATOM 2631 N N . SER A 1 325 ? 11.780 -23.337 -13.009 1.00 81.06 325 SER A N 1
ATOM 2632 C CA . SER A 1 325 ? 10.905 -23.894 -11.976 1.00 81.06 325 SER A CA 1
ATOM 2633 C C . SER A 1 325 ? 11.677 -24.470 -10.776 1.00 81.06 325 SER A C 1
ATOM 2635 O O . SER A 1 325 ? 11.199 -24.401 -9.651 1.00 81.06 325 SER A O 1
ATOM 2637 N N . LYS A 1 326 ? 12.927 -24.925 -10.968 1.00 82.44 326 LYS A N 1
ATOM 2638 C CA . LYS A 1 326 ? 13.808 -25.375 -9.871 1.00 82.44 326 LYS A CA 1
ATOM 2639 C C . LYS A 1 326 ? 14.313 -24.251 -8.964 1.00 82.44 326 LYS A C 1
ATOM 2641 O O . LYS A 1 326 ? 14.943 -24.533 -7.949 1.00 82.44 326 LYS A O 1
ATOM 2646 N N . ARG A 1 327 ? 14.087 -22.981 -9.321 1.00 77.81 327 ARG A N 1
ATOM 264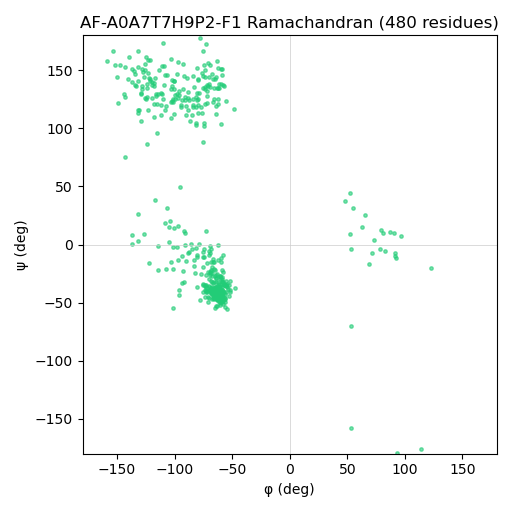7 C CA . ARG A 1 327 ? 14.452 -21.843 -8.460 1.00 77.81 327 ARG A CA 1
ATOM 2648 C C . ARG A 1 327 ? 13.494 -21.660 -7.287 1.00 77.81 327 ARG A C 1
ATOM 2650 O O . ARG A 1 327 ? 13.869 -21.009 -6.317 1.00 77.81 327 ARG A O 1
ATOM 2657 N N . TYR A 1 328 ? 12.294 -22.228 -7.374 1.00 75.06 328 TYR A N 1
ATOM 2658 C CA . TYR A 1 328 ? 11.240 -22.071 -6.382 1.00 75.06 328 TYR A CA 1
ATOM 2659 C C . TYR A 1 328 ? 10.965 -23.417 -5.704 1.00 75.06 328 TYR A C 1
ATOM 2661 O O . TYR A 1 328 ? 10.806 -24.448 -6.363 1.00 75.06 328 TYR A O 1
ATOM 2669 N N . LYS A 1 329 ? 10.958 -23.424 -4.368 1.00 68.12 329 LYS A N 1
ATOM 2670 C CA . LYS A 1 329 ? 10.727 -24.630 -3.563 1.00 68.12 329 LYS A CA 1
ATOM 2671 C C . LYS A 1 329 ? 9.287 -25.111 -3.797 1.00 68.12 329 LYS A C 1
ATOM 2673 O O . LYS A 1 329 ? 8.364 -24.325 -3.638 1.00 68.12 329 LYS A O 1
ATOM 2678 N N . GLY A 1 330 ? 9.109 -26.373 -4.194 1.00 72.19 330 GLY A N 1
ATOM 2679 C CA . GLY A 1 330 ? 7.791 -26.971 -4.471 1.00 72.19 330 GLY A CA 1
ATOM 2680 C C . GLY A 1 330 ? 7.307 -26.889 -5.927 1.00 72.19 330 GLY A C 1
ATOM 2681 O O . GLY A 1 330 ? 6.397 -27.618 -6.290 1.00 72.19 330 GLY A O 1
ATOM 2682 N N . GLU A 1 331 ? 7.950 -26.099 -6.796 1.00 75.69 331 GLU A N 1
ATOM 2683 C CA . GLU A 1 331 ? 7.559 -25.956 -8.216 1.00 75.69 331 GLU A CA 1
ATOM 2684 C C . GLU A 1 331 ? 8.492 -26.693 -9.192 1.00 75.69 331 GLU A C 1
ATOM 2686 O O . GLU A 1 331 ? 8.522 -26.436 -10.403 1.00 75.69 331 GLU A O 1
ATOM 2691 N N . SER A 1 332 ? 9.321 -27.605 -8.685 1.00 81.06 332 SER A N 1
ATOM 2692 C CA . SER A 1 332 ? 10.237 -28.357 -9.536 1.00 81.06 332 SER A CA 1
ATOM 2693 C C . SER A 1 332 ? 9.441 -29.226 -10.504 1.00 81.06 332 SER A C 1
ATOM 2695 O O . SER A 1 332 ? 8.758 -30.160 -10.104 1.00 81.06 332 SER A O 1
ATOM 2697 N N . CYS A 1 333 ? 9.609 -28.989 -11.804 1.00 79.62 333 CYS A N 1
ATOM 2698 C CA . CYS A 1 333 ? 9.054 -29.863 -12.831 1.00 79.62 333 CYS A CA 1
ATOM 2699 C C . CYS A 1 333 ? 9.771 -31.225 -12.867 1.00 79.62 333 CYS A C 1
ATOM 2701 O O . CYS A 1 333 ? 9.395 -32.106 -13.633 1.00 79.62 333 CYS A O 1
ATOM 2703 N N . GLY A 1 334 ? 10.843 -31.409 -12.088 1.00 78.81 334 GLY A N 1
ATOM 2704 C CA . GLY A 1 334 ? 11.651 -32.626 -12.076 1.00 78.81 334 GLY A CA 1
ATOM 2705 C C . GLY A 1 334 ? 12.542 -32.805 -13.310 1.00 78.81 334 GLY A C 1
ATOM 2706 O O . GLY A 1 334 ? 13.218 -33.824 -13.410 1.00 78.81 334 GLY A O 1
ATOM 2707 N N . ASN A 1 335 ? 12.580 -31.845 -14.247 1.00 78.44 335 ASN A N 1
ATOM 2708 C CA . ASN A 1 335 ? 13.462 -31.941 -15.414 1.00 78.44 335 ASN A CA 1
ATOM 2709 C C . ASN A 1 335 ? 14.939 -31.915 -14.982 1.00 78.44 335 ASN A C 1
ATOM 2711 O O . ASN A 1 335 ? 15.288 -31.191 -14.051 1.00 78.44 335 ASN A O 1
ATOM 2715 N N . ARG A 1 336 ? 15.829 -32.673 -15.625 1.00 76.88 336 ARG A N 1
ATOM 2716 C CA . ARG A 1 336 ? 17.259 -32.688 -15.267 1.00 76.88 336 ARG A CA 1
ATOM 2717 C C . ARG A 1 336 ? 17.951 -31.403 -15.725 1.00 76.88 336 ARG A C 1
ATOM 2719 O O . ARG A 1 336 ? 17.522 -30.746 -16.667 1.00 76.88 336 ARG A O 1
ATOM 2726 N N . SER A 1 337 ? 18.988 -31.012 -14.991 1.00 80.50 337 SER A N 1
ATOM 2727 C CA . SER A 1 337 ? 19.831 -29.878 -15.373 1.00 80.50 337 SER A CA 1
ATOM 2728 C C . SER A 1 337 ? 20.888 -30.358 -16.369 1.00 80.50 337 SER A C 1
ATOM 2730 O O . SER A 1 337 ? 21.357 -31.490 -16.259 1.00 80.50 337 SER A O 1
ATOM 2732 N N . ILE A 1 338 ? 21.255 -29.515 -17.328 1.00 74.44 338 ILE A N 1
ATOM 2733 C CA . ILE A 1 338 ? 22.189 -29.850 -18.405 1.00 74.44 338 ILE A CA 1
ATOM 2734 C C . ILE A 1 338 ? 23.487 -29.087 -18.170 1.00 74.44 338 ILE A C 1
ATOM 2736 O O . ILE A 1 338 ? 23.454 -27.870 -18.027 1.00 74.44 338 ILE A O 1
ATOM 2740 N N . ASN A 1 339 ? 24.622 -29.780 -18.111 1.00 77.94 339 ASN A N 1
ATOM 2741 C CA . ASN A 1 339 ? 25.922 -29.136 -17.932 1.00 77.94 339 ASN A CA 1
ATOM 2742 C C . ASN A 1 339 ? 26.230 -28.178 -19.100 1.00 77.94 339 ASN A C 1
ATOM 2744 O O . ASN A 1 339 ? 25.996 -28.531 -20.256 1.00 77.94 339 ASN A O 1
ATOM 2748 N N . ILE A 1 340 ? 26.717 -26.977 -18.773 1.00 75.19 340 ILE A N 1
ATOM 2749 C CA . ILE A 1 340 ? 26.959 -25.897 -19.744 1.00 75.19 340 ILE A CA 1
ATOM 2750 C C . ILE A 1 340 ? 28.047 -26.303 -20.744 1.00 75.19 340 ILE A C 1
ATOM 2752 O O . ILE A 1 340 ? 27.764 -26.317 -21.937 1.00 75.19 340 ILE A O 1
ATOM 2756 N N . ASP A 1 341 ? 29.218 -26.743 -20.269 1.00 66.06 341 ASP A N 1
ATOM 2757 C CA . ASP A 1 341 ? 30.335 -27.163 -21.130 1.00 66.06 341 ASP A CA 1
ATOM 2758 C C . ASP A 1 341 ? 29.926 -28.276 -22.109 1.00 66.06 341 ASP A C 1
ATOM 2760 O O . ASP A 1 341 ? 30.375 -28.302 -23.249 1.00 66.06 341 ASP A O 1
ATOM 2764 N N . LYS A 1 342 ? 29.036 -29.192 -21.702 1.00 64.19 342 LYS A N 1
ATOM 2765 C CA . LYS A 1 342 ? 28.541 -30.258 -22.588 1.00 64.19 342 LYS A CA 1
ATOM 2766 C C . LYS A 1 342 ? 27.610 -29.743 -23.679 1.00 64.19 342 LYS A C 1
ATOM 2768 O O . LYS A 1 342 ? 27.778 -30.124 -24.830 1.00 64.19 342 LYS A O 1
ATOM 2773 N N . ILE A 1 343 ? 26.599 -28.943 -23.336 1.00 62.16 343 ILE A N 1
ATOM 2774 C CA . ILE A 1 343 ? 25.625 -28.487 -24.340 1.00 62.16 343 ILE A CA 1
ATOM 2775 C C . ILE A 1 343 ? 26.235 -27.442 -25.269 1.00 62.16 343 ILE A C 1
ATOM 2777 O O . ILE A 1 343 ? 26.053 -27.527 -26.479 1.00 62.16 343 ILE A O 1
ATOM 2781 N N . GLU A 1 344 ? 27.019 -26.515 -24.722 1.00 68.69 344 GLU A N 1
ATOM 2782 C CA . GLU A 1 344 ? 27.747 -25.534 -25.520 1.00 68.69 344 GLU A CA 1
ATOM 2783 C C . GLU A 1 344 ? 28.876 -26.218 -26.294 1.00 68.69 344 GLU A C 1
ATOM 2785 O O . GLU A 1 344 ? 29.029 -25.949 -27.474 1.00 68.69 344 GLU A O 1
ATOM 2790 N N . GLY A 1 345 ? 29.581 -27.191 -25.708 1.00 54.28 345 GLY A N 1
ATOM 2791 C CA . GLY A 1 345 ? 30.605 -27.990 -26.388 1.00 54.28 345 GLY A CA 1
ATOM 2792 C C . GLY A 1 345 ? 30.071 -28.852 -27.535 1.00 54.28 345 GLY A C 1
ATOM 2793 O O . GLY A 1 345 ? 30.764 -29.046 -28.529 1.00 54.28 345 GLY A O 1
ATOM 2794 N N . ILE A 1 346 ? 28.833 -29.352 -27.452 1.00 53.59 346 ILE A N 1
ATOM 2795 C CA . ILE A 1 346 ? 28.168 -30.033 -28.576 1.00 53.59 346 ILE A CA 1
ATOM 2796 C C . ILE A 1 346 ? 27.859 -29.037 -29.692 1.00 53.59 346 ILE A C 1
ATOM 2798 O O . ILE A 1 346 ? 28.077 -29.353 -30.855 1.00 53.59 346 ILE A O 1
ATOM 2802 N N . ILE A 1 347 ? 27.400 -27.832 -29.353 1.00 56.81 347 ILE A N 1
ATOM 2803 C CA . ILE A 1 347 ? 27.195 -26.771 -30.343 1.00 56.81 347 ILE A CA 1
ATOM 2804 C C . ILE A 1 347 ? 28.550 -26.400 -30.974 1.00 56.81 347 ILE A C 1
ATOM 2806 O O . ILE A 1 347 ? 28.698 -26.430 -32.187 1.00 56.81 347 ILE A O 1
ATOM 2810 N N . TRP A 1 348 ? 29.593 -26.203 -30.175 1.00 52.53 348 TRP A N 1
ATOM 2811 C CA . TRP A 1 348 ? 30.943 -25.927 -30.664 1.00 52.53 348 TRP A CA 1
ATOM 2812 C C . TRP A 1 348 ? 31.505 -27.026 -31.567 1.00 52.53 348 TRP A C 1
ATOM 2814 O O . TRP A 1 348 ? 31.980 -26.759 -32.666 1.00 52.53 348 TRP A O 1
ATOM 2824 N N . SER A 1 349 ? 31.414 -28.280 -31.131 1.00 47.00 349 SER A N 1
ATOM 2825 C CA . SER A 1 349 ? 31.961 -29.413 -31.880 1.00 47.00 349 SER A CA 1
ATOM 2826 C C . SER A 1 349 ? 31.192 -29.721 -33.163 1.00 47.00 349 SER A C 1
ATOM 2828 O O . SER A 1 349 ? 31.780 -30.213 -34.119 1.00 47.00 349 SER A O 1
ATOM 2830 N N . ARG A 1 350 ? 29.887 -29.442 -33.189 1.00 48.06 350 ARG A N 1
ATOM 2831 C CA . ARG A 1 350 ? 29.009 -29.761 -34.317 1.00 48.06 350 ARG A CA 1
ATOM 2832 C C . ARG A 1 350 ? 28.866 -28.617 -35.320 1.00 48.06 350 ARG A C 1
ATOM 2834 O O . ARG A 1 350 ? 28.532 -28.891 -36.464 1.00 48.06 350 ARG A O 1
ATOM 2841 N N . PHE A 1 351 ? 29.115 -27.374 -34.909 1.00 48.53 351 PHE A N 1
ATOM 2842 C CA . PHE A 1 351 ? 29.021 -26.205 -35.787 1.00 48.53 351 PHE A CA 1
ATOM 2843 C C . PHE A 1 351 ? 30.384 -25.604 -36.173 1.00 48.53 351 PHE A C 1
ATOM 2845 O O . PHE A 1 351 ? 30.444 -24.938 -37.200 1.00 48.53 351 PHE A O 1
ATOM 2852 N N . PHE A 1 352 ? 31.471 -25.849 -35.418 1.00 51.75 352 PHE A N 1
ATOM 2853 C CA . PHE A 1 352 ? 32.763 -25.154 -35.620 1.00 51.75 352 PHE A CA 1
ATOM 2854 C C . PHE A 1 352 ? 34.005 -26.050 -35.674 1.00 51.75 352 PHE A C 1
ATOM 2856 O O . PHE A 1 352 ? 35.112 -25.535 -35.780 1.00 51.75 352 PHE A O 1
ATOM 2863 N N . LYS A 1 353 ? 33.875 -27.380 -35.604 1.00 43.34 353 LYS A N 1
ATOM 2864 C CA . LYS A 1 353 ? 35.028 -28.298 -35.535 1.00 43.34 353 LYS A CA 1
ATOM 2865 C C . LYS A 1 353 ? 35.455 -28.857 -36.894 1.00 43.34 353 LYS A C 1
ATOM 2867 O O . LYS A 1 353 ? 35.668 -30.055 -37.032 1.00 43.34 353 LYS A O 1
ATOM 2872 N N . GLY A 1 354 ? 35.626 -27.974 -37.869 1.00 49.12 354 GLY A N 1
ATOM 2873 C CA . GLY A 1 354 ? 36.779 -28.061 -38.761 1.00 49.12 354 GLY A CA 1
ATOM 2874 C C . GLY A 1 354 ? 37.814 -27.090 -38.194 1.00 49.12 354 GLY A C 1
ATOM 2875 O O . GLY A 1 354 ? 37.478 -25.934 -37.954 1.00 49.12 354 GLY A O 1
ATOM 2876 N N . ASN A 1 355 ? 39.049 -27.527 -37.924 1.00 49.66 355 ASN A N 1
ATOM 2877 C CA . ASN A 1 355 ? 40.107 -26.648 -37.388 1.00 49.66 355 ASN A CA 1
ATOM 2878 C C . ASN A 1 355 ? 40.486 -25.489 -38.342 1.00 49.66 355 ASN A C 1
ATOM 2880 O O . ASN A 1 355 ? 41.329 -24.668 -37.998 1.00 49.66 355 ASN A O 1
ATOM 2884 N N . ASP A 1 356 ? 39.857 -25.389 -39.509 1.00 51.88 356 ASP A N 1
ATOM 2885 C CA . ASP A 1 356 ? 40.120 -24.402 -40.552 1.00 51.88 356 ASP A CA 1
ATOM 2886 C C . ASP A 1 356 ? 39.955 -22.946 -40.107 1.00 51.88 356 ASP A C 1
ATOM 2888 O O . ASP A 1 356 ? 40.776 -22.112 -40.472 1.00 51.88 356 ASP A O 1
ATOM 2892 N N . LEU A 1 357 ? 38.954 -22.616 -39.286 1.00 52.31 357 LEU A N 1
ATOM 2893 C CA . LEU A 1 357 ? 38.731 -21.224 -38.862 1.00 52.31 357 LEU A CA 1
ATOM 2894 C C . LEU A 1 357 ? 39.794 -20.742 -37.860 1.00 52.31 357 LEU A C 1
ATOM 2896 O O . LEU A 1 357 ? 40.279 -19.617 -37.962 1.00 52.31 357 LEU A O 1
ATOM 2900 N N . LEU A 1 358 ? 40.207 -21.607 -36.931 1.00 53.09 358 LEU A N 1
ATOM 2901 C CA . LEU A 1 358 ? 41.288 -21.310 -35.983 1.00 53.09 358 LEU A CA 1
ATOM 2902 C C . LEU A 1 358 ? 42.656 -21.294 -36.682 1.00 53.09 358 LEU A C 1
ATOM 2904 O O . LEU A 1 358 ? 43.466 -20.403 -36.434 1.00 53.09 358 LEU A O 1
ATOM 2908 N N . ASN A 1 359 ? 42.892 -22.229 -37.608 1.00 53.78 359 ASN A N 1
ATOM 2909 C CA . ASN A 1 359 ? 44.130 -22.304 -38.390 1.00 53.78 359 ASN A CA 1
ATOM 2910 C C . ASN A 1 359 ? 44.320 -21.107 -39.338 1.00 53.78 359 ASN A C 1
ATOM 2912 O O . ASN A 1 359 ? 45.447 -20.821 -39.731 1.00 53.78 359 ASN A O 1
ATOM 2916 N N . LYS A 1 360 ? 43.241 -20.393 -39.683 1.00 54.19 360 LYS A N 1
ATOM 2917 C CA . LYS A 1 360 ? 43.259 -19.196 -40.540 1.00 54.19 360 LYS A CA 1
ATOM 2918 C C . LYS A 1 360 ? 43.277 -17.875 -39.754 1.00 54.19 360 LYS A C 1
ATOM 2920 O O . LYS A 1 360 ? 43.029 -16.816 -40.321 1.00 54.19 360 LYS A O 1
ATOM 2925 N N . GLY A 1 361 ? 43.599 -17.923 -38.456 1.00 51.22 361 GLY A N 1
ATOM 2926 C CA . GLY A 1 361 ? 43.940 -16.739 -37.659 1.00 51.22 361 GLY A CA 1
ATOM 2927 C C . GLY A 1 361 ? 42.774 -16.040 -36.953 1.00 51.22 361 GLY A C 1
ATOM 2928 O O . GLY A 1 361 ? 42.974 -14.955 -36.404 1.00 51.22 361 GLY A O 1
ATOM 2929 N N . LEU A 1 362 ? 41.572 -16.631 -36.918 1.00 56.47 362 LEU A N 1
ATOM 2930 C CA . LEU A 1 362 ? 40.480 -16.098 -36.099 1.00 56.47 362 LEU A CA 1
ATOM 2931 C C . LEU A 1 362 ? 40.737 -16.345 -34.608 1.00 56.47 362 LEU A C 1
ATOM 2933 O O . LEU A 1 362 ? 41.020 -17.467 -34.191 1.00 56.47 362 LEU A O 1
ATOM 2937 N N . THR A 1 363 ? 40.572 -15.305 -33.788 1.00 55.44 363 THR A N 1
ATOM 2938 C CA . THR A 1 363 ? 40.560 -15.462 -32.328 1.00 55.44 363 THR A CA 1
ATOM 2939 C C . THR A 1 363 ? 39.244 -16.090 -31.867 1.00 55.44 363 THR A C 1
ATOM 2941 O O . THR A 1 363 ? 38.203 -15.882 -32.492 1.00 55.44 363 THR A O 1
ATOM 2944 N N . ASP A 1 364 ? 39.247 -16.773 -30.718 1.00 50.34 364 ASP A N 1
ATOM 2945 C CA . ASP A 1 364 ? 38.021 -17.306 -30.098 1.00 50.34 364 ASP A CA 1
ATOM 2946 C C . ASP A 1 364 ? 36.918 -16.238 -29.948 1.00 50.34 364 ASP A C 1
ATOM 2948 O O . ASP A 1 364 ? 35.730 -16.538 -30.048 1.00 50.34 364 ASP A O 1
ATOM 2952 N N . PHE A 1 365 ? 37.303 -14.971 -29.752 1.00 50.59 365 PHE A N 1
ATOM 2953 C CA . PHE A 1 365 ? 36.386 -13.835 -29.659 1.00 50.59 365 PHE A CA 1
ATOM 2954 C C . PHE A 1 365 ? 35.748 -13.461 -31.006 1.00 50.59 365 PHE A C 1
ATOM 2956 O O . PHE A 1 365 ? 34.556 -13.154 -31.063 1.00 50.59 365 PHE A O 1
ATOM 2963 N N . ASP A 1 366 ? 36.521 -13.479 -32.092 1.00 54.88 366 ASP A N 1
ATOM 2964 C CA . ASP A 1 366 ? 36.013 -13.177 -33.431 1.00 54.88 366 ASP A CA 1
ATOM 2965 C C . ASP A 1 366 ? 35.097 -14.285 -33.947 1.00 54.88 366 ASP A C 1
ATOM 2967 O O . ASP A 1 366 ? 34.069 -13.990 -34.562 1.00 54.88 366 ASP A O 1
ATOM 2971 N N . ILE A 1 367 ? 35.428 -15.539 -33.625 1.00 54.53 367 ILE A N 1
ATOM 2972 C CA . ILE A 1 367 ? 34.563 -16.690 -33.880 1.00 54.53 367 ILE A CA 1
ATOM 2973 C C . ILE A 1 367 ? 33.246 -16.497 -33.128 1.00 54.53 367 ILE A C 1
ATOM 2975 O O . ILE A 1 367 ? 32.189 -16.495 -33.752 1.00 54.53 367 ILE A O 1
ATOM 2979 N N . ASP A 1 368 ? 33.287 -16.224 -31.821 1.00 52.56 368 ASP A N 1
ATOM 2980 C CA . ASP A 1 368 ? 32.075 -16.010 -31.024 1.00 52.56 368 ASP A CA 1
ATOM 2981 C C . ASP A 1 368 ? 31.198 -14.873 -31.591 1.00 52.56 368 ASP A C 1
ATOM 2983 O O . ASP A 1 368 ? 29.979 -15.016 -31.705 1.00 52.56 368 ASP A O 1
ATOM 2987 N N . GLU A 1 369 ? 31.797 -13.766 -32.045 1.00 57.97 369 GLU A N 1
ATOM 2988 C CA . GLU A 1 369 ? 31.060 -12.651 -32.655 1.00 57.97 369 GLU A CA 1
ATOM 2989 C C . GLU A 1 369 ? 30.366 -13.025 -33.981 1.00 57.97 369 GLU A C 1
ATOM 2991 O O . GLU A 1 369 ? 29.233 -12.584 -34.221 1.00 57.97 369 GLU A O 1
ATOM 2996 N N . ILE A 1 370 ? 31.032 -13.797 -34.845 1.00 58.69 370 ILE A N 1
ATOM 2997 C CA . ILE A 1 370 ? 30.491 -14.258 -36.136 1.00 58.69 370 ILE A CA 1
ATOM 2998 C C . ILE A 1 370 ? 29.333 -15.225 -35.894 1.00 58.69 370 ILE A C 1
ATOM 3000 O O . ILE A 1 370 ? 28.254 -15.070 -36.469 1.00 58.69 370 ILE A O 1
ATOM 3004 N N . VAL A 1 371 ? 29.527 -16.174 -34.981 1.00 55.09 371 VAL A N 1
ATOM 3005 C CA . VAL A 1 371 ? 28.569 -17.238 -34.668 1.00 55.09 371 VAL A CA 1
ATOM 3006 C C . VAL A 1 371 ? 27.246 -16.698 -34.153 1.00 55.09 371 VAL A C 1
ATOM 3008 O O . VAL A 1 371 ? 26.185 -17.117 -34.613 1.00 55.09 371 VAL A O 1
ATOM 3011 N N . HIS A 1 372 ? 27.289 -15.712 -33.258 1.00 58.44 372 HIS A N 1
ATOM 3012 C CA . HIS A 1 372 ? 26.087 -15.078 -32.715 1.00 58.44 372 HIS A CA 1
ATOM 3013 C C . HIS A 1 372 ? 25.230 -14.356 -33.764 1.00 58.44 372 HIS A C 1
ATOM 3015 O O . HIS A 1 372 ? 24.100 -13.966 -33.467 1.00 58.44 372 HIS A O 1
ATOM 3021 N N . LYS A 1 373 ? 25.766 -14.131 -34.966 1.00 64.31 373 LYS A N 1
ATOM 3022 C CA . LYS A 1 373 ? 25.091 -13.401 -36.042 1.00 64.31 373 LYS A CA 1
ATOM 3023 C C . LYS A 1 373 ? 24.784 -14.270 -37.255 1.00 64.31 373 LYS A C 1
ATOM 3025 O O . LYS A 1 373 ? 24.188 -13.756 -38.200 1.00 64.31 373 LYS A O 1
ATOM 3030 N N . LEU A 1 374 ? 25.157 -15.552 -37.241 1.00 65.44 374 LEU A N 1
ATOM 3031 C CA . LEU A 1 374 ? 24.788 -16.466 -38.314 1.00 65.44 374 LEU A CA 1
ATOM 3032 C C . LEU A 1 374 ? 23.259 -16.625 -38.361 1.00 65.44 374 LEU A C 1
ATOM 3034 O O . LEU A 1 374 ? 22.625 -16.817 -37.318 1.00 65.44 374 LEU A O 1
ATOM 3038 N N . PRO A 1 375 ? 22.647 -16.559 -39.555 1.00 69.69 375 PRO A N 1
ATOM 3039 C CA . PRO A 1 375 ? 21.212 -16.739 -39.706 1.00 69.69 375 PRO A CA 1
ATOM 3040 C C . PRO A 1 375 ? 20.879 -18.231 -39.569 1.00 69.69 375 PRO A C 1
ATOM 3042 O O . PRO A 1 375 ? 20.877 -18.980 -40.544 1.00 69.69 375 PRO A O 1
ATOM 3045 N N . ILE A 1 376 ? 20.643 -18.669 -38.330 1.00 67.19 376 ILE A N 1
ATOM 3046 C CA . ILE A 1 376 ? 20.304 -20.052 -37.978 1.00 67.19 376 ILE A CA 1
ATOM 3047 C C . ILE A 1 376 ? 18.858 -20.105 -37.477 1.00 67.19 376 ILE A C 1
ATOM 3049 O O . ILE A 1 376 ? 18.463 -19.342 -36.594 1.00 67.19 376 ILE A O 1
ATOM 3053 N N . VAL A 1 377 ? 18.073 -21.035 -38.017 1.00 67.94 377 VAL A N 1
ATOM 3054 C CA . VAL A 1 377 ? 16.698 -21.327 -37.603 1.00 67.94 377 VAL A CA 1
ATOM 3055 C C . VAL A 1 377 ? 16.601 -22.759 -37.094 1.00 67.94 377 VAL A C 1
ATOM 3057 O O . VAL A 1 377 ? 17.150 -23.690 -37.679 1.00 67.94 377 VAL A O 1
ATOM 3060 N N . PHE A 1 378 ? 15.894 -22.955 -35.986 1.00 63.78 378 PHE A N 1
ATOM 3061 C CA . PHE A 1 378 ? 15.709 -24.279 -35.398 1.00 63.78 378 PHE A CA 1
ATOM 3062 C C . PHE A 1 378 ? 14.341 -24.827 -35.780 1.00 63.78 378 PHE A C 1
ATOM 3064 O O . PHE A 1 378 ? 13.336 -24.117 -35.698 1.00 63.78 378 PHE A O 1
ATOM 3071 N N . GLY A 1 379 ? 14.317 -26.090 -36.197 1.00 63.53 379 GLY A N 1
ATOM 3072 C CA . GLY A 1 379 ? 13.098 -26.793 -36.560 1.00 63.53 379 GLY A CA 1
ATOM 3073 C C . GLY A 1 379 ? 12.838 -27.982 -35.658 1.00 63.53 379 GLY A C 1
ATOM 3074 O O . GLY A 1 379 ? 13.765 -28.676 -35.238 1.00 63.53 379 GLY A O 1
ATOM 3075 N N . ILE A 1 380 ? 11.564 -28.219 -35.361 1.00 62.50 380 ILE A N 1
ATOM 3076 C CA . ILE A 1 380 ? 11.123 -29.340 -34.529 1.00 62.50 380 ILE A CA 1
ATOM 3077 C C . ILE A 1 380 ? 10.538 -30.420 -35.432 1.00 62.50 380 ILE A C 1
ATOM 3079 O O . ILE A 1 380 ? 9.727 -30.124 -36.316 1.00 62.50 380 ILE A O 1
ATOM 3083 N N . LYS A 1 381 ? 10.932 -31.672 -35.184 1.00 68.38 381 LYS A N 1
ATOM 3084 C CA . LYS A 1 381 ? 10.291 -32.841 -35.788 1.00 68.38 381 LYS A CA 1
ATOM 3085 C C . LYS A 1 381 ? 9.031 -33.207 -35.016 1.00 68.38 381 LYS A C 1
ATOM 3087 O O . LYS A 1 381 ? 9.078 -33.412 -33.805 1.00 68.38 381 LYS A O 1
ATOM 3092 N N . VAL A 1 382 ? 7.921 -33.326 -35.729 1.00 64.44 382 VAL A N 1
ATOM 3093 C CA . VAL A 1 382 ? 6.647 -33.829 -35.218 1.00 64.44 382 VAL A CA 1
ATOM 3094 C C . VAL A 1 382 ? 6.375 -35.171 -35.889 1.00 64.44 382 VAL A C 1
ATOM 3096 O O . VAL A 1 382 ? 6.295 -35.249 -37.116 1.00 64.44 382 VAL A O 1
ATOM 3099 N N . GLU A 1 383 ? 6.258 -36.228 -35.088 1.00 64.81 383 GLU A N 1
ATOM 3100 C CA . GLU A 1 383 ? 5.940 -37.581 -35.552 1.00 64.81 383 GLU A CA 1
ATOM 3101 C C . GLU A 1 383 ? 4.471 -37.895 -35.241 1.00 64.81 383 GLU A C 1
ATOM 3103 O O . GLU A 1 383 ? 4.043 -37.811 -34.090 1.00 64.81 383 GLU A O 1
ATOM 3108 N N . GLN A 1 384 ? 3.692 -38.224 -36.274 1.00 59.59 384 GLN A N 1
ATOM 3109 C CA . GLN A 1 384 ? 2.295 -38.650 -36.158 1.00 59.59 384 GLN A CA 1
ATOM 3110 C C . GLN A 1 384 ? 2.093 -39.914 -36.995 1.00 59.59 384 GLN A C 1
ATOM 3112 O O . GLN A 1 384 ? 2.191 -39.850 -38.220 1.00 59.59 384 GLN A O 1
ATOM 3117 N N . GLU A 1 385 ? 1.817 -41.034 -36.319 1.00 63.75 385 GLU A N 1
ATOM 3118 C CA . GLU A 1 385 ? 1.467 -42.363 -36.857 1.00 63.75 385 GLU A CA 1
ATOM 3119 C C . GLU A 1 385 ? 2.446 -42.942 -37.901 1.00 63.75 385 GLU A C 1
ATOM 3121 O O . GLU A 1 385 ? 3.170 -43.886 -37.601 1.00 63.75 385 GLU A O 1
ATOM 3126 N N . SER A 1 386 ? 2.492 -42.378 -39.113 1.00 59.12 386 SER A N 1
ATOM 3127 C CA . SER A 1 386 ? 3.306 -42.820 -40.260 1.00 59.12 386 SER A CA 1
ATOM 3128 C C . SER A 1 386 ? 3.997 -41.681 -41.037 1.00 59.12 386 SER A C 1
ATOM 3130 O O . SER A 1 386 ? 4.710 -41.939 -42.011 1.00 59.12 386 SER A O 1
ATOM 3132 N N . ILE A 1 387 ? 3.827 -40.419 -40.620 1.00 60.75 387 ILE A N 1
ATOM 3133 C CA . ILE A 1 387 ? 4.385 -39.239 -41.299 1.00 60.75 387 ILE A CA 1
ATOM 3134 C C . ILE A 1 387 ? 5.221 -38.424 -40.308 1.00 60.75 387 ILE A C 1
ATOM 3136 O O . ILE A 1 387 ? 4.734 -37.993 -39.262 1.00 60.75 387 ILE A O 1
ATOM 3140 N N . SER A 1 388 ? 6.480 -38.164 -40.669 1.00 69.38 388 SER A N 1
ATOM 3141 C CA . SER A 1 388 ? 7.331 -37.209 -39.960 1.00 69.38 388 SER A CA 1
ATOM 3142 C C . SER A 1 388 ? 7.297 -35.851 -40.659 1.00 69.38 388 SER A C 1
ATOM 3144 O O . SER A 1 388 ? 7.486 -35.745 -41.876 1.00 69.38 388 SER A O 1
ATOM 3146 N N . ARG A 1 389 ? 7.019 -34.799 -39.883 1.00 74.50 389 ARG A N 1
ATOM 3147 C CA . ARG A 1 389 ? 6.969 -33.409 -40.348 1.00 74.50 389 ARG A CA 1
ATOM 3148 C C . ARG A 1 389 ? 8.031 -32.586 -39.641 1.00 74.50 389 ARG A C 1
ATOM 3150 O O . ARG A 1 389 ? 8.210 -32.710 -38.435 1.00 74.50 389 ARG A O 1
ATOM 3157 N N . TRP A 1 390 ? 8.683 -31.710 -40.383 1.00 73.81 390 TRP A N 1
ATOM 3158 C CA . TRP A 1 390 ? 9.546 -30.673 -39.849 1.00 73.81 390 TRP A CA 1
ATOM 3159 C C . TRP A 1 390 ? 8.815 -29.341 -39.866 1.00 73.81 390 TRP A C 1
ATOM 3161 O O . TRP A 1 390 ? 8.162 -29.021 -40.855 1.00 73.81 390 TRP A O 1
ATOM 3171 N N . CYS A 1 391 ? 8.935 -28.576 -38.784 1.00 71.50 391 CYS A N 1
ATOM 3172 C CA . CYS A 1 391 ? 8.431 -27.210 -38.693 1.00 71.50 391 CYS A CA 1
ATOM 3173 C C . CYS A 1 391 ? 9.580 -26.269 -38.337 1.00 71.50 391 CYS A C 1
ATOM 3175 O O . CYS A 1 391 ? 10.137 -26.386 -37.246 1.00 71.50 391 CYS A O 1
ATOM 3177 N N . PHE A 1 392 ? 9.920 -25.354 -39.244 1.00 70.81 392 PHE A N 1
ATOM 3178 C CA . PHE A 1 392 ? 10.942 -24.322 -39.061 1.00 70.81 392 PHE A CA 1
ATOM 3179 C C . PHE A 1 392 ? 10.282 -22.955 -38.939 1.00 70.81 392 PHE A C 1
ATOM 3181 O O . PHE A 1 392 ? 9.377 -22.647 -39.708 1.00 70.81 392 PHE A O 1
ATOM 3188 N N . VAL A 1 393 ? 10.746 -22.126 -38.005 1.00 61.91 393 VAL A N 1
ATOM 3189 C 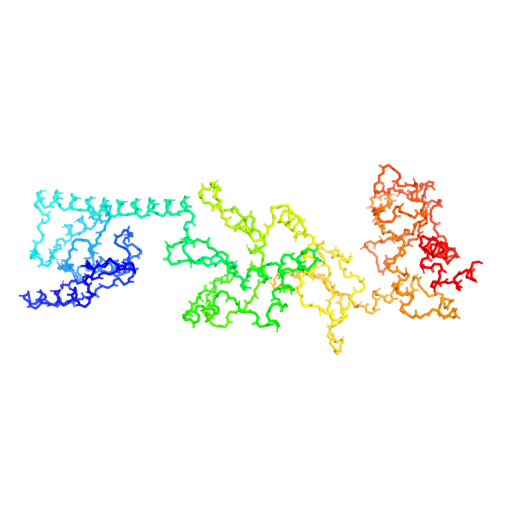CA . VAL A 1 393 ? 10.252 -20.755 -37.806 1.00 61.91 393 VAL A CA 1
ATOM 3190 C C . VAL A 1 393 ? 11.382 -19.775 -38.091 1.00 61.91 393 VAL A C 1
ATOM 3192 O O . VAL A 1 393 ? 12.478 -19.922 -37.552 1.00 61.91 393 VAL A O 1
ATOM 3195 N N . ILE A 1 394 ? 11.108 -18.770 -38.920 1.00 65.06 394 ILE A N 1
ATOM 3196 C CA . ILE A 1 394 ? 12.067 -17.729 -39.296 1.00 65.06 394 ILE A CA 1
ATOM 3197 C C . ILE A 1 394 ? 11.786 -16.428 -38.533 1.00 65.06 394 ILE A C 1
ATOM 3199 O O . ILE A 1 394 ? 10.634 -16.049 -38.314 1.00 65.06 394 ILE A O 1
ATOM 3203 N N . THR A 1 395 ? 12.843 -15.728 -38.123 1.00 65.69 395 THR A N 1
ATOM 3204 C CA . THR A 1 395 ? 12.756 -14.402 -37.493 1.00 65.69 395 THR A CA 1
ATOM 3205 C C . THR A 1 395 ? 12.884 -13.282 -38.531 1.00 65.69 395 THR A C 1
ATOM 3207 O O . THR A 1 395 ? 13.505 -13.457 -39.577 1.00 65.69 395 THR A O 1
ATOM 3210 N N . GLU A 1 396 ? 12.349 -12.094 -38.233 1.00 64.88 396 GLU A N 1
ATOM 3211 C CA . GLU A 1 396 ? 12.488 -10.906 -39.100 1.00 64.88 396 GLU A CA 1
ATOM 3212 C C . GLU A 1 396 ? 13.955 -10.501 -39.336 1.00 64.88 396 GLU A C 1
ATOM 3214 O O . GLU A 1 396 ? 14.301 -9.984 -40.395 1.00 64.88 396 GLU A O 1
ATOM 3219 N N . ASP A 1 397 ? 14.846 -10.772 -38.380 1.00 67.19 397 ASP A N 1
ATOM 3220 C CA . ASP A 1 397 ? 16.278 -10.526 -38.559 1.00 67.19 397 ASP A CA 1
ATOM 3221 C C . ASP A 1 397 ? 16.937 -11.539 -39.504 1.00 67.19 397 ASP A C 1
ATOM 3223 O O . ASP A 1 397 ? 17.794 -11.152 -40.297 1.00 67.19 397 ASP A O 1
ATOM 3227 N N . ALA A 1 398 ? 16.505 -12.805 -39.483 1.00 67.75 398 ALA A N 1
ATOM 3228 C CA . ALA A 1 398 ? 16.997 -13.833 -40.399 1.00 67.75 398 ALA A CA 1
ATOM 3229 C C . ALA A 1 398 ? 16.510 -13.623 -41.848 1.00 67.75 398 ALA A C 1
ATOM 3231 O O . ALA A 1 398 ? 17.191 -14.043 -42.776 1.00 67.75 398 ALA A O 1
ATOM 3232 N N . LYS A 1 399 ? 15.389 -12.913 -42.064 1.00 70.94 399 LYS A N 1
ATOM 3233 C CA . LYS A 1 399 ? 14.880 -12.554 -43.406 1.00 70.94 399 LYS A CA 1
ATOM 3234 C C . LYS A 1 399 ? 15.781 -11.597 -44.196 1.00 70.94 399 LYS A C 1
ATOM 3236 O O . LYS A 1 399 ? 15.589 -11.447 -45.396 1.00 70.94 399 LYS A O 1
ATOM 3241 N N . LYS A 1 400 ? 16.744 -10.938 -43.542 1.00 74.25 400 LYS A N 1
ATOM 3242 C CA . LYS A 1 400 ? 17.686 -9.991 -44.176 1.00 74.25 400 LYS A CA 1
ATOM 3243 C C . LYS A 1 400 ? 18.782 -10.676 -44.999 1.00 74.25 400 LYS A C 1
ATOM 3245 O O . LYS A 1 400 ? 19.591 -9.996 -45.619 1.00 74.25 400 LYS A O 1
ATOM 3250 N N . TYR A 1 401 ? 18.834 -11.997 -44.941 1.00 78.25 401 TYR A N 1
ATOM 3251 C CA . TYR A 1 401 ? 19.846 -12.852 -45.537 1.00 78.25 401 TYR A CA 1
ATOM 3252 C C . TYR A 1 401 ? 19.242 -13.619 -46.724 1.00 78.25 401 TYR A C 1
ATOM 3254 O O . TYR A 1 401 ? 18.038 -13.843 -46.742 1.00 78.25 401 TYR A O 1
ATOM 3262 N N . ASP A 1 402 ? 20.022 -14.035 -47.722 1.00 81.06 402 ASP A N 1
ATOM 3263 C CA . ASP A 1 402 ? 19.480 -14.815 -48.849 1.00 81.06 402 ASP A CA 1
ATOM 3264 C C . ASP A 1 402 ? 19.322 -16.299 -48.489 1.00 81.06 402 ASP A C 1
ATOM 3266 O O . ASP A 1 402 ? 18.340 -16.937 -48.875 1.00 81.06 402 ASP A O 1
ATOM 3270 N N . ASN A 1 403 ? 20.265 -16.824 -47.702 1.00 82.56 403 ASN A N 1
ATOM 3271 C CA . ASN A 1 403 ? 20.324 -18.206 -47.238 1.00 82.56 403 ASN A CA 1
ATOM 3272 C C . ASN A 1 403 ? 20.359 -18.295 -45.705 1.00 82.56 403 ASN A C 1
ATOM 3274 O O . ASN A 1 403 ? 20.942 -17.437 -45.032 1.00 82.56 403 ASN A O 1
ATOM 3278 N N . ILE A 1 404 ? 19.76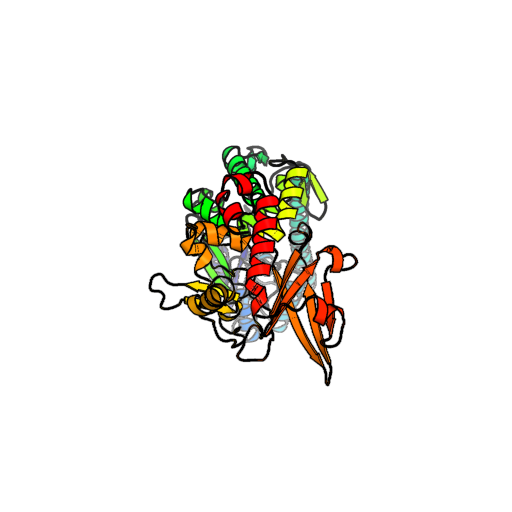6 -19.363 -45.168 1.00 82.06 404 ILE A N 1
ATOM 3279 C CA . ILE A 1 404 ? 19.590 -19.622 -43.733 1.00 82.06 404 ILE A CA 1
ATOM 3280 C C . ILE A 1 404 ? 19.910 -21.086 -43.428 1.00 82.06 404 ILE A C 1
ATOM 3282 O O . ILE A 1 404 ? 19.475 -21.976 -44.161 1.00 82.06 404 ILE A O 1
ATOM 3286 N N . LEU A 1 405 ? 20.578 -21.350 -42.304 1.00 78.94 405 LEU A N 1
ATOM 3287 C CA . LEU A 1 405 ? 20.795 -22.717 -41.826 1.00 78.94 405 LEU A CA 1
ATOM 3288 C C . LEU A 1 405 ? 19.635 -23.184 -40.947 1.00 78.94 405 LEU A C 1
ATOM 3290 O O . LEU A 1 405 ? 19.422 -22.670 -39.852 1.00 78.94 405 LEU A O 1
ATOM 3294 N N . GLY A 1 406 ? 18.920 -24.202 -41.397 1.00 76.69 406 GLY A N 1
ATOM 3295 C CA . GLY A 1 406 ? 17.971 -24.976 -40.616 1.00 76.69 406 GLY A CA 1
ATOM 3296 C C . GLY A 1 406 ? 18.642 -26.079 -39.810 1.00 76.69 406 GLY A C 1
ATOM 3297 O O . GLY A 1 406 ? 19.305 -26.950 -40.365 1.00 76.69 406 GLY A O 1
ATOM 3298 N N . VAL A 1 407 ? 18.415 -26.103 -38.500 1.00 71.38 407 VAL A N 1
ATOM 3299 C CA . VAL A 1 407 ? 18.876 -27.183 -37.619 1.00 71.38 407 VAL A CA 1
ATOM 3300 C C . VAL A 1 407 ? 17.670 -27.967 -37.118 1.00 71.38 407 VAL A C 1
ATOM 3302 O O . VAL A 1 407 ? 16.863 -27.453 -36.341 1.00 71.38 407 VAL A O 1
ATOM 3305 N N . GLY A 1 408 ? 17.545 -29.215 -37.566 1.00 65.88 408 GLY A N 1
ATOM 3306 C CA . GLY A 1 408 ? 16.484 -30.125 -37.154 1.00 65.88 408 GLY A CA 1
ATOM 3307 C C . GLY A 1 408 ? 16.782 -30.792 -35.810 1.00 65.88 408 GLY A C 1
ATOM 3308 O O . GLY A 1 408 ? 17.746 -31.552 -35.680 1.00 65.88 408 GLY A O 1
ATOM 3309 N N . VAL A 1 409 ? 15.927 -30.538 -34.819 1.00 61.75 409 VAL A N 1
ATOM 3310 C CA . VAL A 1 409 ? 16.018 -31.080 -33.458 1.00 61.75 409 VAL A CA 1
ATOM 3311 C C . VAL A 1 409 ? 14.882 -32.077 -33.204 1.00 61.75 409 VAL A C 1
ATOM 3313 O O . VAL A 1 409 ? 13.705 -31.772 -33.417 1.00 61.75 409 VAL A O 1
ATOM 3316 N N . VAL A 1 410 ? 15.228 -33.269 -32.706 1.00 58.16 410 VAL A N 1
ATOM 3317 C CA . VAL A 1 410 ? 14.263 -34.316 -32.321 1.00 58.16 410 VAL A CA 1
ATOM 3318 C C . VAL A 1 410 ? 14.104 -34.311 -30.810 1.00 58.16 410 VAL A C 1
ATOM 3320 O O . VAL A 1 410 ? 15.083 -34.447 -30.079 1.00 58.16 410 VAL A O 1
ATOM 3323 N N . SER A 1 411 ? 12.873 -34.180 -30.315 1.00 50.06 411 SER A N 1
ATOM 3324 C CA . SER A 1 411 ? 12.636 -34.009 -28.875 1.00 50.06 411 SER A CA 1
ATOM 3325 C C . SER A 1 411 ? 12.820 -35.286 -28.044 1.00 50.06 411 SER A C 1
ATOM 3327 O O . SER A 1 411 ? 12.811 -35.196 -26.819 1.00 50.06 411 SER A O 1
ATOM 3329 N N . ASN A 1 412 ? 12.958 -36.461 -28.675 1.00 48.91 412 ASN A N 1
ATOM 3330 C CA . ASN A 1 412 ? 12.737 -37.751 -28.010 1.00 48.91 412 ASN A CA 1
ATOM 3331 C C . ASN A 1 412 ? 13.880 -38.781 -28.100 1.00 48.91 412 ASN A C 1
ATOM 3333 O O . ASN A 1 412 ? 13.696 -39.918 -27.674 1.00 48.91 412 ASN A O 1
ATOM 3337 N N . SER A 1 413 ? 15.069 -38.424 -28.597 1.00 41.53 413 SER A N 1
ATOM 3338 C CA . SER A 1 413 ? 16.198 -39.366 -28.661 1.00 41.53 413 SER A CA 1
ATOM 3339 C C . SER A 1 413 ? 17.454 -38.816 -27.978 1.00 41.53 413 SER A C 1
ATOM 3341 O O . SER A 1 413 ? 17.648 -37.609 -27.869 1.00 41.53 413 SER A O 1
ATOM 3343 N N . LYS A 1 414 ? 18.346 -39.706 -27.520 1.00 41.41 414 LYS A N 1
ATOM 3344 C CA . LYS A 1 414 ? 19.666 -39.349 -26.957 1.00 41.41 414 LYS A CA 1
ATOM 3345 C C . LYS A 1 414 ? 20.559 -38.556 -27.940 1.00 41.41 414 LYS A C 1
ATOM 3347 O O . LYS A 1 414 ? 21.598 -38.055 -27.517 1.00 41.41 414 LYS A O 1
ATOM 3352 N N . LYS A 1 415 ? 20.174 -38.432 -29.220 1.00 42.50 415 LYS A N 1
ATOM 3353 C CA . LYS A 1 415 ? 20.778 -37.543 -30.223 1.00 42.50 415 LYS A CA 1
ATOM 3354 C C . LYS A 1 415 ? 19.906 -36.291 -30.395 1.00 42.50 415 LYS A C 1
ATOM 3356 O O . LYS A 1 415 ? 18.729 -36.392 -30.722 1.00 42.50 415 LYS A O 1
ATOM 3361 N N . VAL A 1 416 ? 20.504 -35.118 -30.173 1.00 49.09 416 VAL A N 1
ATOM 3362 C CA . VAL A 1 416 ? 19.807 -33.813 -30.161 1.00 49.09 416 VAL A CA 1
ATOM 3363 C C . VAL A 1 416 ? 19.602 -33.240 -31.569 1.00 49.09 416 VAL A C 1
ATOM 3365 O O . VAL A 1 416 ? 18.686 -32.456 -31.777 1.00 49.09 416 VAL A O 1
ATOM 3368 N N . ILE A 1 417 ? 20.422 -33.628 -32.545 1.00 56.16 417 ILE A N 1
ATOM 3369 C CA . ILE A 1 417 ? 20.376 -33.097 -33.914 1.00 56.16 417 ILE A CA 1
ATOM 3370 C C . ILE A 1 417 ? 20.258 -34.278 -34.866 1.00 56.16 417 ILE A C 1
ATOM 3372 O O . ILE A 1 417 ? 21.085 -35.190 -34.802 1.00 56.16 417 ILE A O 1
ATOM 3376 N N . GLU A 1 418 ? 19.244 -34.251 -35.726 1.00 61.00 418 GLU A N 1
ATOM 3377 C CA . GLU A 1 418 ? 19.028 -35.302 -36.725 1.00 61.00 418 GLU A CA 1
ATOM 3378 C C . GLU A 1 418 ? 19.520 -34.836 -38.097 1.00 61.00 418 GLU A C 1
ATOM 3380 O O . GLU A 1 418 ? 20.423 -35.461 -38.637 1.00 61.00 418 GLU A O 1
ATOM 3385 N N . ASN A 1 419 ? 19.047 -33.682 -38.587 1.00 72.38 419 ASN A N 1
ATOM 3386 C CA . ASN A 1 419 ? 19.300 -33.216 -39.956 1.00 72.38 419 ASN A CA 1
ATOM 3387 C C . ASN A 1 419 ? 19.633 -31.715 -40.019 1.00 72.38 419 ASN A C 1
ATOM 3389 O O . ASN A 1 419 ? 19.138 -30.930 -39.205 1.00 72.38 419 ASN A O 1
ATOM 3393 N N . PHE A 1 420 ? 20.427 -31.318 -41.014 1.00 74.75 420 PHE A N 1
ATOM 3394 C CA . PHE A 1 420 ? 20.685 -29.918 -41.362 1.00 74.75 420 PHE A CA 1
ATOM 3395 C C . PHE A 1 420 ? 20.000 -29.567 -42.677 1.00 74.75 420 PHE A C 1
ATOM 3397 O O . PHE A 1 420 ? 19.919 -30.407 -43.569 1.00 74.75 420 PHE A O 1
ATOM 3404 N N . PHE A 1 421 ? 19.524 -28.332 -42.794 1.00 80.12 421 PHE A N 1
ATOM 3405 C CA . PHE A 1 421 ? 18.827 -27.837 -43.973 1.00 80.12 421 PHE A CA 1
ATOM 3406 C C . PHE A 1 421 ? 19.398 -26.484 -44.395 1.00 80.12 421 PHE A C 1
ATOM 3408 O O . PHE A 1 421 ? 19.692 -25.661 -43.535 1.00 80.12 421 PHE A O 1
ATOM 3415 N N . LEU A 1 422 ? 19.547 -26.224 -45.689 1.00 81.94 422 LEU A N 1
ATOM 3416 C CA . LEU A 1 422 ? 19.868 -24.903 -46.222 1.00 81.94 422 LEU A CA 1
ATOM 3417 C C . LEU A 1 422 ? 18.614 -24.363 -46.905 1.00 81.94 422 LEU A C 1
ATOM 3419 O O . LEU A 1 422 ? 18.139 -24.947 -47.876 1.00 81.94 422 LEU A O 1
ATOM 3423 N N . PHE A 1 423 ? 18.064 -23.275 -46.375 1.00 81.31 423 PHE A N 1
ATOM 3424 C CA . PHE A 1 423 ? 16.874 -22.637 -46.932 1.00 81.31 423 PHE A CA 1
ATOM 3425 C C . PHE A 1 423 ? 17.232 -21.337 -47.629 1.00 81.31 423 PHE A C 1
ATOM 3427 O O . PHE A 1 423 ? 18.064 -20.582 -47.121 1.00 81.31 423 PHE A O 1
ATOM 3434 N N . SER A 1 424 ? 16.515 -21.015 -48.704 1.00 81.56 424 SER A N 1
ATOM 3435 C CA . SER A 1 424 ? 16.421 -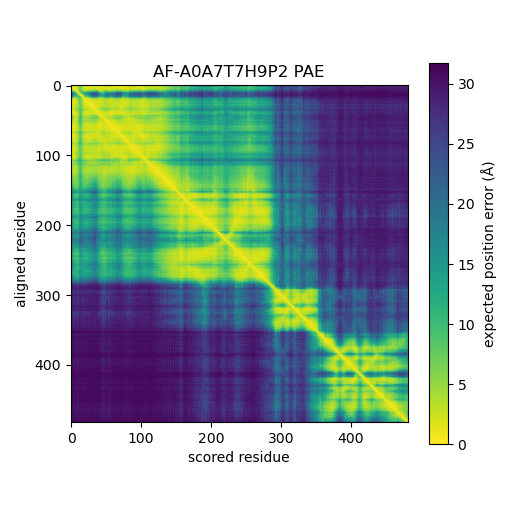19.630 -49.145 1.00 81.56 424 SER A CA 1
ATOM 3436 C C . SER A 1 424 ? 15.397 -18.900 -48.277 1.00 81.56 424 SER A C 1
ATOM 3438 O O . SER A 1 424 ? 14.332 -19.434 -47.973 1.00 81.56 424 SER A O 1
ATOM 3440 N N . THR A 1 425 ? 15.636 -17.640 -47.914 1.00 77.50 425 THR A N 1
ATOM 3441 C CA . THR A 1 425 ? 14.589 -16.817 -47.271 1.00 77.50 425 THR A CA 1
ATOM 3442 C C . THR A 1 425 ? 13.340 -16.664 -48.137 1.00 77.50 425 THR A C 1
ATOM 3444 O O . THR A 1 425 ? 12.246 -16.450 -47.609 1.00 77.50 425 THR A O 1
ATOM 3447 N N . ARG A 1 426 ? 13.467 -16.857 -49.458 1.00 77.62 426 ARG A N 1
ATOM 3448 C CA . ARG A 1 426 ? 12.344 -16.887 -50.405 1.00 77.62 426 ARG A CA 1
ATOM 3449 C C . ARG A 1 426 ? 11.370 -18.036 -50.134 1.00 77.62 426 ARG A C 1
ATOM 3451 O O . ARG A 1 426 ? 10.176 -17.905 -50.412 1.00 77.62 426 ARG A O 1
ATOM 3458 N N . ASP A 1 427 ? 11.855 -19.104 -49.511 1.00 75.81 427 ASP A N 1
ATOM 3459 C CA . ASP A 1 427 ? 11.055 -20.269 -49.142 1.00 75.81 427 ASP A CA 1
ATOM 3460 C C . ASP A 1 427 ? 10.040 -19.956 -48.025 1.00 75.81 427 ASP A C 1
ATOM 3462 O O . ASP A 1 427 ? 9.082 -20.701 -47.846 1.00 75.81 427 ASP A O 1
ATOM 3466 N N . PHE A 1 428 ? 10.199 -18.824 -47.321 1.00 72.25 428 PHE A N 1
ATOM 3467 C CA . PHE A 1 428 ? 9.337 -18.352 -46.226 1.00 72.25 428 PHE A CA 1
ATOM 3468 C C . PHE A 1 428 ? 8.475 -17.128 -46.611 1.00 72.25 428 PHE A C 1
ATOM 3470 O O . PHE A 1 428 ? 7.991 -16.385 -45.758 1.00 72.25 428 PHE A O 1
ATOM 3477 N N . THR A 1 429 ? 8.290 -16.856 -47.905 1.00 59.88 429 THR A N 1
ATOM 3478 C CA . THR A 1 429 ? 7.704 -15.590 -48.403 1.00 59.88 429 THR A CA 1
ATOM 3479 C C . THR A 1 429 ? 6.251 -15.330 -48.009 1.00 59.88 429 THR A C 1
ATOM 3481 O O . THR A 1 429 ? 5.850 -14.171 -47.926 1.00 59.88 429 THR A O 1
ATOM 3484 N N . LYS A 1 430 ? 5.451 -16.372 -47.749 1.00 57.97 430 LYS A N 1
ATOM 3485 C CA . LYS A 1 430 ? 4.025 -16.232 -47.387 1.00 57.97 430 LYS A CA 1
ATOM 3486 C C . LYS A 1 430 ? 3.747 -16.422 -45.894 1.00 57.97 430 LYS A C 1
ATOM 3488 O O . LYS A 1 430 ? 2.674 -16.048 -45.427 1.00 57.97 430 LYS A O 1
ATOM 3493 N N . THR A 1 431 ? 4.691 -16.985 -45.142 1.00 62.06 431 THR A N 1
ATOM 3494 C CA . THR A 1 431 ? 4.511 -17.386 -43.741 1.00 62.06 431 THR A CA 1
ATOM 3495 C C . THR A 1 431 ? 5.828 -17.301 -42.976 1.00 62.06 431 THR A C 1
ATOM 3497 O O . THR A 1 431 ? 6.879 -17.674 -43.479 1.00 62.06 431 THR A O 1
ATOM 3500 N N . ASN A 1 432 ? 5.785 -16.907 -41.699 1.00 69.50 432 ASN A N 1
ATOM 3501 C CA . ASN A 1 432 ? 6.974 -16.910 -40.824 1.00 69.50 432 ASN A CA 1
ATOM 3502 C C . ASN A 1 432 ? 7.416 -18.321 -40.393 1.00 69.50 432 ASN A C 1
ATOM 3504 O O . ASN A 1 432 ? 8.225 -18.480 -39.479 1.00 69.50 432 ASN A O 1
ATOM 3508 N N . PHE A 1 433 ? 6.859 -19.351 -41.013 1.00 65.94 433 PHE A N 1
ATOM 3509 C CA . PHE A 1 433 ? 7.167 -20.735 -40.733 1.00 65.94 433 PHE A CA 1
ATOM 3510 C C . PHE A 1 433 ? 7.054 -21.554 -42.010 1.00 65.94 433 PHE A C 1
ATOM 3512 O O . PHE A 1 433 ? 6.284 -21.207 -42.906 1.00 65.94 433 PHE A O 1
ATOM 3519 N N . GLN A 1 434 ? 7.783 -22.662 -42.041 1.00 69.12 434 GLN A N 1
ATOM 3520 C CA . GLN A 1 434 ? 7.733 -23.636 -43.112 1.00 69.12 434 GLN A CA 1
ATOM 3521 C C . GLN A 1 434 ? 7.533 -25.028 -42.531 1.00 69.12 434 GLN A C 1
ATOM 3523 O O . GLN A 1 434 ? 8.250 -25.433 -41.614 1.00 69.12 434 GLN A O 1
ATOM 3528 N N . ILE A 1 435 ? 6.549 -25.751 -43.068 1.00 71.38 435 ILE A N 1
ATOM 3529 C CA . ILE A 1 435 ? 6.258 -27.129 -42.678 1.00 71.38 435 ILE A CA 1
ATOM 3530 C C . ILE A 1 435 ? 6.419 -28.024 -43.893 1.00 71.38 435 ILE A C 1
ATOM 3532 O O . ILE A 1 435 ? 5.785 -27.804 -44.922 1.00 71.38 435 ILE A O 1
ATOM 3536 N N . PHE A 1 436 ? 7.229 -29.065 -43.760 1.00 73.38 436 PHE A N 1
ATOM 3537 C CA . PHE A 1 436 ? 7.417 -30.047 -44.817 1.00 73.38 436 PHE A CA 1
ATOM 3538 C C . PHE A 1 436 ? 7.583 -31.449 -44.240 1.00 73.38 436 PHE A C 1
ATOM 3540 O O . PHE A 1 436 ? 7.993 -31.632 -43.096 1.00 73.38 436 PHE A O 1
ATOM 3547 N N . HIS A 1 437 ? 7.213 -32.458 -45.023 1.00 79.12 437 HIS A N 1
ATOM 3548 C CA . HIS A 1 437 ? 7.324 -33.863 -44.638 1.00 79.12 437 HIS A CA 1
ATOM 3549 C C . HIS A 1 437 ? 8.529 -34.512 -45.323 1.00 79.12 437 HIS A C 1
ATOM 3551 O O . HIS A 1 437 ? 8.999 -34.028 -46.355 1.00 79.12 437 HIS A O 1
ATOM 3557 N N . ASN A 1 438 ? 9.009 -35.624 -44.773 1.00 73.50 438 ASN A N 1
ATOM 3558 C CA . ASN A 1 438 ? 10.194 -36.353 -45.248 1.00 73.50 438 ASN A CA 1
ATOM 3559 C C . ASN A 1 438 ? 10.138 -36.868 -46.704 1.00 73.50 438 ASN A C 1
ATOM 3561 O O . ASN A 1 438 ? 11.161 -37.293 -47.225 1.00 73.50 438 ASN A O 1
ATOM 3565 N N . ARG A 1 439 ? 8.973 -36.844 -47.366 1.00 72.94 439 ARG A N 1
ATOM 3566 C CA . ARG A 1 439 ? 8.804 -37.206 -48.792 1.00 72.94 439 ARG A CA 1
ATOM 3567 C C . ARG A 1 439 ? 8.607 -36.004 -49.720 1.00 72.94 439 ARG A C 1
ATOM 3569 O O . ARG A 1 439 ? 8.382 -36.179 -50.913 1.00 72.94 439 ARG A O 1
ATOM 3576 N N . SER A 1 440 ? 8.650 -34.787 -49.187 1.00 80.12 440 SER A N 1
ATOM 3577 C CA . SER A 1 440 ? 8.446 -33.583 -49.991 1.00 80.12 440 SER A CA 1
ATOM 3578 C C . SER A 1 440 ? 9.685 -33.247 -50.823 1.00 80.12 440 SER A C 1
ATOM 3580 O O . SER A 1 440 ? 10.814 -33.429 -50.368 1.00 80.12 440 SER A O 1
ATOM 3582 N N . ALA A 1 441 ? 9.480 -32.668 -52.009 1.00 75.94 441 ALA A N 1
ATOM 3583 C CA . ALA A 1 441 ? 10.576 -32.119 -52.812 1.00 75.94 441 ALA A CA 1
ATOM 3584 C C . ALA A 1 441 ? 11.401 -31.092 -52.015 1.00 75.94 441 ALA A C 1
ATOM 3586 O O . ALA A 1 441 ? 12.620 -31.060 -52.108 1.00 75.94 441 ALA A O 1
ATOM 3587 N N . MET A 1 442 ? 10.741 -30.313 -51.153 1.00 75.69 442 MET A N 1
ATOM 3588 C CA . MET A 1 442 ? 11.394 -29.341 -50.281 1.00 75.69 442 MET A CA 1
ATOM 3589 C C . MET A 1 442 ? 12.351 -29.981 -49.271 1.00 75.69 442 MET A C 1
ATOM 3591 O O . MET A 1 442 ? 13.440 -29.459 -49.063 1.00 75.69 442 MET A O 1
ATOM 3595 N N . TYR A 1 443 ? 11.977 -31.115 -48.674 1.00 77.94 443 TYR A N 1
ATOM 3596 C CA . TYR A 1 443 ? 12.867 -31.871 -47.795 1.00 77.94 443 TYR A CA 1
ATOM 3597 C C . TYR A 1 443 ? 14.135 -32.291 -48.543 1.00 77.94 443 TYR A C 1
ATOM 3599 O O . TYR A 1 443 ? 15.232 -32.020 -48.071 1.00 77.94 443 TYR A O 1
ATOM 3607 N N . ASN A 1 444 ? 13.990 -32.872 -49.736 1.00 76.44 444 ASN A N 1
ATOM 3608 C CA . ASN A 1 444 ? 15.133 -33.347 -50.518 1.00 76.44 444 ASN A CA 1
ATOM 3609 C C . ASN A 1 444 ? 16.018 -32.199 -51.027 1.00 76.44 444 ASN A C 1
ATOM 3611 O O . ASN A 1 444 ? 17.234 -32.335 -51.042 1.00 76.44 444 ASN A O 1
ATOM 3615 N N . ASN A 1 445 ? 15.419 -31.068 -51.405 1.00 78.12 445 ASN A N 1
ATOM 3616 C CA . ASN A 1 445 ? 16.151 -29.923 -51.952 1.00 78.12 445 ASN A CA 1
ATOM 3617 C C . ASN A 1 445 ? 16.887 -29.100 -50.889 1.00 78.12 445 ASN A C 1
ATOM 3619 O O . ASN A 1 445 ? 17.844 -28.408 -51.220 1.00 78.12 445 ASN A O 1
ATOM 3623 N N . THR A 1 446 ? 16.421 -29.127 -49.638 1.00 79.19 446 THR A N 1
ATOM 3624 C CA . THR A 1 446 ? 16.999 -28.317 -48.556 1.00 79.19 446 THR A CA 1
ATOM 3625 C C . THR A 1 446 ? 17.908 -29.136 -47.649 1.00 79.19 446 THR A C 1
ATOM 3627 O O . THR A 1 446 ? 18.758 -28.552 -46.990 1.00 79.19 446 THR A O 1
ATOM 3630 N N . LEU A 1 447 ? 17.773 -30.466 -47.605 1.00 81.62 447 LEU A N 1
ATOM 3631 C CA . LEU A 1 447 ? 18.594 -31.334 -46.762 1.00 81.62 447 LEU A CA 1
ATOM 3632 C C . LEU A 1 447 ? 20.078 -31.253 -47.149 1.00 81.62 447 LEU A C 1
ATOM 3634 O O . LEU A 1 447 ? 20.461 -31.511 -48.287 1.00 81.62 447 LEU A O 1
ATOM 3638 N N . ILE A 1 448 ? 20.918 -30.935 -46.168 1.00 77.38 448 ILE A N 1
ATOM 3639 C CA . ILE A 1 448 ? 22.367 -30.875 -46.330 1.00 77.38 448 ILE A CA 1
ATOM 3640 C C . ILE A 1 448 ? 22.949 -32.252 -46.004 1.00 77.38 448 ILE A C 1
ATOM 3642 O O . ILE A 1 448 ? 22.833 -32.742 -44.879 1.00 77.38 448 ILE A O 1
ATOM 3646 N N . GLU A 1 449 ? 23.605 -32.862 -46.988 1.00 71.75 449 GLU A N 1
ATOM 3647 C CA . GLU A 1 449 ? 24.449 -34.042 -46.779 1.00 71.75 449 GLU A CA 1
ATOM 3648 C C . GLU A 1 449 ? 25.642 -33.682 -45.886 1.00 71.75 449 GLU A C 1
ATOM 3650 O O . GLU A 1 449 ? 26.208 -32.599 -46.015 1.00 71.75 449 GLU A O 1
ATOM 3655 N N . GLU A 1 450 ? 26.074 -34.595 -45.014 1.00 59.09 450 GLU A N 1
ATOM 3656 C CA . GLU A 1 450 ? 27.120 -34.326 -44.011 1.00 59.09 450 GLU A CA 1
ATOM 3657 C C . GLU A 1 450 ? 28.421 -33.769 -44.625 1.00 59.09 450 GLU A C 1
ATOM 3659 O O . GLU A 1 450 ? 29.039 -32.868 -44.064 1.00 59.09 450 GLU A O 1
ATOM 3664 N N . VAL A 1 451 ? 28.757 -34.206 -45.843 1.00 55.03 451 VAL A N 1
ATOM 3665 C CA . VAL A 1 451 ? 29.928 -33.765 -46.623 1.00 55.03 451 VAL A CA 1
ATOM 3666 C C . VAL A 1 451 ? 29.820 -32.306 -47.109 1.00 55.03 451 VAL A C 1
ATOM 3668 O O . VAL A 1 451 ? 30.830 -31.666 -47.378 1.00 55.03 451 VAL A O 1
ATOM 3671 N N . LYS A 1 452 ? 28.610 -31.741 -47.210 1.00 66.69 452 LYS A N 1
ATOM 3672 C CA . LYS A 1 452 ? 28.350 -30.382 -47.732 1.00 66.69 452 LYS A CA 1
ATOM 3673 C C . LYS A 1 452 ? 28.102 -29.338 -46.639 1.00 66.69 452 LYS A C 1
ATOM 3675 O O . LYS A 1 452 ? 27.932 -28.154 -46.954 1.00 66.69 452 LYS A O 1
ATOM 3680 N N . ILE A 1 453 ? 28.100 -29.737 -45.364 1.00 63.28 453 ILE A N 1
ATOM 3681 C CA . ILE A 1 453 ? 27.842 -28.837 -44.226 1.00 63.28 453 ILE A CA 1
ATOM 3682 C C . IL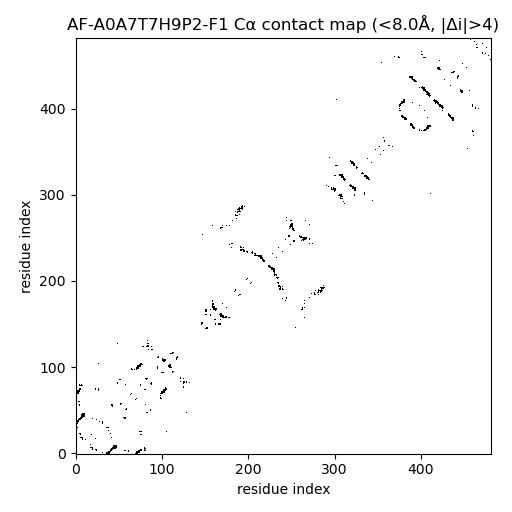E A 1 453 ? 28.854 -27.693 -44.190 1.00 63.28 453 ILE A C 1
ATOM 3684 O O . ILE A 1 453 ? 28.463 -26.536 -44.060 1.00 63.28 453 ILE A O 1
ATOM 3688 N N . GLU A 1 454 ? 30.135 -27.997 -44.374 1.00 60.44 454 GLU A N 1
ATOM 3689 C CA . GLU A 1 454 ? 31.209 -27.004 -44.334 1.00 60.44 454 GLU A CA 1
ATOM 3690 C C . GLU A 1 454 ? 31.059 -25.946 -45.436 1.00 60.44 454 GLU A C 1
ATOM 3692 O O . GLU A 1 454 ? 31.029 -24.750 -45.150 1.00 60.44 454 GLU A O 1
ATOM 3697 N N . SER A 1 455 ? 30.817 -26.375 -46.679 1.00 65.50 455 SER A N 1
ATOM 3698 C CA . SER A 1 455 ? 30.549 -25.458 -47.799 1.00 65.50 455 SER A CA 1
ATOM 3699 C C . SER A 1 455 ? 29.314 -24.573 -47.568 1.00 65.50 455 SER A C 1
ATOM 3701 O O . SER A 1 455 ? 29.301 -23.400 -47.945 1.00 65.50 455 SER A O 1
ATOM 3703 N N . SER A 1 456 ? 28.300 -25.102 -46.877 1.00 68.19 456 SER A N 1
ATOM 3704 C CA . SER A 1 456 ? 27.077 -24.367 -46.541 1.00 68.19 456 SER A CA 1
ATOM 3705 C C . SER A 1 456 ? 27.320 -23.334 -45.439 1.00 68.19 456 SER A C 1
ATOM 3707 O O . SER A 1 456 ? 26.799 -22.225 -45.507 1.00 68.19 456 SER A O 1
ATOM 3709 N N . ILE A 1 457 ? 28.133 -23.662 -44.432 1.00 63.69 457 ILE A N 1
ATOM 3710 C CA . ILE A 1 457 ? 28.525 -22.724 -43.371 1.00 63.69 457 ILE A CA 1
ATOM 3711 C C . ILE A 1 457 ? 29.390 -21.604 -43.946 1.00 63.69 457 ILE A C 1
ATOM 3713 O O . ILE A 1 457 ? 29.137 -20.435 -43.650 1.00 63.69 457 ILE A O 1
ATOM 3717 N N . ASN A 1 458 ? 30.341 -21.937 -44.821 1.00 66.88 458 ASN A N 1
ATOM 3718 C CA . ASN A 1 458 ? 31.155 -20.948 -45.515 1.00 66.88 458 ASN A CA 1
ATOM 3719 C C . ASN A 1 458 ? 30.251 -19.962 -46.267 1.00 66.88 458 ASN A C 1
ATOM 3721 O O . ASN A 1 458 ? 30.365 -18.754 -46.062 1.00 66.88 458 ASN A O 1
ATOM 3725 N N . LEU A 1 459 ? 29.284 -20.437 -47.060 1.00 74.19 459 LEU A N 1
ATOM 3726 C CA . LEU A 1 459 ? 28.332 -19.569 -47.769 1.00 74.19 459 LEU A CA 1
ATOM 3727 C C . LEU A 1 459 ? 27.635 -18.555 -46.837 1.00 74.19 459 LEU A C 1
ATOM 3729 O O . LEU A 1 459 ? 27.484 -17.382 -47.185 1.00 74.19 459 LEU A O 1
ATOM 3733 N N . LEU A 1 460 ? 27.244 -18.984 -45.635 1.00 71.00 460 LEU A N 1
ATOM 3734 C CA . LEU A 1 460 ? 26.575 -18.128 -44.649 1.00 71.00 460 LEU A CA 1
ATOM 3735 C C . LEU A 1 460 ? 27.525 -17.112 -44.012 1.00 71.00 460 LEU A C 1
ATOM 3737 O O . LEU A 1 460 ? 27.124 -15.972 -43.767 1.00 71.00 460 LEU A O 1
ATOM 3741 N N . ILE A 1 461 ? 28.780 -17.500 -43.778 1.00 66.69 461 ILE A N 1
ATOM 3742 C CA . ILE A 1 461 ? 29.832 -16.593 -43.314 1.00 66.69 461 ILE A CA 1
ATOM 3743 C C . ILE A 1 461 ? 30.100 -15.519 -44.380 1.00 66.69 461 ILE A C 1
ATOM 3745 O O . ILE A 1 461 ? 30.159 -14.339 -44.032 1.00 66.69 461 ILE A O 1
ATOM 3749 N N . LYS A 1 462 ? 30.165 -15.885 -45.670 1.00 71.88 462 LYS A N 1
ATOM 3750 C CA . LYS A 1 462 ? 30.348 -14.934 -46.786 1.00 71.88 462 LYS A CA 1
ATOM 3751 C C . LYS A 1 462 ? 29.273 -13.861 -46.777 1.00 71.88 462 LYS A C 1
ATOM 3753 O O . LYS A 1 462 ? 29.543 -12.668 -46.701 1.00 71.88 462 LYS A O 1
ATOM 3758 N N . GLN A 1 463 ? 28.031 -14.324 -46.755 1.00 79.25 463 GLN A N 1
ATOM 3759 C CA . GLN A 1 463 ? 26.848 -13.484 -46.751 1.00 79.25 463 GLN A CA 1
ATOM 3760 C C . GLN A 1 463 ? 26.798 -12.569 -45.516 1.00 79.25 463 GLN A C 1
ATOM 3762 O O . GLN A 1 463 ? 26.367 -11.418 -45.601 1.00 79.25 463 GLN A O 1
ATOM 3767 N N . LEU A 1 464 ? 27.262 -13.049 -44.356 1.00 71.38 464 LEU A N 1
ATOM 3768 C CA . LEU A 1 464 ? 27.374 -12.235 -43.148 1.00 71.38 464 LEU A CA 1
ATOM 3769 C C . LEU A 1 464 ? 28.412 -11.117 -43.309 1.00 71.38 464 LEU A C 1
ATOM 3771 O O . LEU A 1 464 ? 28.127 -9.973 -42.943 1.00 71.38 464 LEU A O 1
ATOM 3775 N N . VAL A 1 465 ? 29.591 -11.429 -43.847 1.00 69.88 465 VAL A N 1
ATOM 3776 C CA . VAL A 1 465 ? 30.660 -10.452 -44.097 1.00 69.88 465 VAL A CA 1
ATOM 3777 C C . VAL A 1 465 ? 30.207 -9.400 -45.113 1.00 69.88 465 VAL A C 1
ATOM 3779 O O . VAL A 1 465 ? 30.368 -8.202 -44.864 1.00 69.88 465 VAL A O 1
ATOM 3782 N N . ASP A 1 466 ? 29.536 -9.827 -46.183 1.00 73.88 466 ASP A N 1
ATOM 3783 C CA . ASP A 1 466 ? 29.014 -8.947 -47.232 1.00 73.88 466 ASP A CA 1
ATOM 3784 C C . ASP A 1 466 ? 27.837 -8.073 -46.761 1.00 73.88 466 ASP A C 1
ATOM 3786 O O . ASP A 1 466 ? 27.637 -6.968 -47.269 1.00 73.88 466 ASP A O 1
ATOM 3790 N N . SER A 1 467 ? 27.099 -8.494 -45.726 1.00 72.88 467 SER A N 1
ATOM 3791 C CA . SER A 1 467 ? 25.948 -7.737 -45.207 1.00 72.88 467 SER A CA 1
ATOM 3792 C C . SER A 1 467 ? 26.306 -6.374 -44.591 1.00 72.88 467 SER A C 1
ATOM 3794 O O . SER A 1 467 ? 25.441 -5.500 -44.482 1.00 72.88 467 SER A O 1
ATOM 3796 N N . LYS A 1 468 ? 27.560 -6.155 -44.151 1.00 71.50 468 LYS A N 1
ATOM 3797 C CA . LYS A 1 468 ? 27.989 -4.886 -43.528 1.00 71.50 468 LYS A CA 1
ATOM 3798 C C . LYS A 1 468 ? 29.414 -4.493 -43.907 1.00 71.50 468 LYS A C 1
ATOM 3800 O O . LYS A 1 468 ? 30.366 -5.188 -43.568 1.00 71.50 468 LYS A O 1
ATOM 3805 N N . LYS A 1 469 ? 29.586 -3.260 -44.409 1.00 65.19 469 LYS A N 1
ATOM 3806 C CA . LYS A 1 469 ? 30.901 -2.663 -44.752 1.00 65.19 469 LYS A CA 1
ATOM 3807 C C . LYS A 1 469 ? 31.973 -2.812 -43.660 1.00 65.19 469 LYS A C 1
ATOM 3809 O O . LYS A 1 469 ? 33.132 -3.051 -43.971 1.00 65.19 469 LYS A O 1
ATOM 3814 N N . ARG A 1 470 ? 31.599 -2.704 -42.379 1.00 60.03 470 ARG A N 1
ATOM 3815 C CA . ARG A 1 470 ? 32.528 -2.863 -41.243 1.00 60.03 470 ARG A CA 1
ATOM 3816 C C . ARG A 1 470 ? 33.076 -4.291 -41.108 1.00 60.03 470 ARG A C 1
ATOM 3818 O O . ARG A 1 470 ? 34.210 -4.447 -40.672 1.00 60.03 470 ARG A O 1
ATOM 3825 N N . TYR A 1 471 ? 32.287 -5.310 -41.448 1.00 64.88 471 TYR A N 1
ATOM 3826 C CA . TYR A 1 471 ? 32.719 -6.711 -41.397 1.00 64.88 471 TYR A CA 1
ATOM 3827 C C . TYR A 1 471 ? 33.646 -7.048 -42.552 1.00 64.88 471 TYR A C 1
ATOM 3829 O O . TYR A 1 471 ? 34.631 -7.735 -42.324 1.00 64.88 471 TYR A O 1
ATOM 3837 N N . LYS A 1 472 ? 33.421 -6.459 -43.728 1.00 62.47 472 LYS A N 1
ATOM 3838 C CA . LYS A 1 472 ? 34.337 -6.581 -44.863 1.00 62.47 472 LYS A CA 1
ATOM 3839 C C . LYS A 1 472 ? 35.755 -6.082 -44.550 1.00 62.47 472 LYS A C 1
ATOM 3841 O O . LYS A 1 472 ? 36.726 -6.721 -44.919 1.00 62.47 472 LYS A O 1
ATOM 3846 N N . VAL A 1 473 ? 35.868 -4.979 -43.803 1.00 60.31 473 VAL A N 1
ATOM 3847 C CA . VAL A 1 473 ? 37.168 -4.443 -43.349 1.00 60.31 473 VAL A CA 1
ATOM 3848 C C . VAL A 1 473 ? 37.765 -5.266 -42.200 1.00 60.31 473 VAL A C 1
ATOM 3850 O O . VAL A 1 473 ? 38.965 -5.500 -42.168 1.00 60.31 473 VAL A O 1
ATOM 3853 N N . LYS A 1 474 ? 36.941 -5.704 -41.237 1.00 59.16 474 LYS A N 1
ATOM 3854 C CA . LYS A 1 474 ? 37.410 -6.437 -40.046 1.00 59.16 474 LYS A CA 1
ATOM 3855 C C . LYS A 1 474 ? 37.821 -7.883 -40.358 1.00 59.16 474 LYS A C 1
ATOM 3857 O O . LYS A 1 474 ? 38.740 -8.400 -39.737 1.00 59.16 474 LYS A O 1
ATOM 3862 N N . TYR A 1 475 ? 37.132 -8.523 -41.294 1.00 62.16 475 TYR A N 1
ATOM 3863 C CA . TYR A 1 475 ? 37.298 -9.930 -41.642 1.00 62.16 475 TYR A CA 1
ATOM 3864 C C . TYR A 1 475 ? 37.778 -10.094 -43.086 1.00 62.16 475 TYR A C 1
ATOM 3866 O O . TYR A 1 475 ? 37.331 -10.986 -43.793 1.00 62.16 475 TYR A O 1
ATOM 3874 N N . GLN A 1 476 ? 38.663 -9.211 -43.547 1.00 56.78 476 GLN A N 1
ATOM 3875 C CA . GLN A 1 476 ? 39.131 -9.196 -44.935 1.00 56.78 476 GLN A CA 1
ATOM 3876 C C . GLN A 1 476 ? 39.805 -10.522 -45.347 1.00 56.78 476 GLN A C 1
ATOM 3878 O O . GLN A 1 476 ? 39.640 -10.973 -46.473 1.00 56.78 476 GLN A O 1
ATOM 3883 N N . PHE A 1 477 ? 40.453 -11.206 -44.399 1.00 52.94 477 PHE A N 1
ATOM 3884 C CA . PHE A 1 477 ? 41.039 -12.544 -44.568 1.00 52.94 477 PHE A CA 1
ATOM 3885 C C . PHE A 1 477 ? 39.994 -13.661 -44.789 1.00 52.94 477 PHE A C 1
ATOM 3887 O O . PHE A 1 477 ? 40.339 -14.756 -45.218 1.00 52.94 477 PHE A O 1
ATOM 3894 N N . ILE A 1 478 ? 38.704 -13.413 -44.517 1.00 52.50 478 ILE A N 1
ATOM 3895 C CA . ILE A 1 478 ? 37.618 -14.354 -44.829 1.00 52.50 478 ILE A CA 1
ATOM 3896 C C . ILE A 1 478 ? 37.347 -14.416 -46.344 1.00 52.50 478 ILE A C 1
ATOM 3898 O O . ILE A 1 478 ? 36.760 -15.385 -46.809 1.00 52.50 478 ILE A O 1
ATOM 3902 N N . GLU A 1 479 ? 37.815 -13.460 -47.156 1.00 52.38 479 GLU A N 1
ATOM 3903 C CA . GLU A 1 479 ? 37.771 -13.611 -48.621 1.00 52.38 479 GLU A CA 1
ATOM 3904 C C . GLU A 1 479 ? 38.721 -14.719 -49.125 1.00 52.38 479 GLU A C 1
ATOM 3906 O O . GLU A 1 479 ? 38.429 -15.334 -50.145 1.00 52.38 479 GLU A O 1
ATOM 3911 N N . GLU A 1 480 ? 39.778 -15.059 -48.373 1.00 50.88 480 GLU A N 1
ATOM 3912 C CA . GLU A 1 480 ? 40.713 -16.167 -48.666 1.00 50.88 480 GLU A CA 1
ATOM 3913 C C . GLU A 1 480 ? 40.172 -17.550 -48.225 1.00 50.88 480 GLU A C 1
ATOM 3915 O O . GLU A 1 480 ? 40.813 -18.583 -48.421 1.00 50.88 480 GLU A O 1
ATOM 3920 N N . LEU A 1 481 ? 38.990 -17.583 -47.593 1.00 46.81 481 LEU A N 1
ATOM 3921 C CA . LEU A 1 481 ? 38.297 -18.790 -47.119 1.00 46.81 481 LEU A CA 1
ATOM 3922 C C . LEU A 1 481 ? 37.380 -19.429 -48.186 1.00 46.81 481 LEU A C 1
ATOM 3924 O O . LEU A 1 481 ? 36.858 -20.514 -47.919 1.00 46.81 481 LEU A O 1
ATOM 3928 N N . PHE A 1 482 ? 37.178 -18.776 -49.342 1.00 46.16 482 PHE A N 1
ATOM 3929 C CA . PHE A 1 482 ? 36.191 -19.129 -50.378 1.00 46.16 482 PHE A CA 1
ATOM 3930 C C . PHE A 1 482 ? 36.768 -19.638 -51.688 1.00 46.16 482 PHE A C 1
ATOM 3932 O O . PHE A 1 482 ? 37.744 -19.033 -52.178 1.00 46.16 482 PHE A O 1
#

Sequence (482 aa):
MLGIYARISREKEEGKDRSINDQVLSGKELAAKLGLKYEVYIDEGLSGTLDIEERPGLMQLIEDILSKKITHAFAYDQSRLERNKDVWSKLYTIFQDKKVKLSFKDVLEFDFESDENYLFSHITSLMNNFYTKVASRKIKSVLSRNIQEGKAHAIPPYGYRKNNEGYLIIDEIEKDVVKEIYESSLKGNGVDSIAYALNEKSIPTRYNKINTGTYTVRNKYTGEEKKLEKSKTKWRGGTIRNIIINPIYKGSRIWKGQSYNVPAIISPEYWDKVNSNLSKNANNTGKKVLHRYLLKGVLSCGKCGRNMVGRSRTNKKDHYYQCSSKRYKGESCGNRSINIDKIEGIIWSRFFKGNDLLNKGLTDFDIDEIVHKLPIVFGIKVEQESISRWCFVITEDAKKYDNILGVGVVSNSKKVIENFFLFSTRDFTKTNFQIFHNRSAMYNNTLIEEVKIESSINLLIKQLVDSKKRYKVKYQFIEELF

pLDDT: mean 78.37, std 14.13, range [36.81, 96.75]

Nearest PDB structures (foldseek):
  3bvp-assembly1_A-2  TM=7.357E-01  e=2.637E-07  unclassified
  3bvp-assembly1_B-2  TM=7.553E-01  e=4.855E-07  unclassified
  4kis-assembly1_A  TM=4.463E-01  e=2.866E-08  Listeria innocua Clip11262
  3g13-assembly1_B  TM=6.717E-01  e=4.592E-03  Clostridioides difficile 630
  3hpg-assembly2_E  TM=3.098E-01  e=9.710E+00  Visna/maedi virus EV1 KV1772

Radius of gyration: 37.06 Å; Cα contacts (8 Å, |Δi|>4): 709; chains: 1; bounding box: 84×69×100 Å